Protein AF-0000000066282308 (afdb_homodimer)

Radius of gyration: 27.34 Å; Cα contacts (8 Å, |Δi|>4): 1015; chains: 2; bounding box: 62×85×57 Å

Organism: Pseudomonas aeruginosa (strain ATCC 15692 / DSM 22644 / CIP 104116 / JCM 14847 / LMG 12228 / 1C / PRS 101 / PAO1) (NCBI:txid208964)

Sequence (650 aa):
MVTEHIFDFEWRPLQNYLRDRDIAIPPFAAEQESRSDALYNWIVSKGYSGKEGLNLGTYYHISDYGVIGLALLCAENVGDILKVIRAYVKLFNRDIANVGVKPRENYEVEIHISVNFKPEWNDASRQFHVNVIASATYKLIMDLLGNDFPISALTVPVHGADKTIYEGFFSLPVKHEGNDIIFSFPAHQLNRTLATANPAVFQSALTMAGESFNALLEVEMGGLRQRIELFLDSIPDQYPSLVTTAKYLRMNERTVRRRLADEGCTYRQIVDKARKERAIALLLNSSIPVDRISDILGYSETASFRHAFRRWTGQSTTEFRNSFHMVTEHIFDFEWRPLQNYLRDRDIAIPPFAAEQESRSDALYNWIVSKGYSGKEGLNLGTYYHISDYGVIGLALLCAENVGDILKVIRAYVKLFNRDIANVGVKPRENYEVEIHISVNFKPEWNDASRQFHVNVIASATYKLIMDLLGNDFPISALTVPVHGADKTIYEGFFSLPVKHEGNDIIFSFPAHQLNRTLATANPAVFQSALTMAGESFNALLEVEMGGLRQRIELFLDSIPDQYPSLVTTAKYLRMNERTVRRRLADEGCTYRQIVDKARKERAIALLLNSSIPVDRISDILGYSETASFRHAFRRWTGQSTTEFRNSFH

Foldseek 3Di:
DPPPCPDDLQQVLLVVLCVVVVHDQDDDDPDPDDPNVVRLVVVLQVLDALVSLLVSLLSDELCSVPLLSLLLLAAFALLLNVLSVQLVCVVPVDQWNGWDWDDDPPQKIKIWTATDDDPVGAQSSVSSSQSSVLNNVLNHCCVRANPPADWAEWETEHGDPHPDDVCVVNVHHYHHDDRTIMIMDHNVRRNPTTPNHALLSSLVSLLVDDPSSLVSSQVSQPHDLSVLLSVCVNVQQDDDDLCVSCVSSVHHSVVSQVRQVVVVHGSVVSLLVSLQVQLLCPLAVHPDDLQVSCVSSPHPDSVVVQVSNCVVPVDGSVVSSVVND/DPPPCPDDLQQVLLVVLCVVVVHDQDDDDPDPDDPNVVRLVVVLQVLDALVSLLVSLLSDELCSVPLLSLLLLAAFALLLNVLSVQLVCVVPVDQWNGWDWDDDPPQKIKIWTATDDDPPGAQSSVSSSQSSVLNNVLNHCCVRANPPADWAEWETEHGDPHPDDVCVVNVHHYHHDDRTIMIMDHNVRRNPTTPNHALLSSLVSLLVDDPSSLVSSQVSQPHPLSVLLSVCVNVQQDDDDLCVSCVSSVHHSVVSQVRQVVVVHGSVVSLLVSLQVQLLCPLAPHPDDLQVSCVSSPHPDSVVVQVSNCVVPVDGSVVSSVVND

Nearest PDB structures (foldseek):
  5chh-assembly1_A  TM=8.936E-01  e=1.425E-28  Pseudomonas aeruginosa
  3mkl-assembly2_B  TM=9.473E-01  e=1.054E-05  Escherichia coli K-12
  3mkl-assembly1_A  TM=9.453E-01  e=1.877E-05  Escherichia coli K-12
  6xiu-assembly1_B-2  TM=7.380E-01  e=1.484E-04  Escherichia coli
  6xiu-assembly1_A  TM=6.467E-01  e=1.484E-04  Escherichia coli

Secondary structure (DSSP, 8-state):
--------TTHHHHHHHHHHTTPPPPP--S-SS-HHHHHHHHHHHTT--HHHHHHHHTT--GGGGHHHHHHHHH-SBHHHHHHHHHHHHHHH-SSEEEEEEEEETTTEEEEEEEE---TT--HHHHHHHHHHHHHHHHHHHHHHH-TT----EEE----TT----HHHHHSS-EE--SSEEEEEEEGGGGGPBPTT--HHHHHHHHHHS-HHHHHHHHHHHTSHHHHHHHHHHHSTT----HHHHHHHTT--HHHHHHHHHHTT--HHHHHHHHHHHHHHHHHHS----HHHHHHHTT-S-HHHHHHHHHHHHSS-HHHHHHH--/--------TTHHHHHHHHHHTTPPPPP--S-SS-HHHHHHHHHHHHT--HHHHHHHHTT--GGGGHHHHHHHHH-SBHHHHHHHHHHHHHHH-SSEEEEEEEEETTTEEEEEEEE---TT--HHHHHHHHHHHHHHHHHHHHHHH-TT----EEE----TT----HHHHHSS-EE--SSEEEEEEEGGGGGPBPTT--HHHHHHHHHHS-HHHHHHHHHHHTSHHHHHHHHHHHSTT----HHHHHHHTT--HHHHHHHHHHTT--HHHHHHHHHHHHHHHHHHS----HHHHHHHTT-S-HHHHHHHHHHHHSS-HHHHHHH--

InterPro domains:
  IPR009057 Homedomain-like superfamily [SSF46689] (275-324)
  IPR018060 AraC-like, DNA binding HTH domain [PF12833] (246-322)
  IPR018060 AraC-like, DNA binding HTH domain [PS01124] (226-323)
  IPR018060 AraC-like, DNA binding HTH domain [SM00342] (239-321)
  IPR032687 HTH-type transcriptional regulator AraC-type, N-terminal [PF12625] (53-193)

Solvent-accessible surface area (backbone atoms only — not comparable to full-atom values): 34921 Å² total; per-residue (Å²): 126,78,74,74,73,73,55,53,45,64,35,45,39,55,50,51,51,30,53,79,66,72,44,72,81,75,87,68,74,93,51,95,60,55,64,38,57,53,50,49,50,52,56,36,69,65,36,55,53,44,56,52,16,35,55,53,12,62,49,59,52,58,64,52,50,37,53,60,23,49,27,52,54,13,24,56,22,47,50,51,34,50,30,49,50,40,20,51,36,64,71,64,50,62,64,37,64,44,66,45,80,42,82,45,76,92,60,24,29,33,40,38,36,34,65,50,77,62,89,85,53,50,42,49,18,48,27,16,47,52,27,22,53,53,32,25,50,51,48,42,49,32,70,70,64,35,85,78,55,68,64,65,35,35,30,38,46,75,35,75,88,70,79,59,68,58,40,80,74,69,72,41,57,68,45,77,45,75,79,34,38,32,45,28,28,54,42,73,52,39,68,39,66,40,91,52,36,26,54,22,38,23,51,53,26,54,60,72,43,56,69,71,46,52,54,41,31,29,59,58,61,70,28,67,65,49,49,50,53,53,52,47,65,25,28,75,70,48,84,70,51,66,65,56,48,20,54,63,68,72,42,51,54,68,56,51,53,50,54,30,46,76,72,72,43,51,72,65,57,53,51,47,49,51,50,48,55,50,49,50,48,47,46,71,66,43,88,64,52,66,62,55,51,19,47,52,71,62,39,92,41,48,65,60,38,48,52,48,47,23,71,74,69,72,37,48,70,65,57,51,43,54,68,78,96,126,76,74,74,72,74,54,53,44,64,35,45,39,54,49,52,51,29,54,79,66,72,46,75,81,75,87,71,75,92,54,94,60,54,66,39,57,53,50,49,51,51,54,36,68,66,33,56,53,44,59,52,16,35,54,54,12,63,50,59,52,59,65,52,50,38,52,60,23,50,26,52,54,14,25,56,23,45,51,50,34,50,30,50,49,37,20,51,37,65,70,65,51,62,62,38,64,44,67,44,79,42,82,45,76,92,60,24,29,32,39,38,37,35,66,49,79,62,88,85,52,50,44,50,18,48,26,15,49,51,26,22,54,51,32,26,50,51,48,42,49,32,72,70,65,35,85,78,56,68,64,66,35,37,30,40,46,76,34,74,88,69,78,61,68,58,40,79,73,68,72,41,59,67,44,78,44,75,78,34,38,31,46,29,28,54,42,73,52,39,68,40,65,41,92,54,36,26,52,22,36,24,51,53,26,54,59,70,44,56,66,71,46,50,54,41,30,28,58,58,61,70,28,68,65,47,50,50,53,53,50,46,65,25,28,75,70,48,84,71,51,67,64,55,49,22,54,63,68,73,43,51,54,69,56,51,53,52,53,31,47,76,69,72,44,51,72,66,58,53,51,48,50,53,49,48,55,49,48,50,48,46,46,71,66,44,88,66,53,66,62,56,52,19,48,51,72,62,41,93,42,47,66,59,39,47,52,48,47,23,70,75,70,71,38,48,70,66,55,50,42,54,68,78,96

GO terms:
  GO:0000976 transcription cis-regulatory region binding (F, IPI)
  GO:0001216 DNA-binding transcription activator activity (F, IPI)
  GO:0032993 protein-DNA complex (C, IPI)
  GO:0000976 transcription cis-regulatory region binding (F, IMP)
  GO:0001216 DNA-binding transcription activator activity (F, IMP)
  GO:0045893 positive regulation of DNA-templated transcription (P, EXP)
  GO:0032993 protein-DNA complex (C, IMP)
  GO:0045893 positive regulation of DNA-templated transcription (P, IEP)

Structure (mmCIF, N/CA/C/O backbone):
data_AF-0000000066282308-model_v1
#
loop_
_entity.id
_entity.type
_entity.pdbx_description
1 polymer 'HTH-type transcriptional regulator VqsM'
#
loop_
_atom_site.group_PDB
_atom_site.id
_atom_site.type_symbol
_atom_site.label_atom_id
_atom_site.label_alt_id
_atom_site.label_comp_id
_atom_site.label_asym_id
_atom_site.label_entity_id
_atom_site.label_seq_id
_atom_site.pdbx_PDB_ins_code
_atom_site.Cartn_x
_atom_site.Cartn_y
_atom_site.Cartn_z
_atom_site.occupancy
_atom_site.B_iso_or_equiv
_atom_site.auth_seq_id
_atom_site.auth_comp_id
_atom_site.auth_asym_id
_atom_site.auth_atom_id
_atom_site.pdbx_PDB_model_num
ATOM 1 N N . MET A 1 1 ? 4.949 16.203 -20.359 1 23.64 1 MET A N 1
ATOM 2 C CA . MET A 1 1 ? 4.277 17.047 -19.391 1 23.64 1 MET A CA 1
ATOM 3 C C . MET A 1 1 ? 4.652 16.656 -17.969 1 23.64 1 MET A C 1
ATOM 5 O O . MET A 1 1 ? 4.527 15.492 -17.578 1 23.64 1 MET A O 1
ATOM 9 N N . VAL A 1 2 ? 5.52 17.25 -17.531 1 29.44 2 VAL A N 1
ATOM 10 C CA . VAL A 1 2 ? 5.996 17.047 -16.172 1 29.44 2 VAL A CA 1
ATOM 11 C C . VAL A 1 2 ?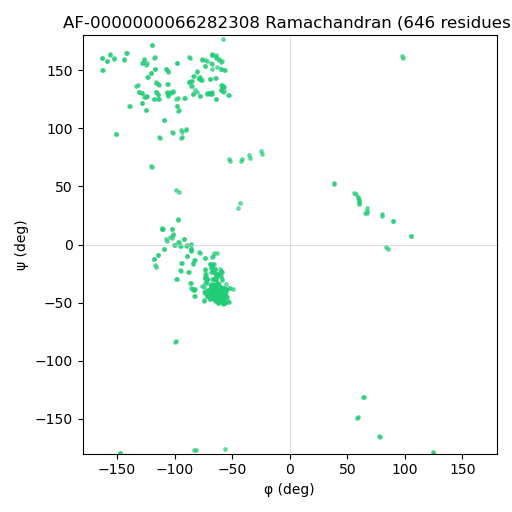 4.809 16.906 -15.219 1 29.44 2 VAL A C 1
ATOM 13 O O . VAL A 1 2 ? 4.027 17.844 -15.047 1 29.44 2 VAL A O 1
ATOM 16 N N . THR A 1 3 ? 4.102 16.031 -15.125 1 37.94 3 THR A N 1
ATOM 17 C CA . THR A 1 3 ? 3.047 15.977 -14.125 1 37.94 3 THR A CA 1
ATOM 18 C C . THR A 1 3 ? 3.498 16.641 -12.82 1 37.94 3 THR A C 1
ATOM 20 O O . THR A 1 3 ? 4.488 16.219 -12.219 1 37.94 3 THR A O 1
ATOM 23 N N . GLU A 1 4 ? 3.506 17.859 -12.781 1 43.88 4 GLU A N 1
ATOM 24 C CA . GLU A 1 4 ? 3.701 18.734 -11.625 1 43.88 4 GLU A CA 1
ATOM 25 C C . GLU A 1 4 ? 3.299 18.031 -10.336 1 43.88 4 GLU A C 1
ATOM 27 O O . GLU A 1 4 ? 2.146 17.625 -10.172 1 43.88 4 GLU A O 1
ATOM 32 N N . HIS A 1 5 ? 4.117 17.203 -9.789 1 57.97 5 HIS A N 1
ATOM 33 C CA . HIS A 1 5 ? 3.896 16.391 -8.586 1 57.97 5 HIS A CA 1
ATOM 34 C C . HIS A 1 5 ? 3.443 17.266 -7.418 1 57.97 5 HIS A C 1
ATOM 36 O O . HIS A 1 5 ? 4.27 17.891 -6.742 1 57.97 5 HIS A O 1
ATOM 42 N N . ILE A 1 6 ? 2.176 17.719 -7.477 1 63.25 6 ILE A N 1
ATOM 43 C CA . ILE A 1 6 ? 1.635 18.641 -6.477 1 63.25 6 ILE A CA 1
ATOM 44 C C . ILE A 1 6 ? 1.561 17.938 -5.121 1 63.25 6 ILE A C 1
ATOM 46 O O . ILE A 1 6 ? 1.409 18.578 -4.086 1 63.25 6 ILE A O 1
ATOM 50 N N . PHE A 1 7 ? 1.859 16.609 -5.203 1 77.81 7 PHE A N 1
ATOM 51 C CA . PHE A 1 7 ? 1.716 15.906 -3.932 1 77.81 7 PHE A CA 1
ATOM 52 C C . PHE A 1 7 ? 3.062 15.773 -3.232 1 77.81 7 PHE A C 1
ATOM 54 O O . PHE A 1 7 ? 4.047 15.352 -3.848 1 77.81 7 PHE A O 1
ATOM 61 N N . ASP A 1 8 ? 3.062 16.219 -2.047 1 82.81 8 ASP A N 1
ATOM 62 C CA . ASP A 1 8 ? 4.223 16.094 -1.17 1 82.81 8 ASP A CA 1
ATOM 63 C C . ASP A 1 8 ? 4.035 14.961 -0.162 1 82.81 8 ASP A C 1
ATOM 65 O O . ASP A 1 8 ? 3.557 15.195 0.951 1 82.81 8 ASP A O 1
ATOM 69 N N . PHE A 1 9 ? 4.578 13.773 -0.456 1 84.62 9 PHE A N 1
ATOM 70 C CA . PHE A 1 9 ? 4.301 12.547 0.282 1 84.62 9 PHE A CA 1
ATOM 71 C C . PHE A 1 9 ? 4.996 12.562 1.638 1 84.62 9 PHE A C 1
ATOM 73 O O . PHE A 1 9 ? 4.516 11.953 2.596 1 84.62 9 PHE A O 1
ATOM 80 N N . GLU A 1 10 ? 6.082 13.266 1.733 1 86.81 10 GLU A N 1
ATOM 81 C CA . GLU A 1 10 ? 6.922 13.172 2.924 1 86.81 10 GLU A CA 1
ATOM 82 C C . GLU A 1 10 ? 6.535 14.227 3.959 1 86.81 10 GLU A C 1
ATOM 84 O O . GLU A 1 10 ? 7.148 14.312 5.023 1 86.81 10 GLU A O 1
ATOM 89 N N . TRP A 1 11 ? 5.504 14.945 3.693 1 85.25 11 TRP A N 1
ATOM 90 C CA . TRP A 1 11 ? 5.07 16.016 4.594 1 85.25 11 TRP A CA 1
ATOM 91 C C . TRP A 1 11 ? 4.473 15.438 5.871 1 85.25 11 TRP A C 1
ATOM 93 O O . TRP A 1 11 ? 4.809 15.875 6.973 1 85.25 11 TRP A O 1
ATOM 103 N N . ARG A 1 12 ? 3.756 14.414 5.723 1 87 12 ARG A N 1
ATOM 104 C CA . ARG A 1 12 ? 2.9 13.961 6.816 1 87 12 ARG A CA 1
ATOM 105 C C . ARG A 1 12 ? 3.729 13.352 7.941 1 87 12 ARG A C 1
ATOM 107 O O . ARG A 1 12 ? 3.49 13.633 9.117 1 87 12 ARG A O 1
ATOM 114 N N . PRO A 1 13 ? 4.719 12.5 7.598 1 91.62 13 PRO A N 1
ATOM 115 C CA . PRO A 1 13 ? 5.531 11.984 8.703 1 91.62 13 PRO A CA 1
ATOM 116 C C . PRO A 1 13 ? 6.188 13.094 9.523 1 91.62 13 PRO A C 1
ATOM 118 O O . PRO A 1 13 ? 6.25 13.008 10.75 1 91.62 13 PRO A O 1
ATOM 121 N N . LEU A 1 14 ? 6.621 14.141 8.883 1 93 14 LEU A N 1
ATOM 122 C CA . LEU A 1 14 ? 7.27 15.258 9.562 1 93 14 LEU A CA 1
ATOM 123 C C . LEU A 1 14 ? 6.262 16.047 10.391 1 93 14 LEU A C 1
ATOM 125 O O . LEU A 1 14 ? 6.543 16.406 11.539 1 93 14 LEU A O 1
ATOM 129 N N . GLN A 1 15 ? 5.133 16.234 9.805 1 87.69 15 GLN A N 1
ATOM 130 C CA . GLN A 1 15 ? 4.062 16.953 10.5 1 87.69 15 GLN A CA 1
ATOM 131 C C . GLN A 1 15 ? 3.625 16.188 11.75 1 87.69 15 GLN A C 1
ATOM 133 O O . GLN A 1 15 ? 3.416 16.797 12.805 1 87.69 15 GLN A O 1
ATOM 138 N N . ASN A 1 16 ? 3.441 14.891 11.648 1 91.06 16 ASN A N 1
ATOM 139 C CA . ASN A 1 16 ? 3.035 14.07 12.781 1 91.06 16 ASN A CA 1
ATOM 140 C C . ASN A 1 16 ? 4.082 14.102 13.891 1 91.06 16 ASN A C 1
ATOM 142 O O . ASN A 1 16 ? 3.74 14.195 15.078 1 91.06 16 ASN A O 1
ATOM 146 N N . TYR A 1 17 ? 5.336 14.008 13.477 1 93.75 17 TYR A N 1
ATOM 147 C CA . TYR A 1 17 ? 6.434 14.078 14.438 1 93.75 17 TYR A CA 1
ATOM 148 C C . TYR A 1 17 ? 6.395 15.383 15.219 1 93.75 17 TYR A C 1
ATOM 150 O O . TYR A 1 17 ? 6.461 15.383 16.453 1 93.75 17 TYR A O 1
ATOM 158 N N . LEU A 1 18 ? 6.219 16.5 14.562 1 90.81 18 LEU A N 1
ATOM 159 C CA . LEU A 1 18 ? 6.207 17.797 15.203 1 90.81 18 LEU A CA 1
ATOM 160 C C . LEU A 1 18 ? 4.965 17.969 16.078 1 90.81 18 LEU A C 1
ATOM 162 O O . LEU A 1 18 ? 5.039 18.516 17.172 1 90.81 18 LEU A O 1
ATOM 166 N N . ARG A 1 19 ? 3.871 17.5 15.531 1 86.38 19 ARG A N 1
ATOM 167 C CA . ARG A 1 19 ? 2.621 17.578 16.281 1 86.38 19 ARG A CA 1
ATOM 168 C C . ARG A 1 19 ? 2.734 16.844 17.609 1 86.38 19 ARG A C 1
ATOM 170 O O . ARG A 1 19 ? 2.346 17.375 18.656 1 86.38 19 ARG A O 1
ATOM 177 N N . ASP A 1 20 ? 3.256 15.648 17.625 1 90.94 20 ASP A N 1
ATOM 178 C CA . ASP A 1 20 ? 3.381 14.828 18.828 1 90.94 20 ASP A CA 1
ATOM 179 C C . ASP A 1 20 ? 4.336 15.469 19.828 1 90.94 20 ASP A C 1
ATOM 181 O O . ASP A 1 20 ? 4.254 15.203 21.031 1 90.94 20 ASP A O 1
ATOM 185 N N . ARG A 1 21 ? 5.207 16.359 19.344 1 91 21 ARG A N 1
ATOM 186 C CA . ARG A 1 21 ? 6.168 17.047 20.203 1 91 21 ARG A CA 1
ATOM 187 C C . ARG A 1 21 ? 5.691 18.453 20.547 1 91 21 ARG A C 1
ATOM 189 O O . ARG A 1 21 ? 6.402 19.203 21.219 1 91 21 ARG A O 1
ATOM 196 N N . ASP A 1 22 ? 4.543 18.766 20 1 87.44 22 ASP A N 1
ATOM 197 C CA . ASP A 1 22 ? 3.951 20.094 20.219 1 87.44 22 ASP A CA 1
ATOM 198 C C . ASP A 1 22 ? 4.875 21.188 19.703 1 87.44 22 ASP A C 1
ATOM 200 O O . ASP A 1 22 ? 5.129 22.172 20.406 1 87.44 22 ASP A O 1
ATOM 204 N N . ILE A 1 23 ? 5.52 20.906 18.594 1 85.31 23 ILE A N 1
ATOM 205 C CA . ILE A 1 23 ? 6.355 21.891 17.922 1 85.31 23 ILE A CA 1
ATOM 206 C C . ILE A 1 23 ? 5.617 22.453 16.703 1 85.31 23 ILE A C 1
ATOM 208 O O . ILE A 1 23 ? 5.125 21.703 15.867 1 85.31 23 ILE A O 1
ATOM 212 N N . ALA A 1 24 ? 5.574 23.672 16.594 1 79.81 24 ALA A N 1
ATOM 213 C CA . ALA A 1 24 ? 4.898 24.328 15.484 1 79.81 24 ALA A CA 1
ATOM 214 C C . ALA A 1 24 ? 5.734 24.25 14.211 1 79.81 24 ALA A C 1
ATOM 216 O O . ALA A 1 24 ? 6.961 24.391 14.258 1 79.81 24 ALA A O 1
ATOM 217 N N . ILE A 1 25 ? 5.117 24.062 13.125 1 82.12 25 ILE A N 1
ATOM 218 C CA . ILE A 1 25 ? 5.785 24.078 11.828 1 82.12 25 ILE A CA 1
ATOM 219 C C . ILE A 1 25 ? 6.188 25.5 11.461 1 82.12 25 ILE A C 1
ATOM 221 O O . ILE A 1 25 ? 5.359 26.406 11.492 1 82.12 25 ILE A O 1
ATOM 225 N N . PRO A 1 26 ? 7.406 25.641 11.094 1 76.94 26 PRO A N 1
ATOM 226 C CA . PRO A 1 26 ? 7.848 26.984 10.719 1 76.94 26 PRO A CA 1
ATOM 227 C C . PRO A 1 26 ? 7.305 27.422 9.359 1 76.94 26 PRO A C 1
ATOM 229 O O . PRO A 1 26 ? 6.953 26.578 8.531 1 76.94 26 PRO A O 1
ATOM 232 N N . PRO A 1 27 ? 7.188 28.656 9.188 1 69.19 27 PRO A N 1
ATOM 233 C CA . PRO A 1 27 ? 6.797 29.156 7.863 1 69.19 27 PRO A CA 1
ATOM 234 C C . PRO A 1 27 ? 7.898 28.969 6.82 1 69.19 27 PRO A C 1
ATOM 236 O O . PRO A 1 27 ? 9.086 29.109 7.137 1 69.19 27 PRO A O 1
ATOM 239 N N . PHE A 1 28 ? 7.523 28.422 5.719 1 69.06 28 PHE A N 1
ATOM 240 C CA . PHE A 1 28 ? 8.508 28.266 4.656 1 69.06 28 PHE A CA 1
ATOM 241 C C . PHE A 1 28 ? 8.273 29.266 3.535 1 69.06 28 PHE A C 1
ATOM 243 O O . PHE A 1 28 ? 7.125 29.609 3.244 1 69.06 28 PHE A O 1
ATOM 250 N N . ALA A 1 29 ? 9.344 30.016 3.158 1 58.66 29 ALA A N 1
ATOM 251 C CA . ALA A 1 29 ? 9.258 30.859 1.968 1 58.66 29 ALA A CA 1
ATOM 252 C C . ALA A 1 29 ? 8.898 30.031 0.737 1 58.66 29 ALA A C 1
ATOM 254 O O . ALA A 1 29 ? 9.156 28.828 0.695 1 58.66 29 ALA A O 1
ATOM 255 N N . ALA A 1 30 ? 7.98 30.484 -0.096 1 54.31 30 ALA A N 1
ATOM 256 C CA . ALA A 1 30 ? 7.574 29.844 -1.346 1 54.31 30 ALA A CA 1
ATOM 257 C C . ALA A 1 30 ? 8.789 29.344 -2.129 1 54.31 30 ALA A C 1
ATOM 259 O O . ALA A 1 30 ? 9.422 30.125 -2.855 1 54.31 30 ALA A O 1
ATOM 260 N N . GLU A 1 31 ? 9.75 28.891 -1.451 1 56.81 31 GLU A N 1
ATOM 261 C CA . GLU A 1 31 ? 10.953 28.5 -2.168 1 56.81 31 GLU A CA 1
ATOM 262 C C . GLU A 1 31 ? 10.695 27.281 -3.057 1 56.81 31 GLU A C 1
ATOM 264 O O . GLU A 1 31 ? 9.625 26.672 -2.988 1 56.81 31 GLU A O 1
ATOM 269 N N . GLN A 1 32 ? 11.625 27 -4.059 1 54.81 32 GLN A N 1
ATOM 270 C CA . GLN A 1 32 ? 11.664 25.984 -5.109 1 54.81 32 GLN A CA 1
ATOM 271 C C . GLN A 1 32 ? 11.648 24.578 -4.523 1 54.81 32 GLN A C 1
ATOM 273 O O . GLN A 1 32 ? 11.227 23.625 -5.188 1 54.81 32 GLN A O 1
ATOM 278 N N . GLU A 1 33 ? 12.078 24.438 -3.246 1 62.75 33 GLU A N 1
ATOM 279 C CA . GLU A 1 33 ? 12.094 23.094 -2.678 1 62.75 33 GLU A CA 1
ATOM 280 C C . GLU A 1 33 ? 10.703 22.672 -2.195 1 62.75 33 GLU A C 1
ATOM 282 O O . GLU A 1 33 ? 9.859 23.531 -1.904 1 62.75 33 GLU A O 1
ATOM 287 N N . SER A 1 34 ? 10.586 21.297 -2.326 1 76 34 SER A N 1
ATOM 288 C CA . SER A 1 34 ? 9.328 20.828 -1.744 1 76 34 SER A CA 1
ATOM 289 C C . SER A 1 34 ? 9.219 21.25 -0.281 1 76 34 SER A C 1
ATOM 291 O O . SER A 1 34 ? 10.227 21.422 0.402 1 76 34 SER A O 1
ATOM 293 N N . ARG A 1 35 ? 8.125 21.438 0.148 1 79.5 35 ARG A N 1
ATOM 294 C CA . ARG A 1 35 ? 7.852 21.844 1.52 1 79.5 35 ARG A CA 1
ATOM 295 C C . ARG A 1 35 ? 8.391 20.828 2.518 1 79.5 35 ARG A C 1
ATOM 297 O O . ARG A 1 35 ? 8.914 21.203 3.572 1 79.5 35 ARG A O 1
ATOM 304 N N . SER A 1 36 ? 8.258 19.625 2.137 1 87.38 36 SER A N 1
ATOM 305 C CA . SER A 1 36 ? 8.742 18.594 3.053 1 87.38 36 SER A CA 1
ATOM 306 C C . SER A 1 36 ? 10.258 18.625 3.172 1 87.38 36 SER A C 1
ATOM 308 O O . SER A 1 36 ? 10.805 18.375 4.25 1 87.38 36 SER A O 1
ATOM 310 N N . ASP A 1 37 ? 10.891 18.906 2.088 1 87.75 37 ASP A N 1
ATOM 311 C CA . ASP A 1 37 ? 12.352 19.016 2.131 1 87.75 37 ASP A CA 1
ATOM 312 C C . ASP A 1 37 ? 12.781 20.172 3.02 1 87.75 37 ASP A C 1
ATOM 314 O O . ASP A 1 37 ? 13.727 20.047 3.801 1 87.75 37 ASP A O 1
ATOM 318 N N . ALA A 1 38 ? 12.125 21.266 2.812 1 86.06 38 ALA A N 1
ATOM 319 C CA . ALA A 1 38 ? 12.422 22.438 3.631 1 86.06 38 ALA A CA 1
ATOM 320 C C . ALA A 1 38 ? 12.156 22.156 5.105 1 86.06 38 ALA A C 1
ATOM 322 O O . ALA A 1 38 ? 12.953 22.547 5.969 1 86.06 38 ALA A O 1
ATOM 323 N N . LEU A 1 39 ? 11.062 21.531 5.363 1 89.44 39 LEU A N 1
ATOM 324 C CA . LEU A 1 39 ? 10.703 21.203 6.742 1 89.44 39 LEU A CA 1
ATOM 325 C C . LEU A 1 39 ? 11.703 20.234 7.352 1 89.44 39 LEU A C 1
ATOM 327 O O . LEU A 1 39 ? 12.109 20.391 8.508 1 89.44 39 LEU A O 1
ATOM 331 N N . TYR A 1 40 ? 12.055 19.25 6.609 1 93.31 40 TYR A N 1
ATOM 332 C CA . TYR A 1 40 ? 13.031 18.266 7.094 1 93.31 40 TYR A CA 1
ATOM 333 C C . TYR A 1 40 ? 14.359 18.938 7.418 1 93.31 40 TYR A C 1
ATOM 335 O O . TYR A 1 40 ? 14.945 18.703 8.469 1 93.31 40 TYR A O 1
ATOM 343 N N . ASN A 1 41 ? 14.797 19.781 6.52 1 91.38 41 ASN A N 1
ATOM 344 C CA . ASN A 1 41 ? 16.047 20.5 6.742 1 91.38 41 ASN A CA 1
ATOM 345 C C . ASN A 1 41 ? 15.969 21.391 7.984 1 91.38 41 ASN A C 1
ATOM 347 O O . ASN A 1 41 ? 16.953 21.5 8.727 1 91.38 41 ASN A O 1
ATOM 351 N N . TRP A 1 42 ? 14.875 21.969 8.094 1 90.81 42 TRP A N 1
ATOM 352 C CA . TRP A 1 42 ? 14.664 22.781 9.281 1 90.81 42 TRP A CA 1
ATOM 353 C C . TRP A 1 42 ? 14.742 21.938 10.547 1 90.81 42 TRP A C 1
ATOM 355 O O . TRP A 1 42 ? 15.406 22.312 11.516 1 90.81 42 TRP A O 1
ATOM 365 N N . ILE A 1 43 ? 14.117 20.797 10.578 1 94.19 43 ILE A N 1
ATOM 366 C CA . ILE A 1 43 ? 14.125 19.906 11.727 1 94.19 43 ILE A CA 1
ATOM 367 C C . ILE A 1 43 ? 15.555 19.453 12.023 1 94.19 43 ILE A C 1
ATOM 369 O O . ILE A 1 43 ? 16 19.5 13.172 1 94.19 43 ILE A O 1
ATOM 373 N N . VAL A 1 44 ? 16.234 19.047 11 1 94.62 44 VAL A N 1
ATOM 374 C CA . VAL A 1 44 ? 17.594 18.547 11.148 1 94.62 44 VAL A CA 1
ATOM 375 C C . VAL A 1 44 ? 18.5 19.656 11.688 1 94.62 44 VAL A C 1
ATOM 377 O O . VAL A 1 44 ? 19.391 19.406 12.508 1 94.62 44 VAL A O 1
ATOM 380 N N . SER A 1 45 ? 18.297 20.859 11.234 1 91.25 45 SER A N 1
ATOM 381 C CA . SER A 1 45 ? 19.156 21.984 11.609 1 91.25 45 SER A CA 1
ATOM 382 C C . SER A 1 45 ? 19 22.312 13.094 1 91.25 45 SER A C 1
ATOM 384 O O . SER A 1 45 ? 19.875 22.953 13.68 1 91.25 45 SER A O 1
ATOM 386 N N . LYS A 1 46 ? 17.859 21.906 13.641 1 89.12 46 LYS A N 1
ATOM 387 C CA . LYS A 1 46 ? 17.656 22.141 15.07 1 89.12 46 LYS A CA 1
ATOM 388 C C . LYS A 1 46 ? 18.609 21.266 15.898 1 89.12 46 LYS A C 1
ATOM 390 O O . LYS A 1 46 ? 18.906 21.594 17.047 1 89.12 46 LYS A O 1
ATOM 395 N N . GLY A 1 47 ? 19.125 20.234 15.328 1 78.81 47 GLY A N 1
ATOM 396 C CA . GLY A 1 47 ? 20.125 19.391 15.961 1 78.81 47 GLY A CA 1
ATOM 397 C C . GLY A 1 47 ? 19.656 18.797 17.281 1 78.81 47 GLY A C 1
ATOM 398 O O . GLY A 1 47 ? 20.375 18.828 18.266 1 78.81 47 GLY A O 1
ATOM 399 N N . TYR A 1 48 ? 18.438 18.344 17.25 1 85.19 48 TYR A N 1
ATOM 400 C CA . TYR A 1 48 ? 17.953 17.672 18.453 1 85.19 48 TYR A CA 1
ATOM 401 C C . TYR A 1 48 ? 18.844 16.484 18.812 1 85.19 48 TYR A C 1
ATOM 403 O O . TYR A 1 48 ? 19.844 16.219 18.141 1 85.19 48 TYR A O 1
ATOM 411 N N . SER A 1 49 ? 18.625 15.781 19.875 1 86.44 49 SER A N 1
ATOM 412 C CA . SER A 1 49 ? 19.453 14.672 20.328 1 86.44 49 SER A CA 1
ATOM 413 C C . SER A 1 49 ? 19.438 13.531 19.312 1 86.44 49 SER A C 1
ATOM 415 O O . SER A 1 49 ? 18.531 13.43 18.5 1 86.44 49 SER A O 1
ATOM 417 N N . GLY A 1 50 ? 20.5 12.805 19.328 1 86.88 50 GLY A N 1
ATOM 418 C CA . GLY A 1 50 ? 20.547 11.602 18.5 1 86.88 50 GLY A CA 1
ATOM 419 C C . GLY A 1 50 ? 19.344 10.695 18.719 1 86.88 50 GLY A C 1
ATOM 420 O O . GLY A 1 50 ? 18.828 10.102 17.781 1 86.88 50 GLY A O 1
ATOM 421 N N . LYS A 1 51 ? 18.922 10.617 19.922 1 90.81 51 LYS A N 1
ATOM 422 C CA . LYS A 1 51 ? 17.75 9.797 20.266 1 90.81 51 LYS A CA 1
ATOM 423 C C . LYS A 1 51 ? 16.5 10.305 19.547 1 90.81 51 LYS A C 1
ATOM 425 O O . LYS A 1 51 ? 15.664 9.508 19.125 1 90.81 51 LYS A O 1
ATOM 430 N N . GLU A 1 52 ? 16.422 11.594 19.469 1 93.19 52 GLU A N 1
ATOM 431 C CA . GLU A 1 52 ? 15.258 12.172 18.797 1 93.19 52 GLU A CA 1
ATOM 432 C C . GLU A 1 52 ? 15.273 11.844 17.297 1 93.19 52 GLU A C 1
ATOM 434 O O . GLU A 1 52 ? 14.211 11.688 16.688 1 93.19 52 GLU A O 1
ATOM 439 N N . GLY A 1 53 ? 16.453 11.781 16.734 1 95.38 53 GLY A N 1
ATOM 440 C CA . GLY A 1 53 ? 16.562 11.32 15.359 1 95.38 53 GLY A CA 1
ATOM 441 C C . GLY A 1 53 ? 16.016 9.922 15.156 1 95.38 53 GLY A C 1
ATOM 442 O O . GLY A 1 53 ? 15.305 9.664 14.18 1 95.38 53 GLY A O 1
ATOM 443 N N . LEU A 1 54 ? 16.344 9.016 16.125 1 96.31 54 LEU A N 1
ATOM 444 C CA . LEU A 1 54 ? 15.789 7.664 16.078 1 96.31 54 LEU A CA 1
ATOM 445 C C . LEU A 1 54 ? 14.266 7.691 16.172 1 96.31 54 LEU A C 1
ATOM 447 O O . LEU A 1 54 ? 13.594 6.938 15.469 1 96.31 54 LEU A O 1
ATOM 451 N N . ASN A 1 55 ? 13.781 8.562 16.969 1 96.38 55 ASN A N 1
ATOM 452 C CA . ASN A 1 55 ? 12.344 8.68 17.141 1 96.38 55 ASN A CA 1
ATOM 453 C C . ASN A 1 55 ? 11.656 9.133 15.859 1 96.38 55 ASN A C 1
ATOM 455 O O . ASN A 1 55 ? 10.617 8.578 15.477 1 96.38 55 ASN A O 1
ATOM 459 N N . LEU A 1 56 ? 12.18 10.141 15.172 1 96.75 56 LEU A N 1
ATOM 460 C CA . LEU A 1 56 ? 11.578 10.664 13.945 1 96.75 56 LEU A CA 1
ATOM 461 C C . LEU A 1 56 ? 11.461 9.57 12.891 1 96.75 56 LEU A C 1
ATOM 463 O O . LEU A 1 56 ? 10.461 9.508 12.172 1 96.75 56 LEU A O 1
ATOM 467 N N . GLY A 1 57 ? 12.445 8.727 12.797 1 96.88 57 GLY A N 1
ATOM 468 C CA . GLY A 1 57 ? 12.438 7.676 11.797 1 96.88 57 GLY A CA 1
ATOM 469 C C . GLY A 1 57 ? 11.242 6.75 11.922 1 96.88 57 GLY A C 1
ATOM 470 O O . GLY A 1 57 ? 10.797 6.16 10.93 1 96.88 57 GLY A O 1
ATOM 471 N N . THR A 1 58 ? 10.656 6.672 13.102 1 96.25 58 THR A N 1
ATOM 472 C CA . THR A 1 58 ? 9.578 5.727 13.367 1 96.25 58 THR A CA 1
ATOM 473 C C . THR A 1 58 ? 8.258 6.238 12.797 1 96.25 58 THR A C 1
ATOM 475 O O . THR A 1 58 ? 7.266 5.512 12.773 1 96.25 58 THR A O 1
ATOM 478 N N . TYR A 1 59 ? 8.234 7.477 12.289 1 95.75 59 TYR A N 1
ATOM 479 C CA . TYR A 1 59 ? 7 8.055 11.781 1 95.75 59 TYR A CA 1
ATOM 480 C C . TYR A 1 59 ? 6.82 7.738 10.305 1 95.75 59 TYR A C 1
ATOM 482 O O . TYR A 1 59 ? 5.746 7.961 9.734 1 95.75 59 TYR A O 1
ATOM 490 N N . TYR A 1 60 ? 7.867 7.184 9.688 1 95.62 60 TYR A N 1
ATOM 491 C CA . TYR A 1 60 ? 7.781 6.836 8.273 1 95.62 60 TYR A CA 1
ATOM 492 C C . TYR A 1 60 ? 7.156 5.461 8.086 1 95.62 60 TYR A C 1
ATOM 494 O O . TYR A 1 60 ? 7.43 4.535 8.852 1 95.62 60 TYR A O 1
ATOM 502 N N . HIS A 1 61 ? 6.301 5.344 7.051 1 95.69 61 HIS A N 1
ATOM 503 C CA . HIS A 1 61 ? 5.633 4.098 6.691 1 95.69 61 HIS A CA 1
ATOM 504 C C . HIS A 1 61 ? 5.84 3.77 5.215 1 95.69 61 HIS A C 1
ATOM 506 O O . HIS A 1 61 ? 6.098 4.664 4.406 1 95.69 61 HIS A O 1
ATOM 512 N N . ILE A 1 62 ? 5.719 2.484 4.922 1 96.19 62 ILE A N 1
ATOM 513 C CA . ILE A 1 62 ? 5.895 2.033 3.547 1 96.19 62 ILE A CA 1
ATOM 514 C C . ILE A 1 62 ? 4.91 2.76 2.635 1 96.19 62 ILE A C 1
ATOM 516 O O . ILE A 1 62 ? 5.258 3.146 1.517 1 96.19 62 ILE A O 1
ATOM 520 N N . SER A 1 63 ? 3.691 2.994 3.119 1 95.44 63 SER A N 1
ATOM 521 C CA . SER A 1 63 ? 2.633 3.598 2.316 1 95.44 63 SER A CA 1
ATOM 522 C C . SER A 1 63 ? 2.953 5.051 1.98 1 95.44 63 SER A C 1
ATOM 524 O O . SER A 1 63 ? 2.381 5.617 1.047 1 95.44 63 SER A O 1
ATOM 526 N N . ASP A 1 64 ? 3.879 5.664 2.711 1 94.69 64 ASP A N 1
ATOM 527 C CA . ASP A 1 64 ? 4.246 7.055 2.459 1 94.69 64 ASP A CA 1
ATOM 528 C C . ASP A 1 64 ? 4.949 7.199 1.11 1 94.69 64 ASP A C 1
ATOM 530 O O . ASP A 1 64 ? 5.109 8.312 0.606 1 94.69 64 ASP A O 1
ATOM 534 N N . TYR A 1 65 ? 5.281 6.117 0.542 1 94 65 TYR A N 1
ATOM 535 C CA . TYR A 1 65 ? 6.039 6.164 -0.704 1 94 65 TYR A CA 1
ATOM 536 C C . TYR A 1 65 ? 5.137 5.891 -1.901 1 94 65 TYR A C 1
ATOM 538 O O . TYR A 1 65 ? 5.621 5.59 -2.996 1 94 65 TYR A O 1
ATOM 546 N N . GLY A 1 66 ? 3.85 5.926 -1.693 1 94.5 66 GLY A N 1
ATOM 547 C CA . GLY A 1 66 ? 2.875 5.855 -2.77 1 94.5 66 GLY A CA 1
ATOM 548 C C . GLY A 1 66 ? 2.91 4.535 -3.52 1 94.5 66 GLY A C 1
ATOM 549 O O . GLY A 1 66 ? 2.92 3.467 -2.906 1 94.5 66 GLY A O 1
ATOM 550 N N . VAL A 1 67 ? 2.947 4.656 -4.816 1 94.88 67 VAL A N 1
ATOM 551 C CA . VAL A 1 67 ? 2.859 3.471 -5.66 1 94.88 67 VAL A CA 1
ATOM 552 C C . VAL A 1 67 ? 4.156 2.668 -5.562 1 94.88 67 VAL A C 1
ATOM 554 O O . VAL A 1 67 ? 4.148 1.445 -5.719 1 94.88 67 VAL A O 1
ATOM 557 N N . ILE A 1 68 ? 5.246 3.336 -5.324 1 95.69 68 ILE A N 1
ATOM 558 C CA . ILE A 1 68 ? 6.496 2.619 -5.094 1 95.69 68 ILE A CA 1
ATOM 559 C C . ILE A 1 68 ? 6.395 1.811 -3.801 1 95.69 68 ILE A C 1
ATOM 561 O O . ILE A 1 68 ? 6.895 0.684 -3.729 1 95.69 68 ILE A O 1
ATOM 565 N N . GLY A 1 69 ? 5.793 2.428 -2.783 1 96.94 69 GLY A N 1
ATOM 566 C CA . GLY A 1 69 ? 5.508 1.666 -1.578 1 96.94 69 GLY A CA 1
ATOM 567 C C . GLY A 1 69 ? 4.66 0.435 -1.836 1 96.94 69 GLY A C 1
ATOM 568 O O . GLY A 1 69 ? 4.906 -0.626 -1.26 1 96.94 69 GLY A O 1
ATOM 569 N N . LEU A 1 70 ? 3.682 0.588 -2.678 1 96.88 70 LEU A N 1
ATOM 570 C CA . LEU A 1 70 ? 2.85 -0.546 -3.064 1 96.88 70 LEU A CA 1
ATOM 571 C C . LEU A 1 70 ? 3.684 -1.622 -3.754 1 96.88 70 LEU A C 1
ATOM 573 O O . LEU A 1 70 ? 3.51 -2.812 -3.488 1 96.88 70 LEU A O 1
ATOM 577 N N . ALA A 1 71 ? 4.574 -1.226 -4.648 1 96.31 71 ALA A N 1
ATOM 578 C CA . ALA A 1 71 ? 5.473 -2.174 -5.301 1 96.31 71 ALA A CA 1
ATOM 579 C C . ALA A 1 71 ? 6.332 -2.91 -4.277 1 96.31 71 ALA A C 1
ATOM 581 O O . ALA A 1 71 ? 6.527 -4.125 -4.383 1 96.31 71 ALA A O 1
ATOM 582 N N . LEU A 1 72 ? 6.82 -2.201 -3.295 1 97.56 72 LEU A N 1
ATOM 583 C CA . LEU A 1 72 ? 7.625 -2.816 -2.244 1 97.56 72 LEU A CA 1
ATOM 584 C C . LEU A 1 72 ? 6.82 -3.873 -1.492 1 97.56 72 LEU A C 1
ATOM 586 O O . LEU A 1 72 ? 7.309 -4.98 -1.263 1 97.56 72 LEU A O 1
ATOM 590 N N . LEU A 1 73 ? 5.605 -3.564 -1.207 1 96.94 73 LEU A N 1
ATOM 591 C CA . LEU A 1 73 ? 4.738 -4.465 -0.458 1 96.94 73 LEU A CA 1
ATOM 592 C C . LEU A 1 73 ? 4.469 -5.742 -1.249 1 96.94 73 LEU A C 1
ATOM 594 O O . LEU A 1 73 ? 4.289 -6.812 -0.665 1 96.94 73 LEU A O 1
ATOM 598 N N . CYS A 1 74 ? 4.477 -5.613 -2.564 1 95.75 74 CYS A N 1
ATOM 599 C CA . CYS A 1 74 ? 4.016 -6.727 -3.385 1 95.75 74 CYS A CA 1
ATOM 600 C C . CYS A 1 74 ? 5.188 -7.418 -4.074 1 95.75 74 CYS A C 1
ATOM 602 O O . CYS A 1 74 ? 4.988 -8.312 -4.898 1 95.75 74 CYS A O 1
ATOM 604 N N . ALA A 1 75 ? 6.41 -6.996 -3.803 1 95 75 ALA A N 1
ATOM 605 C CA . ALA A 1 75 ? 7.582 -7.648 -4.379 1 95 75 ALA A CA 1
ATOM 606 C C . ALA A 1 75 ? 7.637 -9.125 -4 1 95 75 ALA A C 1
ATOM 608 O O . ALA A 1 75 ? 7.004 -9.539 -3.025 1 95 75 ALA A O 1
ATOM 609 N N . GLU A 1 76 ? 8.328 -9.891 -4.766 1 92.81 76 GLU A N 1
ATOM 610 C CA . GLU A 1 76 ? 8.352 -11.336 -4.574 1 92.81 76 GLU A CA 1
ATOM 611 C C . GLU A 1 76 ? 9.203 -11.719 -3.363 1 92.81 76 GLU A C 1
ATOM 613 O O . GLU A 1 76 ? 8.805 -12.555 -2.553 1 92.81 76 GLU A O 1
ATOM 618 N N . ASN A 1 77 ? 10.375 -11.172 -3.281 1 94.5 77 ASN A N 1
ATOM 619 C CA . ASN A 1 77 ? 11.32 -11.531 -2.232 1 94.5 77 ASN A CA 1
ATOM 620 C C . ASN A 1 77 ? 12.188 -10.344 -1.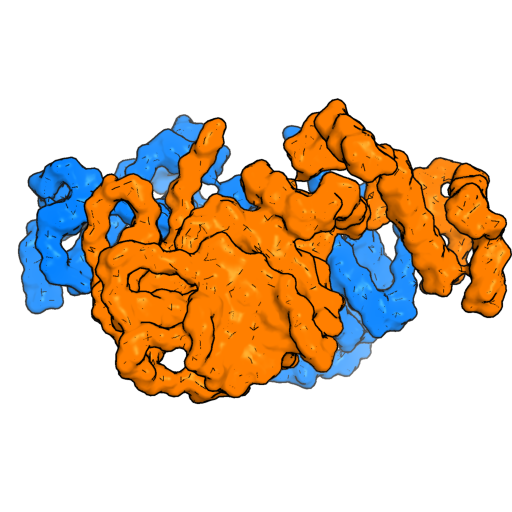826 1 94.5 77 ASN A C 1
ATOM 622 O O . ASN A 1 77 ? 12.047 -9.25 -2.377 1 94.5 77 ASN A O 1
ATOM 626 N N . VAL A 1 78 ? 13.102 -10.523 -0.901 1 96.56 78 VAL A N 1
ATOM 627 C CA . VAL A 1 78 ? 13.93 -9.469 -0.327 1 96.56 78 VAL A CA 1
ATOM 628 C C . VAL A 1 78 ? 14.859 -8.898 -1.397 1 96.56 78 VAL A C 1
ATOM 630 O O . VAL A 1 78 ? 15.07 -7.684 -1.459 1 96.56 78 VAL A O 1
ATOM 633 N N . GLY A 1 79 ? 15.367 -9.789 -2.236 1 95.06 79 GLY A N 1
ATOM 634 C CA . GLY A 1 79 ? 16.188 -9.312 -3.336 1 95.06 79 GLY A CA 1
ATOM 635 C C . GLY A 1 79 ? 15.469 -8.336 -4.242 1 95.06 79 GLY A C 1
ATOM 636 O O . GLY A 1 79 ? 16.047 -7.324 -4.656 1 95.06 79 GLY A O 1
ATOM 637 N N . ASP A 1 80 ? 14.289 -8.625 -4.543 1 94.56 80 ASP A N 1
ATOM 638 C CA . ASP A 1 80 ? 13.484 -7.762 -5.402 1 94.56 80 ASP A CA 1
ATOM 639 C C . ASP A 1 80 ? 13.172 -6.438 -4.711 1 94.56 80 ASP A C 1
ATOM 641 O O . ASP A 1 80 ? 13.117 -5.391 -5.355 1 94.56 80 ASP A O 1
ATOM 645 N N . ILE A 1 81 ? 12.914 -6.504 -3.414 1 97.06 81 ILE A N 1
ATOM 646 C CA . ILE A 1 81 ? 12.711 -5.289 -2.635 1 97.06 81 ILE A CA 1
ATOM 647 C C . ILE A 1 81 ? 13.922 -4.371 -2.791 1 97.06 81 ILE A C 1
ATOM 649 O O . ILE A 1 81 ? 13.773 -3.174 -3.041 1 97.06 81 ILE A O 1
ATOM 653 N N . LEU A 1 82 ? 15.078 -4.887 -2.713 1 96.88 82 LEU A N 1
ATOM 654 C CA . LEU A 1 82 ? 16.312 -4.113 -2.779 1 96.88 82 LEU A CA 1
ATOM 655 C C . LEU A 1 82 ? 16.484 -3.477 -4.152 1 96.88 82 LEU A C 1
ATOM 657 O O . LEU A 1 82 ? 16.969 -2.346 -4.266 1 96.88 82 LEU A O 1
ATOM 661 N N . LYS A 1 83 ? 16.094 -4.191 -5.172 1 96.31 83 LYS A N 1
ATOM 662 C CA . LYS A 1 83 ? 16.141 -3.625 -6.516 1 96.31 83 LYS A CA 1
ATOM 663 C C . LYS A 1 83 ? 15.242 -2.395 -6.625 1 96.31 83 LYS A C 1
ATOM 665 O O . LYS A 1 83 ? 15.633 -1.385 -7.215 1 96.31 83 LYS A O 1
ATOM 670 N N . VAL A 1 84 ? 14.062 -2.506 -6.066 1 96.62 84 VAL A N 1
ATOM 671 C CA . VAL A 1 84 ? 13.117 -1.397 -6.082 1 96.62 84 VAL A CA 1
ATOM 672 C C . VAL A 1 84 ? 13.688 -0.219 -5.297 1 96.62 84 VAL A C 1
ATOM 674 O O . VAL A 1 84 ? 13.633 0.925 -5.754 1 96.62 84 VAL A O 1
ATOM 677 N N . ILE A 1 85 ? 14.273 -0.486 -4.16 1 97 85 ILE A N 1
ATOM 678 C CA . ILE A 1 85 ? 14.828 0.557 -3.303 1 97 85 ILE A CA 1
ATOM 679 C C . ILE A 1 85 ? 15.977 1.259 -4.02 1 97 85 ILE A C 1
ATOM 681 O O . ILE A 1 85 ? 16.062 2.49 -4.027 1 97 85 ILE A O 1
ATOM 685 N N . ARG A 1 86 ? 16.781 0.512 -4.609 1 96.5 86 ARG A N 1
ATOM 686 C CA . ARG A 1 86 ? 17.938 1.081 -5.301 1 96.5 86 ARG A CA 1
ATOM 687 C C . ARG A 1 86 ? 17.484 1.966 -6.461 1 96.5 86 ARG A C 1
ATOM 689 O O . ARG A 1 86 ? 18.047 3.051 -6.664 1 96.5 86 ARG A O 1
ATOM 696 N N . ALA A 1 87 ? 16.562 1.507 -7.199 1 95.56 87 ALA A N 1
ATOM 697 C CA . ALA A 1 87 ? 16.031 2.322 -8.289 1 95.56 87 ALA A CA 1
ATOM 698 C C . ALA A 1 87 ? 15.445 3.631 -7.762 1 95.56 87 ALA A C 1
ATOM 700 O O . ALA A 1 87 ? 15.648 4.691 -8.359 1 95.56 87 ALA A O 1
ATOM 701 N N . TYR A 1 88 ? 14.727 3.508 -6.668 1 94.69 88 TYR A N 1
ATOM 702 C CA . TYR A 1 88 ? 14.109 4.68 -6.059 1 94.69 88 TYR A CA 1
ATOM 703 C C . TYR A 1 88 ? 15.172 5.668 -5.582 1 94.69 88 TYR A C 1
ATOM 705 O O . TYR A 1 88 ? 15.055 6.871 -5.824 1 94.69 88 TYR A O 1
ATOM 713 N N . VAL A 1 89 ? 16.188 5.207 -4.91 1 93.69 89 VAL A N 1
ATOM 714 C CA . VAL A 1 89 ? 17.25 6.035 -4.355 1 93.69 89 VAL A CA 1
ATOM 715 C C . VAL A 1 89 ? 18 6.734 -5.488 1 93.69 89 VAL A C 1
ATOM 717 O O . VAL A 1 89 ? 18.312 7.926 -5.395 1 93.69 89 VAL A O 1
ATOM 720 N N . LYS A 1 90 ? 18.25 6.043 -6.52 1 92.31 90 LYS A N 1
ATOM 721 C CA . LYS A 1 90 ? 18.953 6.613 -7.664 1 92.31 90 LYS A CA 1
ATOM 722 C C . LYS A 1 90 ? 18.125 7.723 -8.32 1 92.31 90 LYS A C 1
ATOM 724 O O . LYS A 1 90 ? 18.672 8.719 -8.789 1 92.31 90 LYS A O 1
ATOM 729 N N . LEU A 1 91 ? 16.891 7.535 -8.344 1 89.56 91 LEU A N 1
ATOM 730 C CA . LEU A 1 91 ? 16.016 8.5 -8.992 1 89.56 91 LEU A CA 1
ATOM 731 C C . LEU A 1 91 ? 15.945 9.797 -8.203 1 89.56 91 LEU A C 1
ATOM 733 O O . LEU A 1 91 ? 16.047 10.883 -8.773 1 89.56 91 LEU A O 1
ATOM 737 N N . PHE A 1 92 ? 15.805 9.773 -6.895 1 84.62 92 PHE A N 1
ATOM 738 C CA . PHE A 1 92 ? 15.539 10.977 -6.113 1 84.62 92 PHE A CA 1
ATOM 739 C C . P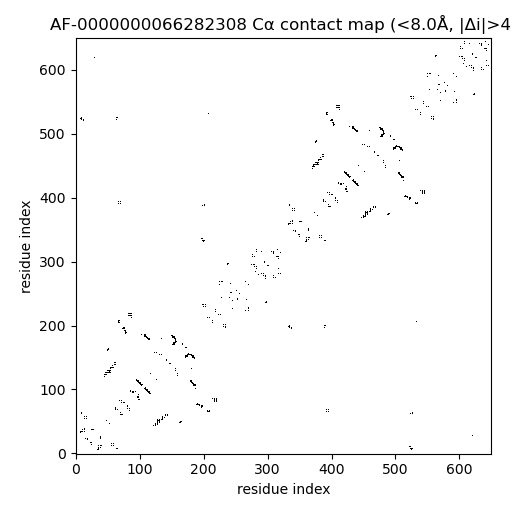HE A 1 92 ? 16.828 11.508 -5.488 1 84.62 92 PHE A C 1
ATOM 741 O O . PHE A 1 92 ? 16.984 12.719 -5.312 1 84.62 92 PHE A O 1
ATOM 748 N N . ASN A 1 93 ? 17.781 10.648 -5.184 1 83.5 93 ASN A N 1
ATOM 749 C CA . ASN A 1 93 ? 19.094 10.992 -4.672 1 83.5 93 ASN A CA 1
ATOM 750 C C . ASN A 1 93 ? 19.031 12.156 -3.688 1 83.5 93 ASN A C 1
ATOM 752 O O . ASN A 1 93 ? 19.75 13.148 -3.842 1 83.5 93 ASN A O 1
ATOM 756 N N . ARG A 1 94 ? 18.25 12.125 -2.719 1 87 94 ARG A N 1
ATOM 757 C CA . ARG A 1 94 ? 18.094 13.203 -1.754 1 87 94 ARG A CA 1
ATOM 758 C C . ARG A 1 94 ? 18.891 12.938 -0.483 1 87 94 ARG A C 1
ATOM 760 O O . ARG A 1 94 ? 20.078 13.242 -0.416 1 87 94 ARG A O 1
ATOM 767 N N . ASP A 1 95 ? 18.359 12.172 0.419 1 90.81 95 ASP A N 1
ATOM 768 C CA . ASP A 1 95 ? 18.953 11.906 1.725 1 90.81 95 ASP A CA 1
ATOM 769 C C . ASP A 1 95 ? 19.891 10.711 1.665 1 90.81 95 ASP A C 1
ATOM 771 O O . ASP A 1 95 ? 20.766 10.555 2.523 1 90.81 95 ASP A O 1
ATOM 775 N N . ILE A 1 96 ? 19.703 9.867 0.738 1 95.81 96 ILE A N 1
ATOM 776 C CA . ILE A 1 96 ? 20.516 8.664 0.556 1 95.81 96 ILE A CA 1
ATOM 777 C C . ILE A 1 96 ? 21.219 8.719 -0.794 1 95.81 96 ILE A C 1
ATOM 779 O O . ILE A 1 96 ? 20.578 8.906 -1.833 1 95.81 96 ILE A O 1
ATOM 783 N N . ALA A 1 97 ? 22.516 8.586 -0.764 1 94.81 97 ALA A N 1
ATOM 784 C CA . ALA A 1 97 ? 23.328 8.672 -1.964 1 94.81 97 ALA A CA 1
ATOM 785 C C . ALA A 1 97 ? 23.344 7.352 -2.721 1 94.81 97 ALA A C 1
ATOM 787 O O . ALA A 1 97 ? 23.375 7.332 -3.953 1 94.81 97 ALA A O 1
ATOM 788 N N . ASN A 1 98 ? 23.391 6.289 -1.952 1 95.19 98 ASN A N 1
ATOM 789 C CA . ASN A 1 98 ? 23.5 4.973 -2.568 1 95.19 98 ASN A CA 1
ATOM 790 C C . ASN A 1 98 ? 23.109 3.863 -1.598 1 95.19 98 ASN A C 1
ATOM 792 O O . ASN A 1 98 ? 23.234 4.02 -0.383 1 95.19 98 ASN A O 1
ATOM 796 N N . VAL A 1 99 ? 22.594 2.807 -2.168 1 96.81 99 VAL A N 1
ATOM 797 C CA . VAL A 1 99 ? 22.359 1.571 -1.432 1 96.81 99 VAL A CA 1
ATOM 798 C C . VAL A 1 99 ? 23.062 0.409 -2.127 1 96.81 99 VAL A C 1
ATOM 800 O O . VAL A 1 99 ? 22.734 0.075 -3.27 1 96.81 99 VAL A O 1
ATOM 803 N N . GLY A 1 100 ? 24.016 -0.163 -1.456 1 95.5 100 GLY A N 1
ATOM 804 C CA . GLY A 1 100 ? 24.766 -1.271 -2.018 1 95.5 100 GLY A CA 1
ATOM 805 C C . GLY A 1 100 ? 24.609 -2.562 -1.236 1 95.5 100 GLY A C 1
ATOM 806 O O . GLY A 1 100 ? 24.328 -2.535 -0.036 1 95.5 100 GLY A O 1
ATOM 807 N N . VAL A 1 101 ? 24.719 -3.631 -1.894 1 94.44 101 VAL A N 1
ATOM 808 C CA . VAL A 1 101 ? 24.703 -4.957 -1.286 1 94.44 101 VAL A CA 1
ATOM 809 C C . VAL A 1 101 ? 26.062 -5.625 -1.456 1 94.44 101 VAL A C 1
ATOM 811 O O . VAL A 1 101 ? 26.562 -5.734 -2.574 1 94.44 101 VAL A O 1
ATOM 814 N N . LYS A 1 102 ? 26.609 -6.035 -0.349 1 94.25 102 LYS A N 1
ATOM 815 C CA . LYS A 1 102 ? 27.922 -6.684 -0.378 1 94.25 102 LYS A CA 1
ATOM 816 C C . LYS A 1 102 ? 27.891 -8.023 0.358 1 94.25 102 LYS A C 1
ATOM 818 O O . LYS A 1 102 ? 27.391 -8.109 1.479 1 94.25 102 LYS A O 1
ATOM 823 N N . PRO A 1 103 ? 28.406 -9.008 -0.331 1 91.56 103 PRO A N 1
ATOM 824 C CA . PRO A 1 103 ? 28.547 -10.266 0.408 1 91.56 103 PRO A CA 1
ATOM 825 C C . PRO A 1 103 ? 29.625 -10.195 1.49 1 91.56 103 PRO A C 1
ATOM 827 O O . PRO A 1 103 ? 30.625 -9.484 1.33 1 91.56 103 PRO A O 1
ATOM 830 N N . ARG A 1 104 ? 29.328 -10.812 2.514 1 86.88 104 ARG A N 1
ATOM 831 C CA . ARG A 1 104 ? 30.281 -10.906 3.615 1 86.88 104 ARG A CA 1
ATOM 832 C C . ARG A 1 104 ? 30.641 -12.359 3.904 1 86.88 104 ARG A C 1
ATOM 834 O O . ARG A 1 104 ? 30.094 -13.273 3.299 1 86.88 104 ARG A O 1
ATOM 841 N N . GLU A 1 105 ? 31.625 -12.469 4.773 1 81.19 105 GLU A N 1
ATOM 842 C CA . GLU A 1 105 ? 32.031 -13.805 5.207 1 81.19 105 GLU A CA 1
ATOM 843 C C . GLU A 1 105 ? 30.891 -14.5 5.965 1 81.19 105 GLU A C 1
ATOM 845 O O . GLU A 1 105 ? 29.906 -13.859 6.332 1 81.19 105 GLU A O 1
ATOM 850 N N . ASN A 1 106 ? 30.906 -15.781 6.094 1 86.31 106 ASN A N 1
ATOM 851 C CA . ASN A 1 106 ? 30 -16.594 6.891 1 86.31 106 ASN A CA 1
ATOM 852 C C . ASN A 1 106 ? 28.578 -16.547 6.324 1 86.31 106 ASN A C 1
ATOM 854 O O . ASN A 1 106 ? 27.609 -16.5 7.074 1 86.31 106 ASN A O 1
ATOM 858 N N . TYR A 1 107 ? 28.422 -16.406 5.051 1 90.44 107 TYR A N 1
ATOM 859 C CA . TYR A 1 107 ? 27.156 -16.484 4.34 1 90.44 107 TYR A CA 1
ATOM 860 C C . TYR A 1 107 ? 26.234 -15.336 4.742 1 90.44 107 TYR A C 1
ATOM 862 O O . TYR A 1 107 ? 25.031 -15.539 4.922 1 90.44 107 TYR A O 1
ATOM 870 N N . GLU A 1 108 ? 26.859 -14.195 5.168 1 94.25 108 GLU A N 1
ATOM 871 C CA . GLU A 1 108 ? 26.109 -12.984 5.469 1 94.25 108 GLU A CA 1
ATOM 872 C C . GLU A 1 108 ? 26.141 -12.008 4.301 1 94.25 108 GLU A C 1
ATOM 874 O O . GLU A 1 108 ? 26.984 -12.117 3.41 1 94.25 108 GLU A O 1
ATOM 879 N N . VAL A 1 109 ? 25.125 -11.172 4.301 1 95.94 109 VAL A N 1
ATOM 880 C CA . VAL A 1 109 ? 25.078 -10.062 3.354 1 95.94 109 VAL A CA 1
ATOM 881 C C . VAL A 1 109 ? 24.938 -8.75 4.109 1 95.94 109 VAL A C 1
ATOM 883 O O . VAL A 1 109 ? 24.344 -8.703 5.188 1 95.94 109 VAL A O 1
ATOM 886 N N . GLU A 1 110 ? 25.594 -7.719 3.557 1 96.81 110 GLU A N 1
ATOM 887 C CA . GLU A 1 110 ? 25.516 -6.379 4.137 1 96.81 110 GLU A CA 1
ATOM 888 C C . GLU A 1 110 ? 24.844 -5.398 3.174 1 96.81 110 GLU A C 1
ATOM 890 O O . GLU A 1 110 ? 25.172 -5.367 1.985 1 96.81 110 GLU A O 1
ATOM 895 N N . ILE A 1 111 ? 23.891 -4.664 3.697 1 97.5 111 ILE A N 1
ATOM 896 C CA . ILE A 1 111 ? 23.312 -3.533 2.979 1 97.5 111 ILE A CA 1
ATOM 897 C C . ILE A 1 111 ? 24 -2.24 3.42 1 97.5 111 ILE A C 1
ATOM 899 O O . ILE A 1 111 ? 23.875 -1.827 4.574 1 97.5 111 ILE A O 1
ATOM 903 N N . HIS A 1 112 ? 24.688 -1.606 2.506 1 97.69 112 HIS A N 1
ATOM 904 C CA . HIS A 1 112 ? 25.375 -0.349 2.766 1 97.69 112 HIS A CA 1
ATOM 905 C C . HIS A 1 112 ? 24.547 0.843 2.301 1 97.69 112 HIS A C 1
ATOM 907 O O . HIS A 1 112 ? 24.219 0.948 1.117 1 97.69 112 HIS A O 1
ATOM 913 N N . ILE A 1 113 ? 24.219 1.684 3.24 1 98.12 113 ILE A N 1
ATOM 914 C CA . ILE A 1 113 ? 23.469 2.896 2.934 1 98.12 113 ILE A CA 1
ATOM 915 C C . ILE A 1 113 ? 24.375 4.117 3.086 1 98.12 113 ILE A C 1
ATOM 917 O O . ILE A 1 113 ? 24.719 4.504 4.207 1 98.12 113 ILE A O 1
ATOM 921 N N . SER A 1 114 ? 24.766 4.707 1.96 1 97.38 114 SER A N 1
ATOM 922 C CA . SER A 1 114 ? 25.531 5.949 1.968 1 97.38 114 SER A CA 1
ATOM 923 C C . SER A 1 114 ? 24.625 7.164 2.096 1 97.38 114 SER A C 1
ATOM 925 O O . SER A 1 114 ? 23.672 7.316 1.328 1 97.38 114 SER A O 1
ATOM 927 N N . VAL A 1 115 ? 24.969 7.996 3.029 1 96.75 115 VAL A N 1
ATOM 928 C CA . VAL A 1 115 ? 24.078 9.094 3.387 1 96.75 115 VAL A CA 1
ATOM 929 C C . VAL A 1 115 ? 24.625 10.406 2.832 1 96.75 115 VAL A C 1
ATOM 931 O O . VAL A 1 115 ? 25.828 10.648 2.865 1 96.75 115 VAL A O 1
ATOM 934 N N . ASN A 1 116 ? 23.672 11.234 2.291 1 95.75 116 ASN A N 1
ATOM 935 C CA . ASN A 1 116 ? 24.016 12.586 1.882 1 95.75 116 ASN A CA 1
ATOM 936 C C . ASN A 1 116 ? 23.891 13.57 3.041 1 95.75 116 ASN A C 1
ATOM 938 O O . ASN A 1 116 ? 22.969 13.469 3.852 1 95.75 116 ASN A O 1
ATOM 942 N N . PHE A 1 117 ? 24.859 14.477 3.082 1 94.75 117 PHE A N 1
ATOM 943 C CA . PHE A 1 117 ? 24.797 15.539 4.078 1 94.75 117 PHE A CA 1
ATOM 944 C C . PHE A 1 117 ? 24.766 16.906 3.406 1 94.75 117 PHE A C 1
ATOM 946 O O . PHE A 1 117 ? 25.328 17.078 2.316 1 94.75 117 PHE A O 1
ATOM 953 N N . LYS A 1 118 ? 24.078 17.781 4.086 1 93 118 LYS A N 1
ATOM 954 C CA . LYS A 1 118 ? 24.172 19.172 3.639 1 93 118 LYS A CA 1
ATOM 955 C C . LYS A 1 118 ? 25.422 19.844 4.219 1 93 118 LYS A C 1
ATOM 957 O O . LYS A 1 118 ? 25.797 19.594 5.363 1 93 118 LYS A O 1
ATOM 962 N N . PRO A 1 119 ? 26 20.734 3.398 1 92.44 119 PRO A N 1
ATOM 963 C CA . PRO A 1 119 ? 27.234 21.359 3.844 1 92.44 119 PRO A CA 1
ATOM 964 C C . PRO A 1 119 ? 27.062 22.188 5.109 1 92.44 119 PRO A C 1
ATOM 966 O O . PRO A 1 119 ? 27.984 22.312 5.91 1 92.44 119 PRO A O 1
ATOM 969 N N . GLU A 1 120 ? 25.891 22.641 5.332 1 92 120 GLU A N 1
ATOM 970 C CA . GLU A 1 120 ? 25.656 23.547 6.445 1 92 120 GLU A CA 1
ATOM 971 C C . GLU A 1 120 ? 25.391 22.797 7.738 1 92 120 GLU A C 1
ATOM 973 O O . GLU A 1 120 ? 25.297 23.391 8.812 1 92 120 GLU A O 1
ATOM 978 N N . TRP A 1 121 ? 25.297 21.531 7.699 1 94.06 121 TRP A N 1
ATOM 979 C CA . TRP A 1 121 ? 24.953 20.75 8.883 1 94.06 121 TRP A CA 1
ATOM 980 C C . TRP A 1 121 ? 26.156 20.547 9.781 1 94.06 121 TRP A C 1
ATOM 982 O O . TRP A 1 121 ? 27.234 20.188 9.312 1 94.06 121 TRP A O 1
ATOM 992 N N . ASN A 1 122 ? 25.969 20.812 11.031 1 93.88 122 ASN A N 1
ATOM 993 C CA . ASN A 1 122 ? 27 20.516 12.023 1 93.88 122 ASN A CA 1
ATOM 994 C C . ASN A 1 122 ? 26.969 19.047 12.438 1 93.88 122 ASN A C 1
ATOM 996 O O . ASN A 1 122 ? 26.188 18.266 11.891 1 93.88 122 ASN A O 1
ATOM 1000 N N . ASP A 1 123 ? 27.781 18.625 13.359 1 92.88 123 ASP A N 1
ATOM 1001 C CA . ASP A 1 123 ? 27.922 17.234 13.766 1 92.88 123 ASP A CA 1
ATOM 1002 C C . ASP A 1 123 ? 26.625 16.719 14.383 1 92.88 123 ASP A C 1
ATOM 1004 O O . ASP A 1 123 ? 26.203 15.578 14.117 1 92.88 123 ASP A O 1
ATOM 1008 N N . ALA A 1 124 ? 26.031 17.531 15.18 1 92.81 124 ALA A N 1
ATOM 1009 C CA . ALA A 1 124 ? 24.766 17.125 15.812 1 92.81 124 ALA A CA 1
ATOM 1010 C C . ALA A 1 124 ? 23.688 16.875 14.773 1 92.81 124 ALA A C 1
ATOM 1012 O O . ALA A 1 124 ? 22.953 15.891 14.852 1 92.81 124 ALA A O 1
ATOM 1013 N N . SER A 1 125 ? 23.594 17.797 13.82 1 94.69 125 SER A N 1
ATOM 1014 C CA . SER A 1 125 ? 22.641 17.656 12.727 1 94.69 125 SER A CA 1
ATOM 1015 C C . SER A 1 125 ? 22.906 16.406 11.906 1 94.69 125 SER A C 1
ATOM 1017 O O . SER A 1 125 ? 21.984 15.68 11.539 1 94.69 125 SER A O 1
ATOM 1019 N N . ARG A 1 126 ? 24.125 16.203 11.633 1 94.75 126 ARG A N 1
ATOM 1020 C CA . ARG A 1 126 ? 24.531 15.031 10.859 1 94.75 126 ARG A CA 1
ATOM 1021 C C . ARG A 1 126 ? 24.141 13.75 11.594 1 94.75 126 ARG A C 1
ATOM 1023 O O . ARG A 1 126 ? 23.625 12.812 10.984 1 94.75 126 ARG A O 1
ATOM 1030 N N . GLN A 1 127 ? 24.453 13.742 12.867 1 95 127 GLN A N 1
ATOM 1031 C CA . GLN A 1 127 ? 24.125 12.555 13.641 1 95 127 GLN A CA 1
ATOM 1032 C C . GLN A 1 127 ? 22.609 12.344 13.688 1 95 127 GLN A C 1
ATOM 1034 O O . GLN A 1 127 ? 22.141 11.203 13.594 1 95 127 GLN A O 1
ATOM 1039 N N . PHE A 1 128 ? 21.859 13.406 13.875 1 95.38 128 PHE A N 1
ATOM 1040 C CA . PHE A 1 128 ? 20.406 13.344 13.852 1 95.38 128 PHE A CA 1
ATOM 1041 C C . PHE A 1 128 ? 19.906 12.727 12.547 1 95.38 128 PHE A C 1
ATOM 1043 O O . PHE A 1 128 ? 19.094 11.805 12.562 1 95.38 128 PHE A O 1
ATOM 1050 N N . HIS A 1 129 ? 20.453 13.156 11.5 1 96.19 129 HIS A N 1
ATOM 1051 C CA . HIS A 1 129 ? 20.078 12.711 10.164 1 96.19 129 HIS A CA 1
ATOM 1052 C C . HIS A 1 129 ? 20.391 11.234 9.969 1 96.19 129 HIS A C 1
ATOM 1054 O O . HIS A 1 129 ? 19.547 10.477 9.477 1 96.19 129 HIS A O 1
ATOM 1060 N N . VAL A 1 130 ? 21.516 10.852 10.344 1 96.19 130 VAL A N 1
ATOM 1061 C CA . VAL A 1 130 ? 21.938 9.453 10.242 1 96.19 130 VAL A CA 1
ATOM 1062 C C . VAL A 1 130 ? 20.984 8.578 11.055 1 96.19 130 VAL A C 1
ATOM 1064 O O . VAL A 1 130 ? 20.562 7.512 10.594 1 96.19 130 VAL A O 1
ATOM 1067 N N . ASN A 1 131 ? 20.641 9.062 12.188 1 96.56 131 ASN A N 1
ATOM 1068 C CA . ASN A 1 131 ? 19.75 8.305 13.07 1 96.56 131 ASN A CA 1
ATOM 1069 C C . ASN A 1 131 ? 18.359 8.188 12.477 1 96.56 131 ASN A C 1
ATOM 1071 O O . ASN A 1 131 ? 17.703 7.148 12.609 1 96.56 131 ASN A O 1
ATOM 1075 N N . VAL A 1 132 ? 17.875 9.227 11.812 1 97.06 132 VAL A N 1
ATOM 1076 C CA . VAL A 1 132 ? 16.578 9.18 11.148 1 97.06 132 VAL A CA 1
ATOM 1077 C C . VAL A 1 132 ? 16.578 8.07 10.094 1 97.06 132 VAL A C 1
ATOM 1079 O O . VAL A 1 132 ? 15.672 7.234 10.062 1 97.06 132 VAL A O 1
ATOM 1082 N N . ILE A 1 133 ? 17.594 8.047 9.305 1 97.19 133 ILE A N 1
ATOM 1083 C CA . ILE A 1 133 ? 17.672 7.094 8.203 1 97.19 133 ILE A CA 1
ATOM 1084 C C . ILE A 1 133 ? 17.797 5.676 8.758 1 97.19 133 ILE A C 1
ATOM 1086 O O . ILE A 1 133 ? 17.125 4.754 8.281 1 97.19 133 ILE A O 1
ATOM 1090 N N . ALA A 1 134 ? 18.625 5.527 9.766 1 97.19 134 ALA A N 1
ATOM 1091 C CA . ALA A 1 134 ? 18.828 4.207 10.352 1 97.19 134 ALA A CA 1
ATOM 1092 C C . ALA A 1 134 ? 17.516 3.664 10.945 1 97.19 134 ALA A C 1
ATOM 1094 O O . ALA A 1 134 ? 17.141 2.518 10.688 1 97.19 134 ALA A O 1
ATOM 1095 N N . SER A 1 135 ? 16.906 4.473 11.727 1 97.5 135 SER A N 1
ATOM 1096 C CA . SER A 1 135 ? 15.68 4.035 12.391 1 97.5 135 SER A CA 1
ATOM 1097 C C . SER A 1 135 ? 14.547 3.834 11.391 1 97.5 135 SER A C 1
ATOM 1099 O O . SER A 1 135 ? 13.766 2.889 11.508 1 97.5 135 SER A O 1
ATOM 1101 N N . ALA A 1 136 ? 14.391 4.734 10.445 1 96.81 136 ALA A N 1
ATOM 1102 C CA . ALA A 1 136 ? 13.375 4.57 9.406 1 96.81 136 ALA A CA 1
ATOM 1103 C C . ALA A 1 136 ? 13.602 3.279 8.625 1 96.81 136 ALA A C 1
ATOM 1105 O O . ALA A 1 136 ? 12.648 2.531 8.375 1 96.81 136 ALA A O 1
ATOM 1106 N N . THR A 1 137 ? 14.828 3.014 8.219 1 97.25 137 THR A N 1
ATOM 1107 C CA . THR A 1 137 ? 15.156 1.798 7.484 1 97.25 137 THR A CA 1
ATOM 1108 C C . THR A 1 137 ? 14.797 0.559 8.297 1 97.25 137 THR A C 1
ATOM 1110 O O . THR A 1 137 ? 14.164 -0.365 7.789 1 97.25 137 THR A O 1
ATOM 1113 N N . TYR A 1 138 ? 15.203 0.585 9.508 1 97.06 138 TYR A N 1
ATOM 1114 C CA . TYR A 1 138 ? 14.898 -0.532 10.398 1 97.06 138 TYR A CA 1
ATOM 1115 C C . TYR A 1 138 ? 13.398 -0.761 10.484 1 97.06 138 TYR A C 1
ATOM 1117 O O . TYR A 1 138 ? 12.922 -1.893 10.352 1 97.06 138 TYR A O 1
ATOM 1125 N N . LYS A 1 139 ? 12.688 0.268 10.742 1 95.75 139 LYS A N 1
ATOM 1126 C CA . LYS A 1 139 ? 11.234 0.185 10.859 1 95.75 139 LYS A CA 1
ATOM 1127 C C . LYS A 1 139 ? 10.609 -0.354 9.578 1 95.75 139 LYS A C 1
ATOM 1129 O O . LYS A 1 139 ? 9.719 -1.208 9.625 1 95.75 139 LYS A O 1
ATOM 1134 N N . LEU A 1 140 ? 11.031 0.107 8.469 1 95.25 140 LEU A N 1
ATOM 1135 C CA . LEU A 1 140 ? 10.484 -0.306 7.176 1 95.25 140 LEU A CA 1
ATOM 1136 C C . LEU A 1 140 ? 10.805 -1.771 6.895 1 95.25 140 LEU A C 1
ATOM 1138 O O . LEU A 1 140 ? 9.969 -2.496 6.348 1 95.25 140 LEU A O 1
ATOM 1142 N N . ILE A 1 141 ? 12 -2.203 7.266 1 95.44 141 ILE A N 1
ATOM 1143 C CA . ILE A 1 141 ? 12.352 -3.613 7.141 1 95.44 141 ILE A CA 1
ATOM 1144 C C . ILE A 1 141 ? 11.391 -4.461 7.977 1 95.44 141 ILE A C 1
ATOM 1146 O O . ILE A 1 141 ? 10.836 -5.441 7.484 1 95.44 141 ILE A O 1
ATOM 1150 N N . MET A 1 142 ? 11.164 -4.047 9.188 1 94.06 142 MET A N 1
ATOM 1151 C CA . MET A 1 142 ? 10.266 -4.793 10.07 1 94.06 142 MET A CA 1
ATOM 1152 C C . MET A 1 142 ? 8.836 -4.773 9.539 1 94.06 142 MET A C 1
ATOM 1154 O O . MET A 1 142 ? 8.141 -5.789 9.594 1 94.06 142 MET A O 1
ATOM 1158 N N . ASP A 1 143 ? 8.438 -3.66 9.008 1 91.94 143 ASP A N 1
ATOM 1159 C CA . ASP A 1 143 ? 7.086 -3.531 8.469 1 91.94 143 ASP A CA 1
ATOM 1160 C C . ASP A 1 143 ? 6.895 -4.438 7.254 1 91.94 143 ASP A C 1
ATOM 1162 O O . ASP A 1 143 ? 5.824 -5.02 7.07 1 91.94 143 ASP A O 1
ATOM 1166 N N . LEU A 1 144 ? 7.875 -4.574 6.449 1 94.31 144 LEU A N 1
ATOM 1167 C CA . LEU A 1 144 ? 7.785 -5.309 5.191 1 94.31 144 LEU A CA 1
ATOM 1168 C C . LEU A 1 144 ? 7.969 -6.805 5.418 1 94.31 144 LEU A C 1
ATOM 1170 O O . LEU A 1 144 ? 7.297 -7.621 4.785 1 94.31 144 LEU A O 1
ATOM 1174 N N . LEU A 1 145 ? 8.906 -7.125 6.34 1 95 145 LEU A N 1
ATOM 1175 C CA . LEU A 1 145 ? 9.367 -8.508 6.387 1 95 145 LEU A CA 1
ATOM 1176 C C . LEU A 1 145 ? 8.961 -9.172 7.699 1 95 145 LEU A C 1
ATOM 1178 O O . LEU A 1 145 ? 9.055 -10.391 7.84 1 95 145 LEU A O 1
ATOM 1182 N N . GLY A 1 146 ? 8.469 -8.383 8.594 1 92 146 GLY A N 1
ATOM 1183 C CA . GLY A 1 146 ? 8.039 -8.898 9.883 1 92 146 GLY A CA 1
ATOM 1184 C C . GLY A 1 146 ? 9.086 -8.727 10.969 1 92 146 GLY A C 1
ATOM 1185 O O . GLY A 1 146 ? 10.281 -8.633 10.68 1 92 146 GLY A O 1
ATOM 1186 N N . ASN A 1 147 ? 8.656 -8.82 12.156 1 90.69 147 ASN A N 1
ATOM 1187 C CA . ASN A 1 147 ? 9.516 -8.586 13.312 1 90.69 147 ASN A CA 1
ATOM 1188 C C . ASN A 1 147 ? 10.484 -9.742 13.531 1 90.69 147 ASN A C 1
ATOM 1190 O O . ASN A 1 147 ? 11.453 -9.609 14.281 1 90.69 147 ASN A O 1
ATOM 1194 N N . ASP A 1 148 ? 10.258 -10.828 12.844 1 92 148 ASP A N 1
ATOM 1195 C CA . ASP A 1 148 ? 11.102 -12 13.023 1 92 148 ASP A CA 1
ATOM 1196 C C . ASP A 1 148 ? 12.219 -12.039 11.977 1 92 148 ASP A C 1
ATOM 1198 O O . ASP A 1 148 ? 13.047 -12.953 11.984 1 92 148 ASP A O 1
ATOM 1202 N N . PHE A 1 149 ? 12.242 -11.094 11.109 1 95.31 149 PHE A N 1
ATOM 1203 C CA . PHE A 1 149 ? 13.344 -11.055 10.148 1 95.31 149 PHE A CA 1
ATOM 1204 C C . PHE A 1 149 ? 14.68 -10.93 10.875 1 95.31 149 PHE A C 1
ATOM 1206 O O . PHE A 1 149 ? 14.859 -10.031 11.703 1 95.31 149 PHE A O 1
ATOM 1213 N N . PRO A 1 150 ? 15.602 -11.68 10.531 1 95.31 150 PRO A N 1
ATOM 1214 C CA . PRO A 1 150 ? 16.828 -11.758 11.328 1 95.31 150 PRO A CA 1
ATOM 1215 C C . PRO A 1 150 ? 17.891 -10.742 10.883 1 95.31 150 PRO A C 1
ATOM 1217 O O . PRO A 1 150 ? 18.656 -11.008 9.953 1 95.31 150 PRO A O 1
ATOM 1220 N N . ILE A 1 151 ? 18 -9.656 11.562 1 96.12 151 ILE A N 1
ATOM 1221 C CA . ILE A 1 151 ? 19.125 -8.75 11.391 1 96.12 151 ILE A CA 1
ATOM 1222 C C . ILE A 1 151 ? 20.234 -9.102 12.391 1 96.12 151 ILE A C 1
ATOM 1224 O O . ILE A 1 151 ? 20 -9.141 13.602 1 96.12 151 ILE A O 1
ATOM 1228 N N . SER A 1 152 ? 21.406 -9.312 11.898 1 95.44 152 SER A N 1
ATOM 1229 C CA . SER A 1 152 ? 22.5 -9.789 12.727 1 95.44 152 SER A CA 1
ATOM 1230 C C . SER A 1 152 ? 23.203 -8.633 13.438 1 95.44 152 SER A C 1
ATOM 1232 O O . SER A 1 152 ? 23.656 -8.781 14.57 1 95.44 152 SER A O 1
ATOM 1234 N N . ALA A 1 153 ? 23.344 -7.539 12.727 1 95.69 153 ALA A N 1
ATOM 1235 C CA . ALA A 1 153 ? 24.062 -6.402 13.289 1 95.69 153 ALA A CA 1
ATOM 1236 C C . ALA A 1 153 ? 23.766 -5.121 12.523 1 95.69 153 ALA A C 1
ATOM 1238 O O . ALA A 1 153 ? 23.25 -5.168 11.398 1 95.69 153 ALA A O 1
ATOM 1239 N N . LEU A 1 154 ? 24.031 -4.012 13.18 1 97.19 154 LEU A N 1
ATOM 1240 C CA . LEU A 1 154 ? 23.891 -2.676 12.609 1 97.19 154 LEU A CA 1
ATOM 1241 C C . LEU A 1 154 ? 25.141 -1.844 12.867 1 97.19 154 LEU A C 1
ATOM 1243 O O . LEU A 1 154 ? 25.719 -1.896 13.953 1 97.19 154 LEU A O 1
ATOM 1247 N N . THR A 1 155 ? 25.656 -1.209 11.836 1 97.06 155 THR A N 1
ATOM 1248 C CA . THR A 1 155 ? 26.703 -0.205 11.977 1 97.06 155 THR A CA 1
ATOM 1249 C C . THR A 1 155 ? 26.141 1.197 11.75 1 97.06 155 THR A C 1
ATOM 1251 O O . THR A 1 155 ? 25.438 1.439 10.773 1 97.06 155 THR A O 1
ATOM 1254 N N . VAL A 1 156 ? 26.422 2.061 12.633 1 95.88 156 VAL A N 1
ATOM 1255 C CA . VAL A 1 156 ? 25.984 3.445 12.516 1 95.88 156 VAL A CA 1
ATOM 1256 C C . VAL A 1 156 ? 27.188 4.383 12.617 1 95.88 156 VAL A C 1
ATOM 1258 O O . VAL A 1 156 ? 27.969 4.297 13.562 1 95.88 156 VAL A O 1
ATOM 1261 N N . PRO A 1 157 ? 27.312 5.242 11.664 1 94.31 157 PRO A N 1
ATOM 1262 C CA . PRO A 1 157 ? 28.344 6.27 11.82 1 94.31 157 PRO A CA 1
ATOM 1263 C C . PRO A 1 157 ? 28.062 7.219 12.984 1 94.31 157 PRO A C 1
ATOM 1265 O O . PRO A 1 157 ? 26.891 7.543 13.25 1 94.31 157 PRO A O 1
ATOM 1268 N N . VAL A 1 158 ? 29.109 7.605 13.633 1 91.12 158 VAL A N 1
ATOM 1269 C CA . VAL A 1 158 ? 28.953 8.523 14.75 1 91.12 158 VAL A CA 1
ATOM 1270 C C . VAL A 1 158 ? 29.609 9.859 14.422 1 91.12 158 VAL A C 1
ATOM 1272 O O . VAL A 1 158 ? 30.734 9.906 13.938 1 91.12 158 VAL A O 1
ATOM 1275 N N . HIS A 1 159 ? 28.797 10.789 14.641 1 89.94 159 HIS A N 1
ATOM 1276 C CA . HIS A 1 159 ? 29.266 12.164 14.477 1 89.94 159 HIS A CA 1
ATOM 1277 C C . HIS A 1 159 ? 29.297 12.898 15.812 1 89.94 159 HIS A C 1
ATOM 1279 O O . HIS A 1 159 ? 28.391 12.711 16.641 1 89.94 159 HIS A O 1
ATOM 1285 N N . GLY A 1 160 ? 30.25 13.609 16.094 1 82.62 160 GLY A N 1
ATOM 1286 C CA . GLY A 1 160 ? 30.375 14.398 17.312 1 82.62 160 GLY A CA 1
ATOM 1287 C C . GLY A 1 160 ? 30.328 13.555 18.562 1 82.62 160 GLY A C 1
ATOM 1288 O O . GLY A 1 160 ? 30.859 12.438 18.594 1 82.62 160 GLY A O 1
ATOM 1289 N N . ALA A 1 161 ? 29.797 14.109 19.688 1 78.62 161 ALA A N 1
ATOM 1290 C CA . ALA A 1 161 ? 29.797 13.461 21 1 78.62 161 ALA A CA 1
ATOM 1291 C C . ALA A 1 161 ? 28.453 12.797 21.281 1 78.62 161 ALA A C 1
ATOM 1293 O O . ALA A 1 161 ? 27.938 12.844 22.406 1 78.62 161 ALA A O 1
ATOM 1294 N N . ASP A 1 162 ? 27.984 12.078 20.312 1 75.81 162 ASP A N 1
ATOM 1295 C CA . ASP A 1 162 ? 26.672 11.461 20.453 1 75.81 162 ASP A CA 1
ATOM 1296 C C . ASP A 1 162 ? 26.688 10.352 21.5 1 75.81 162 ASP A C 1
ATOM 1298 O O . ASP A 1 162 ? 27.594 9.516 21.516 1 75.81 162 ASP A O 1
ATOM 1302 N N . LYS A 1 163 ? 25.766 10.344 22.469 1 78.94 163 LYS A N 1
ATOM 1303 C CA . LYS A 1 163 ? 25.672 9.383 23.562 1 78.94 163 LYS A CA 1
ATOM 1304 C C . LYS A 1 163 ? 24.453 8.477 23.391 1 78.94 163 LYS A C 1
ATOM 1306 O O . LYS A 1 163 ? 24.016 7.844 24.359 1 78.94 163 LYS A O 1
ATOM 1311 N N . THR A 1 164 ? 23.906 8.531 22.219 1 84 164 THR A N 1
ATOM 1312 C CA . THR A 1 164 ? 22.703 7.742 21.969 1 84 164 THR A CA 1
ATOM 1313 C C . THR A 1 164 ? 22.953 6.262 22.219 1 84 164 THR A C 1
ATOM 1315 O O . THR A 1 164 ? 24.016 5.734 21.859 1 84 164 THR A O 1
ATOM 1318 N N . ILE A 1 165 ? 21.969 5.605 22.922 1 84.81 165 ILE A N 1
ATOM 1319 C CA . ILE A 1 165 ? 22.031 4.168 23.156 1 84.81 165 ILE A CA 1
ATOM 1320 C C . ILE A 1 165 ? 21.234 3.439 22.078 1 84.81 165 ILE A C 1
ATOM 1322 O O . ILE A 1 165 ? 20.016 3.283 22.188 1 84.81 165 ILE A O 1
ATOM 1326 N N . TYR A 1 166 ? 21.906 2.98 21.156 1 92.06 166 TYR A N 1
ATOM 1327 C CA . TYR A 1 166 ? 21.312 2.385 19.953 1 92.06 166 TYR A CA 1
ATOM 1328 C C . TYR A 1 166 ? 20.781 0.987 20.25 1 92.06 166 TYR A C 1
ATOM 1330 O O . TYR A 1 166 ? 19.719 0.602 19.766 1 92.06 166 TYR A O 1
ATOM 1338 N N . GLU A 1 167 ? 21.484 0.265 21.109 1 90.38 167 GLU A N 1
ATOM 1339 C CA . GLU A 1 167 ? 21.141 -1.126 21.375 1 90.38 167 GLU A CA 1
ATOM 1340 C C . GLU A 1 167 ? 19.781 -1.229 22.062 1 90.38 167 GLU A C 1
ATOM 1342 O O . GLU A 1 167 ? 19.016 -2.168 21.812 1 90.38 167 GLU A O 1
ATOM 1347 N N . GLY A 1 168 ? 19.469 -0.349 22.844 1 89.31 168 GLY A N 1
ATOM 1348 C CA . GLY A 1 168 ? 18.156 -0.326 23.469 1 89.31 168 GLY A CA 1
ATOM 1349 C C . GLY A 1 168 ? 17.031 -0.07 22.5 1 89.31 168 GLY A C 1
ATOM 1350 O O . GLY A 1 168 ? 15.93 -0.615 22.641 1 89.31 168 GLY A O 1
ATOM 1351 N N . PHE A 1 169 ? 17.344 0.676 21.438 1 92.19 169 PHE A N 1
ATOM 1352 C CA . PHE A 1 169 ? 16.328 1.042 20.453 1 92.19 169 PHE A CA 1
ATOM 1353 C C . PHE A 1 169 ? 16.125 -0.082 19.453 1 92.19 169 PHE A C 1
ATOM 1355 O O . PHE A 1 169 ? 14.984 -0.46 19.156 1 92.19 169 PHE A O 1
ATOM 1362 N N . PHE A 1 170 ? 17.172 -0.677 18.969 1 94.5 170 PHE A N 1
ATOM 1363 C CA . PHE A 1 170 ? 17.094 -1.622 17.859 1 94.5 170 PHE A CA 1
ATOM 1364 C C . PHE A 1 170 ? 17 -3.055 18.375 1 94.5 170 PHE A C 1
ATOM 1366 O O . PHE A 1 170 ? 16.641 -3.967 17.641 1 94.5 170 PHE A O 1
ATOM 1373 N N . SER A 1 171 ? 17.469 -3.291 19.641 1 91.62 171 SER A N 1
ATOM 1374 C CA . SER A 1 171 ? 17.547 -4.617 20.25 1 91.62 171 SER A CA 1
ATOM 1375 C C . SER A 1 171 ? 18.453 -5.543 19.438 1 91.62 171 SER A C 1
ATOM 1377 O O . SER A 1 171 ? 18.094 -6.691 19.172 1 91.62 171 SER A O 1
ATOM 1379 N N . LEU A 1 172 ? 19.547 -4.992 18.859 1 92.88 172 LEU A N 1
ATOM 1380 C CA . LEU A 1 172 ? 20.578 -5.734 18.156 1 92.88 172 LEU A CA 1
ATOM 1381 C C . LEU A 1 172 ? 21.953 -5.125 18.406 1 92.88 172 LEU A C 1
ATOM 1383 O O . LEU A 1 172 ? 22.062 -3.99 18.875 1 92.88 172 LEU A O 1
ATOM 1387 N N . PRO A 1 173 ? 23.062 -5.934 18.188 1 93.81 173 PRO A N 1
ATOM 1388 C CA . PRO A 1 173 ? 24.406 -5.367 18.312 1 93.81 173 PRO A CA 1
ATOM 1389 C C . PRO A 1 173 ? 24.641 -4.18 17.375 1 93.81 173 PRO A C 1
ATOM 1391 O O . PRO A 1 173 ? 24.297 -4.254 16.188 1 93.81 173 PRO A O 1
ATOM 1394 N N . VAL A 1 174 ? 25.156 -3.119 17.922 1 95.5 174 VAL A N 1
ATOM 1395 C CA . VAL A 1 174 ? 25.406 -1.919 17.125 1 95.5 174 VAL A CA 1
ATOM 1396 C C . VAL A 1 174 ? 26.875 -1.519 17.234 1 95.5 174 VAL A C 1
ATOM 1398 O O . VAL A 1 174 ? 27.422 -1.448 18.328 1 95.5 174 VAL A O 1
ATOM 1401 N N . LYS A 1 175 ? 27.5 -1.345 16.109 1 94.5 175 LYS A N 1
ATOM 1402 C CA . LYS A 1 175 ? 28.859 -0.827 16.047 1 94.5 175 LYS A CA 1
ATOM 1403 C C . LYS A 1 175 ? 28.875 0.617 15.555 1 94.5 175 LYS A C 1
ATOM 1405 O O . LYS A 1 175 ? 28.031 1.011 14.742 1 94.5 175 LYS A O 1
ATOM 1410 N N . HIS A 1 176 ? 29.859 1.332 16.031 1 93.06 176 HIS A N 1
ATOM 1411 C CA . HIS A 1 176 ? 30.016 2.721 15.617 1 93.06 176 HIS A CA 1
ATOM 1412 C C . HIS A 1 176 ? 31.297 2.906 14.812 1 93.06 176 HIS A C 1
ATOM 1414 O O . HIS A 1 176 ? 32.375 3.154 15.375 1 93.06 176 HIS A O 1
ATOM 1420 N N . GLU A 1 177 ? 31.141 2.785 13.562 1 91 177 GLU A N 1
ATOM 1421 C CA . GLU A 1 177 ? 32.312 2.914 12.695 1 91 177 GLU A CA 1
ATOM 1422 C C . GLU A 1 177 ? 31.906 3.268 11.266 1 91 177 GLU A C 1
ATOM 1424 O O . GLU A 1 177 ? 30.734 3.127 10.891 1 91 177 GLU A O 1
ATOM 1429 N N . GLY A 1 178 ? 32.875 3.834 10.602 1 91.06 178 GLY A N 1
ATOM 1430 C CA . GLY A 1 178 ? 32.719 4.039 9.172 1 91.06 178 GLY A CA 1
ATOM 1431 C C . GLY A 1 178 ? 31.828 5.227 8.844 1 91.06 178 GLY A C 1
ATOM 1432 O O . GLY A 1 178 ? 31.578 6.086 9.695 1 91.06 178 GLY A O 1
ATOM 1433 N N . ASN A 1 179 ? 31.391 5.234 7.492 1 93.94 179 ASN A N 1
ATOM 1434 C CA . ASN A 1 179 ? 30.641 6.383 6.988 1 93.94 179 ASN A CA 1
ATOM 1435 C C . ASN A 1 179 ? 29.234 5.984 6.543 1 93.94 179 ASN A C 1
ATOM 1437 O O . ASN A 1 179 ? 28.375 6.844 6.328 1 93.94 179 ASN A O 1
ATOM 1441 N N . ASP A 1 180 ? 29.047 4.668 6.453 1 97.31 180 ASP A N 1
ATOM 1442 C CA . ASP A 1 180 ? 27.75 4.176 5.977 1 97.31 180 ASP A CA 1
ATOM 1443 C C . ASP A 1 180 ? 26.938 3.57 7.117 1 97.31 180 ASP A C 1
ATOM 1445 O O . ASP A 1 180 ? 27.5 3.158 8.133 1 97.31 180 ASP A O 1
ATOM 1449 N N . ILE A 1 181 ? 25.641 3.637 6.992 1 97.94 181 ILE A N 1
ATOM 1450 C CA . ILE A 1 181 ? 24.781 2.777 7.789 1 97.94 181 ILE A CA 1
ATOM 1451 C C . ILE A 1 181 ? 24.766 1.368 7.203 1 97.94 181 ILE A C 1
ATOM 1453 O O . ILE A 1 181 ? 24.5 1.188 6.012 1 97.94 181 ILE A O 1
ATOM 1457 N N . ILE A 1 182 ? 25.031 0.371 8.023 1 97.75 182 ILE A N 1
ATOM 1458 C CA . ILE A 1 182 ? 25.156 -0.975 7.473 1 97.75 182 ILE A CA 1
ATOM 1459 C C . ILE A 1 182 ? 24.25 -1.931 8.25 1 97.75 182 ILE A C 1
ATOM 1461 O O . ILE A 1 182 ? 24.359 -2.045 9.469 1 97.75 182 ILE A O 1
ATOM 1465 N N . PHE A 1 183 ? 23.359 -2.564 7.555 1 97.56 183 PHE A N 1
ATOM 1466 C CA . PHE A 1 183 ? 22.578 -3.674 8.102 1 97.56 183 PHE A CA 1
ATOM 1467 C C . PHE A 1 183 ? 23.141 -5.008 7.613 1 97.56 183 PHE A C 1
ATOM 1469 O O . PHE A 1 183 ? 23.359 -5.195 6.414 1 97.56 183 PHE A O 1
ATOM 1476 N N . SER A 1 184 ? 23.344 -5.926 8.5 1 96.81 184 SER A N 1
ATOM 1477 C CA . SER A 1 184 ? 23.812 -7.258 8.141 1 96.81 184 SER A CA 1
ATOM 1478 C C . SER A 1 184 ? 22.781 -8.32 8.477 1 96.81 184 SER A C 1
ATOM 1480 O O . SER A 1 184 ? 22.109 -8.25 9.508 1 96.81 184 SER A O 1
ATOM 1482 N N . PHE A 1 185 ? 22.594 -9.344 7.574 1 97 185 PHE A N 1
ATOM 1483 C CA . PHE A 1 185 ? 21.703 -10.469 7.805 1 97 185 PHE A CA 1
ATOM 1484 C C . PHE A 1 185 ? 22.109 -11.672 6.98 1 97 185 PHE A C 1
ATOM 1486 O O . PHE A 1 185 ? 22.953 -11.555 6.074 1 97 185 PHE A O 1
ATOM 1493 N N . PRO A 1 186 ? 21.656 -12.867 7.273 1 97 186 PRO A N 1
ATOM 1494 C CA . PRO A 1 186 ? 22.047 -14.062 6.516 1 97 186 PRO A CA 1
ATOM 1495 C C . PRO A 1 186 ? 21.688 -13.961 5.031 1 97 186 PRO A C 1
ATOM 1497 O O . PRO A 1 186 ? 20.578 -13.555 4.688 1 97 186 PRO A O 1
ATOM 1500 N N . ALA A 1 187 ? 22.578 -14.367 4.211 1 96.12 187 ALA A N 1
ATOM 1501 C CA . ALA A 1 187 ? 22.469 -14.195 2.764 1 96.12 187 ALA A CA 1
ATOM 1502 C C . ALA A 1 187 ? 21.25 -14.922 2.209 1 96.12 187 ALA A C 1
ATOM 1504 O O . ALA A 1 187 ? 20.625 -14.453 1.259 1 96.12 187 ALA A O 1
ATOM 1505 N N . HIS A 1 188 ? 20.953 -15.984 2.773 1 94.44 188 HIS A N 1
ATOM 1506 C CA . HIS A 1 188 ? 19.859 -16.781 2.242 1 94.44 188 HIS A CA 1
ATOM 1507 C C . HIS A 1 188 ? 18.516 -16.047 2.393 1 94.44 188 HIS A C 1
ATOM 1509 O O . HIS A 1 188 ? 17.547 -16.375 1.704 1 94.44 188 HIS A O 1
ATOM 1515 N N . GLN A 1 189 ? 18.469 -15.031 3.24 1 96.12 189 GLN A N 1
ATOM 1516 C CA . GLN A 1 189 ? 17.25 -14.25 3.441 1 96.12 189 GLN A CA 1
ATOM 1517 C C . GLN A 1 189 ? 16.922 -13.414 2.207 1 96.12 189 GLN A C 1
ATOM 1519 O O . GLN A 1 189 ? 15.797 -12.922 2.064 1 96.12 189 GLN A O 1
ATOM 1524 N N . LEU A 1 190 ? 17.875 -13.242 1.347 1 95.06 190 LEU A N 1
ATOM 1525 C CA . LEU A 1 190 ? 17.625 -12.516 0.105 1 95.06 190 LEU A CA 1
ATOM 1526 C C . LEU A 1 190 ? 16.547 -13.203 -0.721 1 95.06 190 LEU A C 1
ATOM 1528 O O . LEU A 1 190 ? 15.797 -12.539 -1.451 1 95.06 190 LEU A O 1
ATOM 1532 N N . ASN A 1 191 ? 16.406 -14.484 -0.554 1 92.94 191 ASN A N 1
ATOM 1533 C CA . ASN A 1 191 ? 15.453 -15.266 -1.325 1 92.94 191 ASN A CA 1
ATOM 1534 C C . ASN A 1 191 ? 14.148 -15.469 -0.559 1 92.94 191 ASN A C 1
ATOM 1536 O O . ASN A 1 191 ? 13.219 -16.109 -1.062 1 92.94 191 ASN A O 1
ATOM 1540 N N . ARG A 1 192 ? 14.102 -14.906 0.572 1 94.31 192 ARG A N 1
ATOM 1541 C CA . ARG A 1 192 ? 12.883 -15.031 1.361 1 94.31 192 ARG A CA 1
ATOM 1542 C C . ARG A 1 192 ? 11.703 -14.367 0.659 1 94.31 192 ARG A C 1
ATOM 1544 O O . ARG A 1 192 ? 11.766 -13.188 0.317 1 94.31 192 ARG A O 1
ATOM 1551 N N . THR A 1 193 ? 10.633 -15.133 0.465 1 92.31 193 THR A N 1
ATOM 1552 C CA . THR A 1 193 ? 9.43 -14.617 -0.184 1 92.31 193 THR A CA 1
ATOM 1553 C C . THR A 1 193 ? 8.594 -13.797 0.796 1 92.31 193 THR A C 1
ATOM 1555 O O . THR A 1 193 ? 8.492 -14.148 1.974 1 92.31 193 THR A O 1
ATOM 1558 N N . LEU A 1 194 ? 8.016 -12.742 0.278 1 94.31 194 LEU A N 1
ATOM 1559 C CA . LEU A 1 194 ? 7.109 -11.938 1.088 1 94.31 194 LEU A CA 1
ATOM 1560 C C . LEU A 1 194 ? 5.742 -12.602 1.207 1 94.31 194 LEU A C 1
ATOM 1562 O O . LEU A 1 194 ? 5.242 -13.18 0.238 1 94.31 194 LEU A O 1
ATOM 1566 N N . ALA A 1 195 ? 5.141 -12.453 2.367 1 90.19 195 ALA A N 1
ATOM 1567 C CA . ALA A 1 195 ? 3.785 -12.961 2.576 1 90.19 195 ALA A CA 1
ATOM 1568 C C . ALA A 1 195 ? 2.785 -12.227 1.688 1 90.19 195 ALA A C 1
ATOM 1570 O O . ALA A 1 195 ? 1.768 -12.789 1.286 1 90.19 195 ALA A O 1
ATOM 1571 N N . THR A 1 196 ? 3.111 -10.977 1.293 1 94 196 THR A N 1
ATOM 1572 C CA . THR A 1 196 ? 2.201 -10.125 0.533 1 94 196 THR A CA 1
ATOM 1573 C C . THR A 1 196 ? 2.576 -10.117 -0.947 1 94 196 THR A C 1
ATOM 1575 O O . THR A 1 196 ? 2.043 -9.328 -1.724 1 94 196 THR A O 1
ATOM 1578 N N . ALA A 1 197 ? 3.525 -11 -1.313 1 93.38 197 ALA A N 1
ATOM 1579 C CA . ALA A 1 197 ? 3.945 -11.039 -2.711 1 93.38 197 ALA A CA 1
ATOM 1580 C C . ALA A 1 197 ? 2.746 -11.203 -3.641 1 93.38 197 ALA A C 1
ATOM 1582 O O . ALA A 1 197 ? 1.907 -12.078 -3.432 1 93.38 197 ALA A O 1
ATOM 1583 N N . ASN A 1 198 ? 2.639 -10.352 -4.621 1 93.75 198 ASN A N 1
ATOM 1584 C CA . ASN A 1 198 ? 1.592 -10.359 -5.637 1 93.75 198 ASN A CA 1
ATOM 1585 C C . ASN A 1 198 ? 2.088 -9.766 -6.953 1 93.75 198 ASN A C 1
ATOM 1587 O O . ASN A 1 198 ? 2.018 -8.555 -7.164 1 93.75 198 ASN A O 1
ATOM 1591 N N . PRO A 1 199 ? 2.52 -10.68 -7.832 1 89.5 199 PRO A N 1
ATOM 1592 C CA . PRO A 1 199 ? 3.137 -10.203 -9.07 1 89.5 199 PRO A CA 1
ATOM 1593 C C . PRO A 1 199 ? 2.195 -9.336 -9.906 1 89.5 199 PRO A C 1
ATOM 1595 O O . PRO A 1 199 ? 2.641 -8.398 -10.57 1 89.5 199 PRO A O 1
ATOM 1598 N N . ALA A 1 200 ? 0.954 -9.664 -9.914 1 88.56 200 ALA A N 1
ATOM 1599 C CA . ALA A 1 200 ? -0.007 -8.883 -10.688 1 88.56 200 ALA A CA 1
ATOM 1600 C C . ALA A 1 200 ? -0.093 -7.453 -10.164 1 88.56 200 ALA A C 1
ATOM 1602 O O . ALA A 1 200 ? -0.055 -6.496 -10.945 1 88.56 200 ALA A O 1
ATOM 1603 N N . VAL A 1 201 ? -0.166 -7.309 -8.867 1 93.06 201 VAL A N 1
ATOM 1604 C CA . VAL A 1 201 ? -0.245 -5.98 -8.273 1 93.06 201 VAL A CA 1
ATOM 1605 C C . VAL A 1 201 ? 1.089 -5.258 -8.438 1 93.06 201 VAL A C 1
ATOM 1607 O O . VAL A 1 201 ? 1.12 -4.055 -8.711 1 93.06 201 VAL A O 1
ATOM 1610 N N . PHE A 1 202 ? 2.18 -5.98 -8.258 1 93.62 202 PHE A N 1
ATOM 1611 C CA . PHE A 1 202 ? 3.504 -5.41 -8.469 1 93.62 202 PHE A CA 1
ATOM 1612 C C . PHE A 1 202 ? 3.609 -4.785 -9.859 1 93.62 202 PHE A C 1
ATOM 1614 O O . PHE A 1 202 ? 4.016 -3.631 -9.992 1 93.62 202 PHE A O 1
ATOM 1621 N N . GLN A 1 203 ? 3.207 -5.504 -10.844 1 89.19 203 GLN A N 1
ATOM 1622 C CA . GLN A 1 203 ? 3.295 -5.023 -12.219 1 89.19 203 GLN A CA 1
ATOM 1623 C C . GLN A 1 203 ? 2.344 -3.855 -12.453 1 89.19 203 GLN A C 1
ATOM 1625 O O . GLN A 1 203 ? 2.678 -2.912 -13.172 1 89.19 203 GLN A O 1
ATOM 1630 N N . SER A 1 204 ? 1.199 -3.98 -11.914 1 89.5 204 SER A N 1
ATOM 1631 C CA . SER A 1 204 ? 0.254 -2.875 -12.031 1 89.5 204 SER A CA 1
ATOM 1632 C C . SER A 1 204 ? 0.822 -1.599 -11.414 1 89.5 204 SER A C 1
ATOM 1634 O O . SER A 1 204 ? 0.663 -0.511 -11.977 1 89.5 204 SER A O 1
ATOM 1636 N N . ALA A 1 205 ? 1.451 -1.737 -10.266 1 92.56 205 ALA A N 1
ATOM 1637 C CA . ALA A 1 205 ? 2.098 -0.6 -9.617 1 92.56 205 ALA A CA 1
ATOM 1638 C C . ALA A 1 205 ? 3.172 0.007 -10.516 1 92.56 205 ALA A C 1
ATOM 1640 O O . ALA A 1 205 ? 3.279 1.231 -10.625 1 92.56 205 ALA A O 1
ATOM 1641 N N . LEU A 1 206 ? 3.9 -0.812 -11.172 1 89.44 206 LEU A N 1
ATOM 1642 C CA . LEU A 1 206 ? 4.957 -0.335 -12.055 1 89.44 206 LEU A CA 1
ATOM 1643 C C . LEU A 1 206 ? 4.371 0.426 -13.242 1 89.44 206 LEU A C 1
ATOM 1645 O O . LEU A 1 206 ? 4.969 1.395 -13.719 1 89.44 206 LEU A O 1
ATOM 1649 N N . THR A 1 207 ? 3.221 -0.022 -13.711 1 84.44 207 THR A N 1
ATOM 1650 C CA . THR A 1 207 ? 2.562 0.666 -14.812 1 84.44 207 THR A CA 1
ATOM 1651 C C . THR A 1 207 ? 2.174 2.086 -14.414 1 84.44 207 THR A C 1
ATOM 1653 O O . THR A 1 207 ? 2.111 2.98 -15.258 1 84.44 207 THR A O 1
ATOM 1656 N N . MET A 1 208 ? 1.984 2.238 -13.141 1 87 208 MET A N 1
ATOM 1657 C CA . MET A 1 208 ? 1.532 3.531 -12.633 1 87 208 MET A CA 1
ATOM 1658 C C . MET A 1 208 ? 2.715 4.391 -12.203 1 87 208 MET A C 1
ATOM 1660 O O . MET A 1 208 ? 2.582 5.605 -12.055 1 87 208 MET A O 1
ATOM 1664 N N . ALA A 1 209 ? 3.826 3.74 -12.047 1 88.69 209 ALA A N 1
ATOM 1665 C CA . ALA A 1 209 ? 5.035 4.461 -11.656 1 88.69 209 ALA A CA 1
ATOM 1666 C C . ALA A 1 209 ? 5.613 5.234 -12.836 1 88.69 209 ALA A C 1
ATOM 1668 O O . ALA A 1 209 ? 5.305 4.941 -13.992 1 88.69 209 ALA A O 1
ATOM 1669 N N . GLY A 1 210 ? 6.391 6.207 -12.672 1 85.94 210 GLY A N 1
ATOM 1670 C CA . GLY A 1 210 ? 6.965 7.039 -13.719 1 85.94 210 GLY A CA 1
ATOM 1671 C C . GLY A 1 210 ? 7.957 6.293 -14.594 1 85.94 210 GLY A C 1
ATOM 1672 O O . GLY A 1 210 ? 8.57 5.32 -14.156 1 85.94 210 GLY A O 1
ATOM 1673 N N . GLU A 1 211 ? 8.156 6.742 -15.789 1 87 211 GLU A N 1
ATOM 1674 C CA . GLU A 1 211 ? 9.039 6.109 -16.766 1 87 211 GLU A CA 1
ATOM 1675 C C . GLU A 1 211 ? 10.492 6.129 -16.281 1 87 211 GLU A C 1
ATOM 1677 O O . GLU A 1 211 ? 11.234 5.172 -16.5 1 87 211 GLU A O 1
ATOM 1682 N N . SER A 1 212 ? 10.891 7.223 -15.68 1 91.12 212 SER A N 1
ATOM 1683 C CA . SER A 1 212 ? 12.258 7.34 -15.195 1 91.12 212 SER A CA 1
ATOM 1684 C C . SER A 1 212 ? 12.555 6.289 -14.133 1 91.12 212 SER A C 1
ATOM 1686 O O . SER A 1 212 ? 13.617 5.664 -14.148 1 91.12 212 SER A O 1
ATOM 1688 N N . PHE A 1 213 ? 11.594 6.109 -13.312 1 92.75 213 PHE A N 1
ATOM 1689 C CA . PHE A 1 213 ? 11.758 5.086 -12.289 1 92.75 213 PHE A CA 1
ATOM 1690 C C . PHE A 1 213 ? 11.844 3.701 -12.922 1 92.75 213 PHE A C 1
ATOM 1692 O O . PHE A 1 213 ? 12.711 2.902 -12.555 1 92.75 213 PHE A O 1
ATOM 1699 N N . ASN A 1 214 ? 10.969 3.393 -13.797 1 90.69 214 ASN A N 1
ATOM 1700 C CA . ASN A 1 214 ? 10.914 2.074 -14.422 1 90.69 214 ASN A CA 1
ATOM 1701 C C . ASN A 1 214 ? 12.195 1.767 -15.195 1 90.69 214 ASN A C 1
ATOM 1703 O O . ASN A 1 214 ? 12.633 0.616 -15.242 1 90.69 214 ASN A O 1
ATOM 1707 N N . ALA A 1 215 ? 12.727 2.783 -15.797 1 90.94 215 ALA A N 1
ATOM 1708 C CA . ALA A 1 215 ? 13.992 2.596 -16.5 1 90.94 215 ALA A CA 1
ATOM 1709 C C . ALA A 1 215 ? 15.109 2.193 -15.547 1 90.94 215 ALA A C 1
ATOM 1711 O O . ALA A 1 215 ? 15.891 1.289 -15.844 1 90.94 215 ALA A O 1
ATOM 1712 N N . LEU A 1 216 ? 15.195 2.832 -14.453 1 93.31 216 LEU A N 1
ATOM 1713 C CA . LEU A 1 216 ? 16.203 2.518 -13.453 1 93.31 216 LEU A CA 1
ATOM 1714 C C . LEU A 1 216 ? 15.969 1.14 -12.844 1 93.31 216 LEU A C 1
ATOM 1716 O O . LEU A 1 216 ? 16.922 0.398 -12.586 1 93.31 216 LEU A O 1
ATOM 1720 N N . LEU A 1 217 ? 14.688 0.828 -12.594 1 94.19 217 LEU A N 1
ATOM 1721 C CA . LEU A 1 217 ? 14.352 -0.481 -12.047 1 94.19 217 LEU A CA 1
ATOM 1722 C C . LEU A 1 217 ? 14.758 -1.594 -13 1 94.19 217 LEU A C 1
ATOM 1724 O O . LEU A 1 217 ? 15.25 -2.641 -12.57 1 94.19 217 LEU A O 1
ATOM 1728 N N . GLU A 1 218 ? 14.562 -1.378 -14.234 1 92.12 218 GLU A N 1
ATOM 1729 C CA . GLU A 1 218 ? 14.953 -2.355 -15.25 1 92.12 218 GLU A CA 1
ATOM 1730 C C . GLU A 1 218 ? 16.453 -2.656 -15.188 1 92.12 218 GLU A C 1
ATOM 1732 O O . GLU A 1 218 ? 16.859 -3.809 -15.328 1 92.12 218 GLU A O 1
ATOM 1737 N N . VAL A 1 219 ? 17.219 -1.651 -15 1 93 219 VAL A N 1
ATOM 1738 C CA . VAL A 1 219 ? 18.656 -1.826 -14.859 1 93 219 VAL A CA 1
ATOM 1739 C C . VAL A 1 219 ? 18.953 -2.682 -13.633 1 93 219 VAL A C 1
ATOM 1741 O O . VAL A 1 219 ? 19.766 -3.617 -13.695 1 93 219 VAL A O 1
ATOM 1744 N N . GLU A 1 220 ? 18.281 -2.377 -12.562 1 94 220 GLU A N 1
ATOM 1745 C CA . GLU A 1 220 ? 18.484 -3.121 -11.328 1 94 220 GLU A CA 1
ATOM 1746 C C . GLU A 1 220 ? 18.062 -4.582 -11.477 1 94 220 GLU A C 1
ATOM 1748 O O . GLU A 1 220 ? 18.625 -5.465 -10.828 1 94 220 GLU A O 1
ATOM 1753 N N . MET A 1 221 ? 17.109 -4.836 -12.336 1 91.69 221 MET A N 1
ATOM 1754 C CA . MET A 1 221 ? 16.578 -6.18 -12.523 1 91.69 221 MET A CA 1
ATOM 1755 C C . MET A 1 221 ? 17.453 -6.984 -13.477 1 91.69 221 MET A C 1
ATOM 1757 O O . MET A 1 221 ? 17.297 -8.203 -13.594 1 91.69 221 MET A O 1
ATOM 1761 N N . GLY A 1 222 ? 18.312 -6.398 -14.156 1 90.12 222 GLY A N 1
ATOM 1762 C CA . GLY A 1 222 ? 19.203 -7.102 -15.055 1 90.12 222 GLY A CA 1
ATOM 1763 C C . GLY A 1 222 ? 18.844 -6.934 -16.516 1 90.12 222 GLY A C 1
ATOM 1764 O O . GLY A 1 222 ? 19.297 -7.695 -17.375 1 90.12 222 GLY A O 1
ATOM 1765 N N . GLY A 1 223 ? 17.875 -6.062 -16.797 1 91.94 223 GLY A N 1
ATOM 1766 C CA . GLY A 1 223 ? 17.562 -5.773 -18.188 1 91.94 223 GLY A CA 1
ATOM 1767 C C . GLY A 1 223 ? 16.109 -6.008 -18.547 1 91.94 223 GLY A C 1
ATOM 1768 O O . GLY A 1 223 ? 15.305 -6.344 -17.688 1 91.94 223 GLY A O 1
ATOM 1769 N N . LEU A 1 224 ? 15.805 -5.777 -19.781 1 92.25 224 LEU A N 1
ATOM 1770 C CA . LEU A 1 224 ? 14.438 -5.855 -20.281 1 92.25 224 LEU A CA 1
ATOM 1771 C C . LEU A 1 224 ? 13.938 -7.297 -20.281 1 92.25 224 LEU A C 1
ATOM 1773 O O . LEU A 1 224 ? 12.766 -7.551 -20.016 1 92.25 224 LEU A O 1
ATOM 1777 N N . ARG A 1 225 ? 14.836 -8.227 -20.562 1 92 225 ARG A N 1
ATOM 1778 C CA . ARG A 1 225 ? 14.461 -9.633 -20.562 1 92 225 ARG A CA 1
ATOM 1779 C C . ARG A 1 225 ? 13.867 -10.039 -19.219 1 92 225 ARG A C 1
ATOM 1781 O O . ARG A 1 225 ? 12.773 -10.609 -19.156 1 92 225 ARG A O 1
ATOM 1788 N N . GLN A 1 226 ? 14.586 -9.695 -18.234 1 90.12 226 GLN A N 1
ATOM 1789 C CA . GLN A 1 226 ? 14.133 -10.055 -16.891 1 90.12 226 GLN A CA 1
ATOM 1790 C C . GLN A 1 226 ? 12.82 -9.359 -16.547 1 90.12 226 GLN A C 1
ATOM 1792 O O . GLN A 1 226 ? 11.953 -9.953 -15.898 1 90.12 226 GLN A O 1
ATOM 1797 N N . ARG A 1 227 ? 12.711 -8.18 -16.969 1 89.06 227 ARG A N 1
ATOM 1798 C CA . ARG A 1 227 ? 11.477 -7.43 -16.734 1 89.06 227 ARG A CA 1
ATOM 1799 C C . ARG A 1 227 ? 10.289 -8.117 -17.406 1 89.06 227 ARG A C 1
ATOM 1801 O O . ARG A 1 227 ? 9.219 -8.234 -16.812 1 89.06 227 ARG A O 1
ATOM 1808 N N . ILE A 1 228 ? 10.5 -8.555 -18.562 1 89.75 228 ILE A N 1
ATOM 1809 C CA . ILE A 1 228 ? 9.43 -9.203 -19.297 1 89.75 228 ILE A CA 1
ATOM 1810 C C . ILE A 1 228 ? 9.102 -10.547 -18.656 1 89.75 228 ILE A C 1
ATOM 1812 O O . ILE A 1 228 ? 7.93 -10.922 -18.547 1 89.75 228 ILE A O 1
ATOM 1816 N N . GLU A 1 229 ? 10.086 -11.25 -18.25 1 87.38 229 GLU A N 1
ATOM 1817 C CA . GLU A 1 229 ? 9.859 -12.531 -17.578 1 87.38 229 GLU A CA 1
ATOM 1818 C C . GLU A 1 229 ? 8.992 -12.352 -16.328 1 87.38 229 GLU A C 1
ATOM 1820 O O . GLU A 1 229 ? 8.055 -13.117 -16.094 1 87.38 229 GLU A O 1
ATOM 1825 N N . LEU A 1 230 ? 9.289 -11.383 -15.594 1 83.62 230 LEU A N 1
ATOM 1826 C CA . LEU A 1 230 ? 8.516 -11.086 -14.391 1 83.62 230 LEU A CA 1
ATOM 1827 C C . LEU A 1 230 ? 7.086 -10.695 -14.75 1 83.62 230 LEU A C 1
ATOM 1829 O O . LEU A 1 230 ? 6.141 -11.055 -14.039 1 83.62 230 LEU A O 1
ATOM 1833 N N . PHE A 1 231 ? 6.984 -9.945 -15.75 1 84.81 231 PHE A N 1
ATOM 1834 C CA . PHE A 1 231 ? 5.668 -9.531 -16.234 1 84.81 231 PHE A CA 1
ATOM 1835 C C . PHE A 1 231 ? 4.832 -10.742 -16.625 1 84.81 231 PHE A C 1
ATOM 1837 O O . PHE A 1 231 ? 3.674 -10.859 -16.219 1 84.81 231 PHE A O 1
ATOM 1844 N N . LEU A 1 232 ? 5.43 -11.617 -17.344 1 84 232 LEU A N 1
ATOM 1845 C CA . LEU A 1 232 ? 4.727 -12.805 -17.797 1 84 232 LEU A CA 1
ATOM 1846 C C . LEU A 1 232 ? 4.312 -13.68 -16.625 1 84 232 LEU A C 1
ATOM 1848 O O . LEU A 1 232 ? 3.262 -14.328 -16.656 1 84 232 LEU A O 1
ATOM 1852 N N . ASP A 1 233 ? 5.062 -13.641 -15.578 1 77.12 233 ASP A N 1
ATOM 1853 C CA . ASP A 1 233 ? 4.758 -14.398 -14.367 1 77.12 233 ASP A CA 1
ATOM 1854 C C . ASP A 1 233 ? 3.51 -13.859 -13.68 1 77.12 233 ASP A C 1
ATOM 1856 O O . ASP A 1 233 ? 2.854 -14.57 -12.914 1 77.12 233 ASP A O 1
ATOM 1860 N N . SER A 1 234 ? 3.289 -12.672 -13.984 1 77.75 234 SER A N 1
ATOM 1861 C CA . SER A 1 234 ? 2.18 -12 -13.32 1 77.75 234 SER A CA 1
ATOM 1862 C C . SER A 1 234 ? 0.855 -12.289 -14.016 1 77.75 234 SER A C 1
ATOM 1864 O O . SER A 1 234 ? -0.215 -12.039 -13.461 1 77.75 234 SER A O 1
ATOM 1866 N N . ILE A 1 235 ? 1.007 -12.781 -15.25 1 74.56 235 ILE A N 1
ATOM 1867 C CA . ILE A 1 235 ? -0.188 -13.094 -16.031 1 74.56 235 ILE A CA 1
ATOM 1868 C C . ILE A 1 235 ? -0.202 -14.578 -16.375 1 74.56 235 ILE A C 1
ATOM 1870 O O . ILE A 1 235 ? 0.002 -14.945 -17.547 1 74.56 235 ILE A O 1
ATOM 1874 N N . PRO A 1 236 ? -0.327 -15.516 -15.508 1 59.03 236 PRO A N 1
ATOM 1875 C CA . PRO A 1 236 ? -0.058 -16.938 -15.719 1 59.03 236 PRO A CA 1
ATOM 1876 C C . PRO A 1 236 ? -0.798 -17.5 -16.922 1 59.03 236 PRO A C 1
ATOM 1878 O O . PRO A 1 236 ? -0.335 -18.469 -17.547 1 59.03 236 PRO A O 1
ATOM 1881 N N . ASP A 1 237 ? -1.892 -17.172 -17.203 1 59.03 237 ASP A N 1
ATOM 1882 C CA . ASP A 1 237 ? -2.596 -18.031 -18.156 1 59.03 237 ASP A CA 1
ATOM 1883 C C . ASP A 1 237 ? -2.602 -17.422 -19.562 1 59.03 237 ASP A C 1
ATOM 1885 O O . ASP A 1 237 ? -3.289 -17.906 -20.453 1 59.03 237 ASP A O 1
ATOM 1889 N N . GLN A 1 238 ? -1.903 -16.391 -19.578 1 65.5 238 GLN A N 1
ATOM 1890 C CA . GLN A 1 238 ? -1.953 -15.758 -20.875 1 65.5 238 GLN A CA 1
ATOM 1891 C C . GLN A 1 238 ? -0.578 -15.242 -21.297 1 65.5 238 GLN A C 1
ATOM 1893 O O . GLN A 1 238 ? 0.216 -14.828 -20.453 1 65.5 238 GLN A O 1
ATOM 1898 N N . TYR A 1 239 ? -0.096 -15.766 -22.391 1 79.56 239 TYR A N 1
ATOM 1899 C CA . TYR A 1 239 ? 1.112 -15.203 -22.984 1 79.56 239 TYR A CA 1
ATOM 1900 C C . TYR A 1 239 ? 0.767 -14.164 -24.047 1 79.56 239 TYR A C 1
ATOM 1902 O O . TYR A 1 239 ? 0.549 -14.5 -25.203 1 79.56 239 TYR A O 1
ATOM 1910 N N . PRO A 1 240 ? 0.73 -12.938 -23.516 1 82 240 PRO A N 1
ATOM 1911 C CA . PRO A 1 240 ? 0.329 -11.859 -24.422 1 82 240 PRO A CA 1
ATOM 1912 C C . PRO A 1 240 ? 1.278 -11.703 -25.609 1 82 240 PRO A C 1
ATOM 1914 O O . PRO A 1 240 ? 2.422 -12.164 -25.547 1 82 240 PRO A O 1
ATOM 1917 N N . SER A 1 241 ? 0.723 -11.078 -26.625 1 87.88 241 SER A N 1
ATOM 1918 C CA . SER A 1 241 ? 1.546 -10.758 -27.797 1 87.88 241 SER A CA 1
ATOM 1919 C C . SER A 1 241 ? 2.604 -9.711 -27.438 1 87.88 241 SER A C 1
ATOM 1921 O O . SER A 1 241 ? 2.535 -9.078 -26.391 1 87.88 241 SER A O 1
ATOM 1923 N N . LEU A 1 242 ? 3.551 -9.664 -28.344 1 90.94 242 LEU A N 1
ATOM 1924 C CA . LEU A 1 242 ? 4.57 -8.633 -28.203 1 90.94 242 LEU A CA 1
ATOM 1925 C C . LEU A 1 242 ? 3.939 -7.246 -28.125 1 90.94 242 LEU A C 1
ATOM 1927 O O . LEU A 1 242 ? 4.371 -6.402 -27.344 1 90.94 242 LEU A O 1
ATOM 1931 N N . VAL A 1 243 ? 2.92 -7.035 -28.891 1 89.31 243 VAL A N 1
ATOM 1932 C CA . VAL A 1 243 ? 2.236 -5.746 -28.953 1 89.31 243 VAL A CA 1
ATOM 1933 C C . VAL A 1 243 ? 1.595 -5.441 -27.609 1 89.31 243 VAL A C 1
ATOM 1935 O O . VAL A 1 243 ? 1.747 -4.336 -27.078 1 89.31 243 VAL A O 1
ATOM 1938 N N . THR A 1 244 ? 0.967 -6.391 -27.062 1 85.81 244 THR A N 1
ATOM 1939 C CA . THR A 1 244 ? 0.301 -6.227 -25.766 1 85.81 244 THR A CA 1
ATOM 1940 C C . THR A 1 244 ? 1.322 -6.02 -24.656 1 85.81 244 THR A C 1
ATOM 1942 O O . THR A 1 244 ? 1.145 -5.152 -23.797 1 85.81 244 THR A O 1
ATOM 1945 N N . THR A 1 245 ? 2.328 -6.852 -24.688 1 88.06 245 THR A N 1
ATOM 1946 C CA . THR A 1 245 ? 3.387 -6.742 -23.688 1 88.06 245 THR A CA 1
ATOM 1947 C C . THR A 1 245 ? 4.035 -5.359 -23.734 1 88.06 245 THR A C 1
ATOM 1949 O O . THR A 1 245 ? 4.25 -4.73 -22.703 1 88.06 245 THR A O 1
ATOM 1952 N N . ALA A 1 246 ? 4.328 -4.883 -24.922 1 89.19 246 ALA A N 1
ATOM 1953 C CA . ALA A 1 246 ? 4.949 -3.574 -25.109 1 89.19 246 ALA A CA 1
ATOM 1954 C C . ALA A 1 246 ? 4.074 -2.463 -24.547 1 89.19 246 ALA A C 1
ATOM 1956 O O . ALA A 1 246 ? 4.574 -1.54 -23.891 1 89.19 246 ALA A O 1
ATOM 1957 N N . LYS A 1 247 ? 2.848 -2.568 -24.75 1 84 247 LYS A N 1
ATOM 1958 C CA . LYS A 1 247 ? 1.896 -1.583 -24.234 1 84 247 LYS A CA 1
ATOM 1959 C C . LYS A 1 247 ? 1.95 -1.5 -22.719 1 84 247 LYS A C 1
ATOM 1961 O O . LYS A 1 247 ? 1.988 -0.406 -22.156 1 84 247 LYS A O 1
ATOM 1966 N N . TYR A 1 248 ? 2.023 -2.613 -22.109 1 80.19 248 TYR A N 1
ATOM 1967 C CA . TYR A 1 248 ? 2.012 -2.654 -20.656 1 80.19 248 TYR A CA 1
ATOM 1968 C C . TYR A 1 248 ? 3.34 -2.172 -20.078 1 80.19 248 TYR A C 1
ATOM 1970 O O . TYR A 1 248 ? 3.393 -1.655 -18.969 1 80.19 248 TYR A O 1
ATOM 1978 N N . LEU A 1 249 ? 4.332 -2.375 -20.828 1 82.44 249 LEU A N 1
ATOM 1979 C CA . LEU A 1 249 ? 5.645 -1.892 -20.406 1 82.44 249 LEU A CA 1
ATOM 1980 C C . LEU A 1 249 ? 5.848 -0.439 -20.828 1 82.44 249 LEU A C 1
ATOM 1982 O O . LEU A 1 249 ? 6.91 0.138 -20.578 1 82.44 249 LEU A O 1
ATOM 1986 N N . ARG A 1 250 ? 4.836 0.153 -21.484 1 80.12 250 ARG A N 1
ATOM 1987 C CA . ARG A 1 250 ? 4.852 1.531 -21.953 1 80.12 250 ARG A CA 1
ATOM 1988 C C . ARG A 1 250 ? 6.004 1.761 -22.922 1 80.12 250 ARG A C 1
ATOM 1990 O O . ARG A 1 250 ? 6.738 2.744 -22.812 1 80.12 250 ARG A O 1
ATOM 1997 N N . MET A 1 251 ? 6.168 0.826 -23.688 1 85.06 251 MET A N 1
ATOM 1998 C CA . MET A 1 251 ? 7.16 0.88 -24.766 1 85.06 251 MET A CA 1
ATOM 1999 C C . MET A 1 251 ? 6.523 0.564 -26.109 1 85.06 251 MET A C 1
ATOM 2001 O O . MET A 1 251 ? 5.387 0.086 -26.172 1 85.06 251 MET A O 1
ATOM 2005 N N . ASN A 1 252 ? 7.195 0.998 -27.109 1 88.88 252 ASN A N 1
ATOM 2006 C CA . ASN A 1 252 ? 6.762 0.556 -28.438 1 88.88 252 ASN A CA 1
ATOM 2007 C C . ASN A 1 252 ? 7.395 -0.781 -28.812 1 88.88 252 ASN A C 1
ATOM 2009 O O . ASN A 1 252 ? 8.43 -1.161 -28.266 1 88.88 252 ASN A O 1
ATOM 2013 N N . GLU A 1 253 ? 6.73 -1.452 -29.812 1 92.12 253 GLU A N 1
ATOM 2014 C CA . GLU A 1 253 ? 7.168 -2.779 -30.234 1 92.12 253 GLU A CA 1
ATOM 2015 C C . GLU A 1 253 ? 8.594 -2.742 -30.781 1 92.12 253 GLU A C 1
ATOM 2017 O O . GLU A 1 253 ? 9.391 -3.639 -30.5 1 92.12 253 GLU A O 1
ATOM 2022 N N . ARG A 1 254 ? 8.836 -1.769 -31.578 1 91.88 254 ARG A N 1
ATOM 2023 C CA . ARG A 1 254 ? 10.148 -1.651 -32.188 1 91.88 254 ARG A CA 1
ATOM 2024 C C . ARG A 1 254 ? 11.242 -1.531 -31.141 1 91.88 254 ARG A C 1
ATOM 2026 O O . ARG A 1 254 ? 12.297 -2.164 -31.266 1 91.88 254 ARG A O 1
ATOM 2033 N N . THR A 1 255 ? 10.977 -0.756 -30.125 1 92.25 255 THR A N 1
ATOM 2034 C CA . THR A 1 255 ? 11.922 -0.555 -29.031 1 92.25 255 THR A CA 1
ATOM 2035 C C . THR A 1 255 ? 12.148 -1.854 -28.266 1 92.25 255 THR A C 1
ATOM 2037 O O . THR A 1 255 ? 13.289 -2.201 -27.953 1 92.25 255 THR A O 1
ATOM 2040 N N . VAL A 1 256 ? 11.133 -2.584 -28 1 94.12 256 VAL A N 1
ATOM 2041 C CA . VAL A 1 256 ? 11.242 -3.846 -27.266 1 94.12 256 VAL A CA 1
ATOM 2042 C C . VAL A 1 256 ? 12.078 -4.836 -28.078 1 94.12 256 VAL A C 1
ATOM 2044 O O . VAL A 1 256 ? 12.984 -5.48 -27.547 1 94.12 256 VAL A O 1
ATOM 2047 N N . ARG A 1 257 ? 11.828 -4.926 -29.312 1 94.62 257 ARG A N 1
ATOM 2048 C CA . ARG A 1 257 ? 12.547 -5.848 -30.188 1 94.62 257 ARG A CA 1
ATOM 2049 C C . ARG A 1 257 ? 14.039 -5.508 -30.234 1 94.62 257 ARG A C 1
ATOM 2051 O O . ARG A 1 257 ? 14.883 -6.395 -30.125 1 94.62 257 ARG A O 1
ATOM 2058 N N . ARG A 1 258 ? 14.266 -4.242 -30.438 1 94.19 258 ARG A N 1
ATOM 2059 C CA . ARG A 1 258 ? 15.648 -3.785 -30.516 1 94.19 258 ARG A CA 1
ATOM 2060 C C . ARG A 1 258 ? 16.391 -4.055 -29.219 1 94.19 258 ARG A C 1
ATOM 2062 O O . ARG A 1 258 ? 17.5 -4.582 -29.234 1 94.19 258 ARG A O 1
ATOM 2069 N N . ARG A 1 259 ? 15.797 -3.701 -28.156 1 93.31 259 ARG A N 1
ATOM 2070 C CA . ARG A 1 259 ? 16.438 -3.85 -26.844 1 93.31 259 ARG A CA 1
ATOM 2071 C C . ARG A 1 259 ? 16.641 -5.32 -26.5 1 93.31 259 ARG A C 1
ATOM 2073 O O . ARG A 1 259 ? 17.656 -5.691 -25.906 1 93.31 259 ARG A O 1
ATOM 2080 N N . LEU A 1 260 ? 15.703 -6.113 -26.797 1 95.31 260 LEU A N 1
ATOM 2081 C CA . LEU A 1 260 ? 15.867 -7.547 -26.578 1 95.31 260 LEU A CA 1
ATOM 2082 C C . LEU A 1 260 ? 16.984 -8.109 -27.453 1 95.31 260 LEU A C 1
ATOM 2084 O O . LEU A 1 260 ? 17.75 -8.969 -27.016 1 95.31 260 LEU A O 1
ATOM 2088 N N . ALA A 1 261 ? 17.062 -7.637 -28.641 1 94.88 261 ALA A N 1
ATOM 2089 C CA . ALA A 1 261 ? 18.141 -8.047 -29.531 1 94.88 261 ALA A CA 1
ATOM 2090 C C . ALA A 1 261 ? 19.5 -7.68 -28.938 1 94.88 261 ALA A C 1
ATOM 2092 O O . ALA A 1 261 ? 20.453 -8.461 -29.031 1 94.88 261 ALA A O 1
ATOM 2093 N N . ASP A 1 262 ? 19.578 -6.547 -28.438 1 94.69 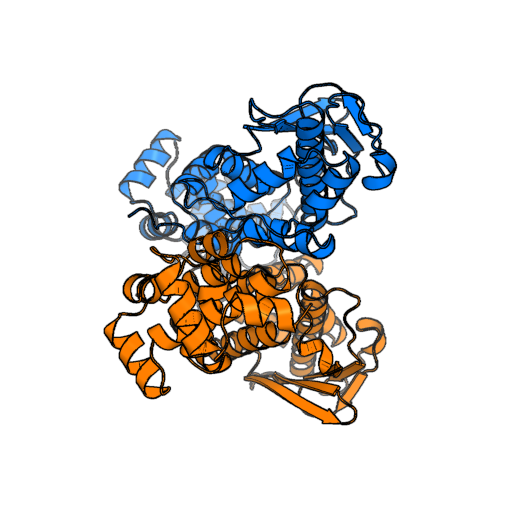262 ASP A N 1
ATOM 2094 C CA . ASP A 1 262 ? 20.797 -6.094 -27.781 1 94.69 262 ASP A CA 1
ATOM 2095 C C . ASP A 1 262 ? 21.172 -7.016 -26.625 1 94.69 262 ASP A C 1
ATOM 2097 O O . ASP A 1 262 ? 22.359 -7.164 -26.297 1 94.69 262 ASP A O 1
ATOM 2101 N N . GLU A 1 263 ? 20.156 -7.602 -26.047 1 95 263 GLU A N 1
ATOM 2102 C CA . GLU A 1 263 ? 20.375 -8.531 -24.938 1 95 263 GLU A CA 1
ATOM 2103 C C . GLU A 1 263 ? 20.547 -9.961 -25.438 1 95 263 GLU A C 1
ATOM 2105 O O . GLU A 1 263 ? 20.672 -10.891 -24.641 1 95 263 GLU A O 1
ATOM 2110 N N . GLY A 1 264 ? 20.453 -10.094 -26.719 1 94.31 264 GLY A N 1
ATOM 2111 C CA . GLY A 1 264 ? 20.703 -11.383 -27.344 1 94.31 264 GLY A CA 1
ATOM 2112 C C . GLY A 1 264 ? 19.516 -12.328 -27.25 1 94.31 264 GLY A C 1
ATOM 2113 O O . GLY A 1 264 ? 19.688 -13.547 -27.219 1 94.31 264 GLY A O 1
ATOM 2114 N N . CYS A 1 265 ? 18.359 -11.75 -27.141 1 94.12 265 CYS A N 1
ATOM 2115 C CA . CYS A 1 265 ? 17.188 -12.617 -27.031 1 94.12 265 CYS A CA 1
ATOM 2116 C C . CYS A 1 265 ? 16.016 -12.039 -27.797 1 94.12 265 CYS A C 1
ATOM 2118 O O . CYS A 1 265 ? 16.062 -10.891 -28.25 1 94.12 265 CYS A O 1
ATOM 2120 N N . THR A 1 266 ? 14.969 -12.898 -28.047 1 95.19 266 THR A N 1
ATOM 2121 C CA . THR A 1 266 ? 13.727 -12.469 -28.672 1 95.19 266 THR A CA 1
ATOM 2122 C C . THR A 1 266 ? 12.547 -12.672 -27.719 1 95.19 266 THR A C 1
ATOM 2124 O O . THR A 1 266 ? 12.648 -13.43 -26.75 1 95.19 266 THR A O 1
ATOM 2127 N N . TYR A 1 267 ? 11.5 -11.984 -28.016 1 94.62 267 TYR A N 1
ATOM 2128 C CA . TYR A 1 267 ? 10.297 -12.148 -27.219 1 94.62 267 TYR A CA 1
ATOM 2129 C C . TYR A 1 267 ? 9.82 -13.602 -27.234 1 94.62 267 TYR A C 1
ATOM 2131 O O . TYR A 1 267 ? 9.391 -14.133 -26.219 1 94.62 267 TYR A O 1
ATOM 2139 N N . ARG A 1 268 ? 9.898 -14.203 -28.375 1 91.88 268 ARG A N 1
ATOM 2140 C CA . ARG A 1 268 ? 9.477 -15.586 -28.516 1 91.88 268 ARG A CA 1
ATOM 2141 C C . ARG A 1 268 ? 10.266 -16.516 -27.609 1 91.88 268 ARG A C 1
ATOM 2143 O O . ARG A 1 268 ? 9.711 -17.422 -27 1 91.88 268 ARG A O 1
ATOM 2150 N N . GLN A 1 269 ? 11.484 -16.281 -27.531 1 93 269 GLN A N 1
ATOM 2151 C CA . GLN A 1 269 ? 12.344 -17.078 -26.672 1 93 269 GLN A CA 1
ATOM 2152 C C . GLN A 1 269 ? 11.945 -16.938 -25.203 1 93 269 GLN A C 1
ATOM 2154 O O . GLN A 1 269 ? 11.984 -17.906 -24.453 1 93 269 GLN A O 1
ATOM 2159 N N . ILE A 1 270 ? 11.609 -15.742 -24.828 1 93.12 270 ILE A N 1
ATOM 2160 C CA . ILE A 1 270 ? 11.219 -15.469 -23.453 1 93.12 270 ILE A CA 1
ATOM 2161 C C . ILE A 1 270 ? 9.906 -16.203 -23.141 1 93.12 270 ILE A C 1
ATOM 2163 O O . ILE A 1 270 ? 9.773 -16.828 -22.078 1 93.12 270 ILE A O 1
ATOM 2167 N N . VAL A 1 271 ? 8.992 -16.125 -24.047 1 90.88 271 VAL A N 1
ATOM 2168 C CA . VAL A 1 271 ? 7.699 -16.766 -23.891 1 90.88 271 VAL A CA 1
ATOM 2169 C C . VAL A 1 271 ? 7.883 -18.281 -23.844 1 90.88 271 VAL A C 1
ATOM 2171 O O . VAL A 1 271 ? 7.266 -18.969 -23.031 1 90.88 271 VAL A O 1
ATOM 2174 N N . ASP A 1 272 ? 8.734 -18.766 -24.688 1 89.25 272 ASP A N 1
ATOM 2175 C CA . ASP A 1 272 ? 9 -20.203 -24.734 1 89.25 272 ASP A CA 1
ATOM 2176 C C . ASP A 1 272 ? 9.578 -20.688 -23.422 1 89.25 272 ASP A C 1
ATOM 2178 O O . ASP A 1 272 ? 9.211 -21.766 -22.938 1 89.25 272 ASP A O 1
ATOM 2182 N N . LYS A 1 273 ? 10.461 -19.953 -23.016 1 89.88 273 LYS A N 1
ATOM 2183 C CA . LYS A 1 273 ? 11.055 -20.312 -21.734 1 89.88 273 LYS A CA 1
ATOM 2184 C C . LYS A 1 273 ? 10 -20.344 -20.625 1 89.88 273 LYS A C 1
ATOM 2186 O O . LYS A 1 273 ? 9.984 -21.266 -19.812 1 89.88 273 LYS A O 1
ATOM 2191 N N . ALA A 1 274 ? 9.219 -19.359 -20.562 1 87.19 274 ALA A N 1
ATOM 2192 C CA . ALA A 1 274 ? 8.156 -19.281 -19.562 1 87.19 274 ALA A CA 1
ATOM 2193 C C . ALA A 1 274 ? 7.195 -20.469 -19.703 1 87.19 274 ALA A C 1
ATOM 2195 O O . ALA A 1 274 ? 6.805 -21.078 -18.703 1 87.19 274 ALA A O 1
ATOM 2196 N N . ARG A 1 275 ? 6.824 -20.766 -20.891 1 86.38 275 ARG A N 1
ATOM 2197 C CA . ARG A 1 275 ? 5.934 -21.891 -21.172 1 86.38 275 ARG A CA 1
ATOM 2198 C C . ARG A 1 275 ? 6.566 -23.203 -20.734 1 86.38 275 ARG A C 1
ATOM 2200 O O . ARG A 1 275 ? 5.898 -24.062 -20.172 1 86.38 275 ARG A O 1
ATOM 2207 N N . LYS A 1 276 ? 7.781 -23.328 -21.078 1 88.88 276 LYS A N 1
ATOM 2208 C CA . LYS A 1 276 ? 8.516 -24.531 -20.719 1 88.88 276 LYS A CA 1
ATOM 2209 C C . LYS A 1 276 ? 8.516 -24.734 -19.203 1 88.88 276 LYS A C 1
ATOM 2211 O O . LYS A 1 276 ? 8.195 -25.828 -18.719 1 88.88 276 LYS A O 1
ATOM 2216 N N . GLU A 1 277 ? 8.883 -23.719 -18.531 1 85 277 GLU A N 1
ATOM 2217 C CA . GLU A 1 277 ? 8.945 -23.797 -17.078 1 85 277 GLU A CA 1
ATOM 2218 C C . GLU A 1 277 ? 7.59 -24.156 -16.484 1 85 277 GLU A C 1
ATOM 2220 O O . GLU A 1 277 ? 7.5 -24.969 -15.562 1 85 277 GLU A O 1
ATOM 2225 N N . ARG A 1 278 ? 6.602 -23.578 -16.984 1 82.38 278 ARG A N 1
ATOM 2226 C CA . ARG A 1 278 ? 5.254 -23.875 -16.516 1 82.38 278 ARG A CA 1
ATOM 2227 C C . ARG A 1 278 ? 4.844 -25.297 -16.875 1 82.38 278 ARG A C 1
ATOM 2229 O O . ARG A 1 278 ? 4.207 -25.984 -16.062 1 82.38 278 ARG A O 1
ATOM 2236 N N . ALA A 1 279 ? 5.133 -25.656 -18.047 1 86.56 279 ALA A N 1
ATOM 2237 C CA . ALA A 1 279 ? 4.836 -27.016 -18.5 1 86.56 279 ALA A CA 1
ATOM 2238 C C . ALA A 1 279 ? 5.5 -28.047 -17.594 1 86.56 279 ALA A C 1
ATOM 2240 O O . ALA A 1 279 ? 4.859 -29.016 -17.172 1 86.56 279 ALA A O 1
ATOM 2241 N N . ILE A 1 280 ? 6.668 -27.797 -17.328 1 87.31 280 ILE A N 1
ATOM 2242 C CA . ILE A 1 280 ? 7.434 -28.703 -16.469 1 87.31 280 ILE A CA 1
ATOM 2243 C C . ILE A 1 280 ? 6.805 -28.75 -15.086 1 87.31 280 ILE A C 1
ATOM 2245 O O . ILE A 1 280 ? 6.613 -29.844 -14.531 1 87.31 280 ILE A O 1
ATOM 2249 N N . ALA A 1 281 ? 6.445 -27.672 -14.562 1 78.31 281 ALA A N 1
ATOM 2250 C CA . ALA A 1 281 ? 5.82 -27.609 -13.25 1 78.31 281 ALA A CA 1
ATOM 2251 C C . ALA A 1 281 ? 4.5 -28.375 -13.234 1 78.31 281 ALA A C 1
ATOM 2253 O O . ALA A 1 281 ? 4.203 -29.094 -12.273 1 78.31 281 ALA A O 1
ATOM 2254 N N . LEU A 1 282 ? 3.732 -28.219 -14.242 1 79.69 282 LEU A N 1
ATOM 2255 C CA . LEU A 1 282 ? 2.438 -28.875 -14.336 1 79.69 282 LEU A CA 1
ATOM 2256 C C . LEU A 1 282 ? 2.607 -30.391 -14.5 1 79.69 282 LEU A C 1
ATOM 2258 O O . LEU A 1 282 ? 1.834 -31.172 -13.945 1 79.69 282 LEU A O 1
ATOM 2262 N N . LEU A 1 283 ? 3.584 -30.766 -15.234 1 84.25 283 LEU A N 1
ATOM 2263 C CA . LEU A 1 283 ? 3.82 -32.188 -15.5 1 84.25 283 LEU A CA 1
ATOM 2264 C C . LEU A 1 283 ? 4.355 -32.906 -14.258 1 84.25 283 LEU A C 1
ATOM 2266 O O . LEU A 1 283 ? 4.031 -34.062 -14.016 1 84.25 283 LEU A O 1
ATOM 2270 N N . LEU A 1 284 ? 5.109 -32.156 -13.5 1 80.06 284 LEU A N 1
ATOM 2271 C CA . LEU A 1 284 ? 5.758 -32.75 -12.344 1 80.06 284 LEU A CA 1
ATOM 2272 C C . LEU A 1 284 ? 4.836 -32.719 -11.133 1 80.06 284 LEU A C 1
ATOM 2274 O O . LEU A 1 284 ? 4.902 -33.625 -10.273 1 80.06 284 LEU A O 1
ATOM 2278 N N . ASN A 1 285 ? 4.059 -31.75 -11.055 1 69.06 285 ASN A N 1
ATOM 2279 C CA . ASN A 1 285 ? 3.354 -31.531 -9.797 1 69.06 285 ASN A CA 1
ATOM 2280 C C . ASN A 1 285 ? 1.859 -31.812 -9.938 1 69.06 285 ASN A C 1
ATOM 2282 O O . ASN A 1 285 ? 1.062 -31.359 -9.109 1 69.06 285 ASN A O 1
ATOM 2286 N N . SER A 1 286 ? 1.461 -32.469 -11.062 1 69 286 SER A N 1
ATOM 2287 C CA . SER A 1 286 ? 0.031 -32.688 -11.211 1 69 286 SER A CA 1
ATOM 2288 C C . SER A 1 286 ? -0.232 -33.938 -12.07 1 69 286 SER A C 1
ATOM 2290 O O . SER A 1 286 ? 0.679 -34.438 -12.719 1 69 286 SER A O 1
ATOM 2292 N N . SER A 1 287 ? -1.4 -34.531 -11.992 1 75.19 287 SER A N 1
ATOM 2293 C CA . SER A 1 287 ? -1.852 -35.625 -12.812 1 75.19 287 SER A CA 1
ATOM 2294 C C . SER A 1 287 ? -2.701 -35.156 -13.984 1 75.19 287 SER A C 1
ATOM 2296 O O . SER A 1 287 ? -3.436 -35.938 -14.594 1 75.19 287 SER A O 1
ATOM 2298 N N . ILE A 1 288 ? -2.469 -33.906 -14.242 1 78.5 288 ILE A N 1
ATOM 2299 C CA . ILE A 1 288 ? -3.258 -33.312 -15.305 1 78.5 288 ILE A CA 1
ATOM 2300 C C . ILE A 1 288 ? -2.869 -33.906 -16.656 1 78.5 288 ILE A C 1
ATOM 2302 O O . ILE A 1 288 ? -1.683 -34.062 -16.953 1 78.5 288 ILE A O 1
ATOM 2306 N N . PRO A 1 289 ? -3.91 -34.312 -17.391 1 84.94 289 PRO A N 1
ATOM 2307 C CA . PRO A 1 289 ? -3.609 -34.875 -18.719 1 84.94 289 PRO A CA 1
ATOM 2308 C C . PRO A 1 289 ? -2.883 -33.844 -19.609 1 84.94 289 PRO A C 1
ATOM 2310 O O . PRO A 1 289 ? -3.105 -32.656 -19.5 1 84.94 289 PRO A O 1
ATOM 2313 N N . VAL A 1 290 ? -2.1 -34.312 -20.484 1 87.5 290 VAL A N 1
ATOM 2314 C CA . VAL A 1 290 ? -1.239 -33.531 -21.344 1 87.5 290 VAL A CA 1
ATOM 2315 C C . VAL A 1 290 ? -2.092 -32.594 -22.203 1 87.5 290 VAL A C 1
ATOM 2317 O O . VAL A 1 290 ? -1.697 -31.453 -22.484 1 87.5 290 VAL A O 1
ATOM 2320 N N . ASP A 1 291 ? -3.223 -33.125 -22.641 1 86.69 291 ASP A N 1
ATOM 2321 C CA . ASP A 1 291 ? -4.109 -32.312 -23.469 1 86.69 291 ASP A CA 1
ATOM 2322 C C . ASP A 1 291 ? -4.578 -31.078 -22.703 1 86.69 291 ASP A C 1
ATOM 2324 O O . ASP A 1 291 ? -4.672 -30 -23.281 1 86.69 291 ASP A O 1
ATOM 2328 N N . ARG A 1 292 ? -4.789 -31.297 -21.547 1 82.56 292 ARG A N 1
ATOM 2329 C CA . ARG A 1 292 ? -5.227 -30.172 -20.703 1 82.56 292 ARG A CA 1
ATOM 2330 C C . ARG A 1 292 ? -4.078 -29.219 -20.438 1 82.56 292 ARG A C 1
ATOM 2332 O O . ARG A 1 292 ? -4.285 -28 -20.359 1 82.56 292 ARG A O 1
ATOM 2339 N N . ILE A 1 293 ? -2.93 -29.719 -20.172 1 84.5 293 ILE A N 1
ATOM 2340 C CA . ILE A 1 293 ? -1.75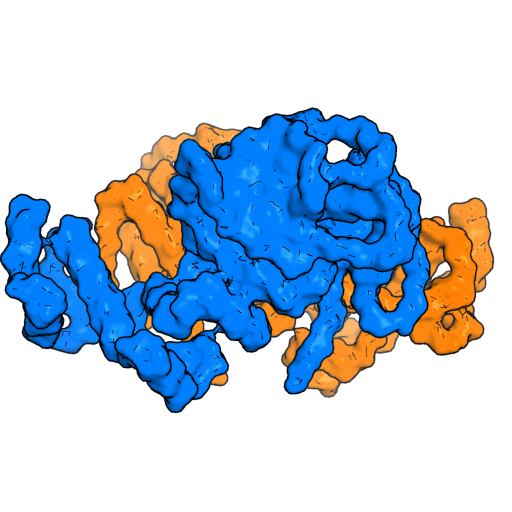1 -28.891 -19.984 1 84.5 293 ILE A CA 1
ATOM 2341 C C . ILE A 1 293 ? -1.542 -28.016 -21.219 1 84.5 293 ILE A C 1
ATOM 2343 O O . ILE A 1 293 ? -1.227 -26.828 -21.109 1 84.5 293 ILE A O 1
ATOM 2347 N N . SER A 1 294 ? -1.757 -28.625 -22.375 1 86.56 294 SER A N 1
ATOM 2348 C CA . SER A 1 294 ? -1.658 -27.891 -23.625 1 86.56 294 SER A CA 1
ATOM 2349 C C . SER A 1 294 ? -2.604 -26.703 -23.641 1 86.56 294 SER A C 1
ATOM 2351 O O . SER A 1 294 ? -2.211 -25.594 -24.031 1 86.56 294 SER A O 1
ATOM 2353 N N . ASP A 1 295 ? -3.783 -26.875 -23.156 1 78 295 ASP A N 1
ATOM 2354 C CA . ASP A 1 295 ? -4.789 -25.828 -23.109 1 78 295 ASP A CA 1
ATOM 2355 C C . ASP A 1 295 ? -4.383 -24.719 -22.141 1 78 295 ASP A C 1
ATOM 2357 O O . ASP A 1 295 ? -4.531 -23.531 -22.453 1 78 295 ASP A O 1
ATOM 2361 N N . ILE A 1 296 ? -3.883 -25.125 -21.062 1 75.44 296 ILE A N 1
ATOM 2362 C CA . ILE A 1 296 ? -3.473 -24.188 -20.016 1 75.44 296 ILE A CA 1
ATOM 2363 C C . ILE A 1 296 ? -2.352 -23.297 -20.547 1 75.44 296 ILE A C 1
ATOM 2365 O O . ILE A 1 296 ? -2.297 -22.109 -20.219 1 75.44 296 ILE A O 1
ATOM 2369 N N . LEU A 1 297 ? -1.596 -23.891 -21.312 1 81.69 297 LEU A N 1
ATOM 2370 C CA . LEU A 1 297 ? -0.433 -23.172 -21.812 1 81.69 297 LEU A CA 1
ATOM 2371 C C . LEU A 1 297 ? -0.796 -22.359 -23.047 1 81.69 297 LEU A C 1
ATOM 2373 O O . LEU A 1 297 ? 0.032 -21.594 -23.562 1 81.69 297 LEU A O 1
ATOM 2377 N N . GLY A 1 298 ? -2.021 -22.469 -23.531 1 77.5 298 GLY A N 1
ATOM 2378 C CA . GLY A 1 298 ? -2.527 -21.609 -24.594 1 77.5 298 GLY A CA 1
ATOM 2379 C C . GLY A 1 298 ? -2.273 -22.156 -25.984 1 77.5 298 GLY A C 1
ATOM 2380 O O . GLY A 1 298 ? -2.279 -21.406 -26.969 1 77.5 298 GLY A O 1
ATOM 2381 N N . TYR A 1 299 ? -2.037 -23.422 -26.062 1 83.38 299 TYR A N 1
ATOM 2382 C CA . TYR A 1 299 ? -1.868 -24.031 -27.375 1 83.38 299 TYR A CA 1
ATOM 2383 C C . TYR A 1 299 ? -3.215 -24.406 -27.984 1 83.38 299 TYR A C 1
ATOM 2385 O O . TYR A 1 299 ? -4.109 -24.875 -27.281 1 83.38 299 TYR A O 1
ATOM 2393 N N . SER A 1 300 ? -3.33 -24.109 -29.234 1 83.31 300 SER A N 1
ATOM 2394 C CA . SER A 1 300 ? -4.562 -24.453 -29.938 1 83.31 300 SER A CA 1
ATOM 2395 C C . SER A 1 300 ? -4.652 -25.953 -30.172 1 83.31 300 SER A C 1
ATOM 2397 O O . SER A 1 300 ? -5.75 -26.516 -30.281 1 83.31 300 SER A O 1
ATOM 2399 N N . GLU A 1 301 ? -3.539 -26.578 -30.328 1 89.19 301 GLU A N 1
ATOM 2400 C CA . GLU A 1 301 ? -3.484 -28.016 -30.578 1 89.19 301 GLU A CA 1
ATOM 2401 C C . GLU A 1 301 ? -2.465 -28.703 -29.672 1 89.19 301 GLU A C 1
ATOM 2403 O O . GLU A 1 301 ? -1.339 -28.234 -29.531 1 89.19 301 GLU A O 1
ATOM 2408 N N . THR A 1 302 ? -2.883 -29.828 -29.172 1 91.31 302 THR A N 1
ATOM 2409 C CA . THR A 1 302 ? -2.029 -30.594 -28.266 1 91.31 302 THR A CA 1
ATOM 2410 C C . THR A 1 302 ? -0.761 -31.062 -28.969 1 91.31 302 THR A C 1
ATOM 2412 O O . THR A 1 302 ? 0.309 -31.125 -28.359 1 91.31 302 THR A O 1
ATOM 2415 N N . ALA A 1 303 ? -0.944 -31.344 -30.203 1 92.31 303 ALA A N 1
ATOM 2416 C CA . ALA A 1 303 ? 0.208 -31.781 -30.984 1 92.31 303 ALA A CA 1
ATOM 2417 C C . ALA A 1 303 ? 1.299 -30.719 -31 1 92.31 303 ALA A C 1
ATOM 2419 O O . ALA A 1 303 ? 2.488 -31.031 -30.938 1 92.31 303 ALA A O 1
ATOM 2420 N N . SER A 1 304 ? 0.841 -29.531 -31.172 1 92.19 304 SER A N 1
ATOM 2421 C CA . SER A 1 304 ? 1.79 -28.422 -31.203 1 92.19 304 SER A CA 1
ATOM 2422 C C . SER A 1 304 ? 2.551 -28.312 -29.891 1 92.19 304 SER A C 1
ATOM 2424 O O . SER A 1 304 ? 3.754 -28.047 -29.875 1 92.19 304 SER A O 1
ATOM 2426 N N . PHE A 1 305 ? 1.842 -28.5 -28.859 1 93.38 305 PHE A N 1
ATOM 2427 C CA . PHE A 1 305 ? 2.471 -28.469 -27.547 1 93.38 305 PHE A CA 1
ATOM 2428 C C . PHE A 1 305 ? 3.473 -29.609 -27.391 1 93.38 305 PHE A C 1
ATOM 2430 O O . PHE A 1 305 ? 4.602 -29.391 -26.938 1 93.38 305 PHE A O 1
ATOM 2437 N N . ARG A 1 306 ? 3.145 -30.766 -27.75 1 93.19 306 ARG A N 1
ATOM 2438 C CA . ARG A 1 306 ? 4.016 -31.922 -27.625 1 93.19 306 ARG A CA 1
ATOM 2439 C C . ARG A 1 306 ? 5.312 -31.719 -28.406 1 93.19 306 ARG A C 1
ATOM 2441 O O . ARG A 1 306 ? 6.391 -32.094 -27.938 1 93.19 306 ARG A O 1
ATOM 2448 N N . HIS A 1 307 ? 5.137 -31.188 -29.562 1 93.81 307 HIS A N 1
ATOM 2449 C CA . HIS A 1 307 ? 6.305 -30.906 -30.391 1 93.81 307 HIS A CA 1
ATOM 2450 C C . HIS A 1 307 ? 7.219 -29.891 -29.719 1 93.81 307 HIS A C 1
ATOM 2452 O O . HIS A 1 307 ? 8.445 -30.062 -29.719 1 93.81 307 HIS A O 1
ATOM 2458 N N . ALA A 1 308 ? 6.594 -28.906 -29.234 1 92.44 308 ALA A N 1
ATOM 2459 C CA . ALA A 1 308 ? 7.367 -27.859 -28.562 1 92.44 308 ALA A CA 1
ATOM 2460 C C . ALA A 1 308 ? 8.086 -28.406 -27.328 1 92.44 308 ALA A C 1
ATOM 2462 O O . ALA A 1 308 ? 9.266 -28.109 -27.109 1 92.44 308 ALA A O 1
ATOM 2463 N N . PHE A 1 309 ? 7.41 -29.125 -26.547 1 94.19 309 PHE A N 1
ATOM 2464 C CA . PHE A 1 309 ? 7.977 -29.688 -25.328 1 94.19 309 PHE A CA 1
ATOM 2465 C C . PHE A 1 309 ? 9.188 -30.562 -25.641 1 94.19 309 PHE A C 1
ATOM 2467 O O . PHE A 1 309 ? 10.211 -30.484 -24.953 1 94.19 309 PHE A O 1
ATOM 2474 N N . ARG A 1 310 ? 9.062 -31.297 -26.641 1 93.12 310 ARG A N 1
ATOM 2475 C CA . ARG A 1 310 ? 10.18 -32.125 -27.078 1 93.12 310 ARG A CA 1
ATOM 2476 C C . ARG A 1 310 ? 11.359 -31.297 -27.531 1 93.12 310 ARG A C 1
ATOM 2478 O O . ARG A 1 310 ? 12.516 -31.625 -27.25 1 93.12 310 ARG A O 1
ATOM 2485 N N . ARG A 1 311 ? 11.008 -30.344 -28.25 1 92.88 311 ARG A N 1
ATOM 2486 C CA . ARG A 1 311 ? 12.055 -29.438 -28.719 1 92.88 311 ARG A CA 1
ATOM 2487 C C . ARG A 1 311 ? 12.766 -28.781 -27.531 1 92.88 311 ARG A C 1
ATOM 2489 O O . ARG A 1 311 ? 13.984 -28.594 -27.562 1 92.88 311 ARG A O 1
ATOM 2496 N N . TRP A 1 312 ? 12.031 -28.453 -26.453 1 91.62 312 TRP A N 1
ATOM 2497 C CA . TRP A 1 312 ? 12.562 -27.75 -25.281 1 91.62 312 TRP A CA 1
ATOM 2498 C C . TRP A 1 312 ? 13.422 -28.688 -24.438 1 91.62 312 TRP A C 1
ATOM 2500 O O . TRP A 1 312 ? 14.461 -28.281 -23.906 1 91.62 312 TRP A O 1
ATOM 2510 N N . THR A 1 313 ? 12.977 -29.938 -24.281 1 91.19 313 THR A N 1
ATOM 2511 C CA . THR A 1 313 ? 13.539 -30.781 -23.219 1 91.19 313 THR A CA 1
ATOM 2512 C C . THR A 1 313 ? 14.266 -31.984 -23.828 1 91.19 313 THR A C 1
ATOM 2514 O O . THR A 1 313 ? 15.023 -32.656 -23.141 1 91.19 313 THR A O 1
ATOM 2517 N N . GLY A 1 314 ? 13.93 -32.25 -25.047 1 91.25 314 GLY A N 1
ATOM 2518 C CA . GLY A 1 314 ? 14.484 -33.438 -25.688 1 91.25 314 GLY A CA 1
ATOM 2519 C C . GLY A 1 314 ? 13.688 -34.719 -25.406 1 91.25 314 GLY A C 1
ATOM 2520 O O . GLY A 1 314 ? 14 -35.781 -25.938 1 91.25 314 GLY A O 1
ATOM 2521 N N . GLN A 1 315 ? 12.68 -34.594 -24.578 1 91.81 315 GLN A N 1
ATOM 2522 C CA . GLN A 1 315 ? 11.859 -35.75 -24.203 1 91.81 315 GLN A CA 1
ATOM 2523 C C . GLN A 1 315 ? 10.383 -35.5 -24.5 1 91.81 315 GLN A C 1
ATOM 2525 O O . GLN A 1 315 ? 9.969 -34.344 -24.625 1 91.81 315 GLN A O 1
ATOM 2530 N N . SER A 1 316 ? 9.68 -36.625 -24.672 1 91.56 316 SER A N 1
ATOM 2531 C CA . SER A 1 316 ? 8.227 -36.469 -24.781 1 91.56 316 SER A CA 1
ATOM 2532 C C . SER A 1 316 ? 7.605 -36.156 -23.422 1 91.56 316 SER A C 1
ATOM 2534 O O . SER A 1 316 ? 8.227 -36.344 -22.391 1 91.56 316 SER A O 1
ATOM 2536 N N . THR A 1 317 ? 6.383 -35.562 -23.469 1 90.56 317 THR A N 1
ATOM 2537 C CA . THR A 1 317 ? 5.668 -35.25 -22.234 1 90.56 317 THR A CA 1
ATOM 2538 C C . THR A 1 317 ? 5.5 -36.469 -21.359 1 90.56 317 THR A C 1
ATOM 2540 O O . THR A 1 317 ? 5.629 -36.406 -20.141 1 90.56 317 THR A O 1
ATOM 2543 N N . THR A 1 318 ? 5.223 -37.625 -21.969 1 86 318 THR A N 1
ATOM 2544 C CA . THR A 1 318 ? 5.016 -38.875 -21.25 1 86 318 THR A CA 1
ATOM 2545 C C . THR A 1 318 ? 6.32 -39.375 -20.641 1 86 318 THR A C 1
ATOM 2547 O O . THR A 1 318 ? 6.344 -39.812 -19.484 1 86 318 THR A O 1
ATOM 2550 N N . GLU A 1 319 ? 7.34 -39.375 -21.406 1 87.75 319 GLU A N 1
ATOM 2551 C CA . GLU A 1 319 ? 8.656 -39.812 -20.938 1 87.75 319 GLU A CA 1
ATOM 2552 C C . GLU A 1 319 ? 9.102 -38.938 -19.75 1 87.75 319 GLU A C 1
ATOM 2554 O O . GLU A 1 319 ? 9.664 -39.438 -18.781 1 87.75 319 GLU A O 1
ATOM 2559 N N . PHE A 1 320 ? 8.883 -37.688 -19.969 1 89.31 320 PHE A N 1
ATOM 2560 C CA . PHE A 1 320 ? 9.297 -36.75 -18.922 1 89.31 320 PHE A CA 1
ATOM 2561 C C . PHE A 1 320 ? 8.562 -37 -17.625 1 89.31 320 PHE A C 1
ATOM 2563 O O . PHE A 1 320 ? 9.172 -37.031 -16.547 1 89.31 320 PHE A O 1
ATOM 2570 N N . ARG A 1 321 ? 7.262 -37.156 -17.625 1 84.69 321 ARG A N 1
ATOM 2571 C CA . ARG A 1 321 ? 6.457 -37.438 -16.453 1 84.69 321 ARG A CA 1
ATOM 2572 C C . ARG A 1 321 ? 6.887 -38.75 -15.805 1 84.69 321 ARG A C 1
ATOM 2574 O O . ARG A 1 321 ? 6.918 -38.875 -14.57 1 84.69 321 ARG A O 1
ATOM 2581 N N . ASN A 1 322 ? 7.203 -39.719 -16.609 1 80.5 322 ASN A N 1
ATOM 2582 C CA . ASN A 1 322 ? 7.594 -41.062 -16.109 1 80.5 322 ASN A CA 1
ATOM 2583 C C . ASN A 1 322 ? 9 -41.031 -15.516 1 80.5 322 ASN A C 1
ATOM 2585 O O . ASN A 1 322 ? 9.344 -41.875 -14.703 1 80.5 322 ASN A O 1
ATOM 2589 N N . SER A 1 323 ? 9.781 -40.062 -16 1 76.75 323 SER A N 1
ATOM 2590 C CA . SER A 1 323 ? 11.156 -40 -15.523 1 76.75 323 SER A CA 1
ATOM 2591 C C . SER A 1 323 ? 11.227 -39.469 -14.094 1 76.75 323 SER A C 1
ATOM 2593 O O . SER A 1 323 ? 12.219 -39.688 -13.398 1 76.75 323 SER A O 1
ATOM 2595 N N . PHE A 1 324 ? 10.273 -38.781 -13.641 1 68.25 324 PHE A N 1
ATOM 2596 C CA . PHE A 1 324 ? 10.336 -38.188 -12.297 1 68.25 324 PHE A CA 1
ATOM 2597 C C . PHE A 1 324 ? 9.367 -38.906 -11.359 1 68.25 324 PHE A C 1
ATOM 2599 O O . PHE A 1 324 ? 9.227 -38.531 -10.195 1 68.25 324 PHE A O 1
ATOM 2606 N N . HIS A 1 325 ? 8.617 -39.812 -11.844 1 57.91 325 HIS A N 1
ATOM 2607 C CA . HIS A 1 325 ? 7.891 -40.781 -11 1 57.91 325 HIS A CA 1
ATOM 2608 C C . HIS A 1 325 ? 8.617 -42.094 -10.906 1 57.91 325 HIS A C 1
ATOM 2610 O O . HIS A 1 325 ? 9.281 -42.531 -11.859 1 57.91 325 HIS A O 1
ATOM 2616 N N . MET B 1 1 ? -11.578 3.262 -23.703 1 23.17 1 MET B N 1
ATOM 2617 C CA . MET B 1 1 ? -10.703 2.105 -23.859 1 23.17 1 MET B CA 1
ATOM 2618 C C . MET B 1 1 ? -10.641 1.294 -22.578 1 23.17 1 MET B C 1
ATOM 2620 O O . MET B 1 1 ? -10.336 1.834 -21.516 1 23.17 1 MET B O 1
ATOM 2624 N N . VAL B 1 2 ? -11.414 0.465 -22.516 1 29.42 2 VAL B N 1
ATOM 2625 C CA . VAL B 1 2 ? -11.477 -0.449 -21.375 1 29.42 2 VAL B CA 1
ATOM 2626 C C . VAL B 1 2 ? -10.062 -0.86 -20.969 1 29.42 2 VAL B C 1
ATOM 2628 O O . VAL B 1 2 ? -9.352 -1.5 -21.734 1 29.42 2 VAL B O 1
ATOM 2631 N N . THR B 1 3 ? -9.312 -0.237 -20.438 1 37.62 3 THR B N 1
ATOM 2632 C CA . THR B 1 3 ? -8.016 -0.76 -20.016 1 37.62 3 THR B CA 1
ATOM 2633 C C . THR B 1 3 ? -8.133 -2.225 -19.609 1 37.62 3 THR B C 1
ATOM 2635 O O . THR B 1 3 ? -8.859 -2.555 -18.672 1 37.62 3 THR B O 1
ATOM 2638 N N . GLU B 1 4 ? -8.258 -3.061 -20.516 1 43.84 4 GLU B N 1
ATOM 2639 C CA . GLU B 1 4 ? -8.195 -4.516 -20.406 1 43.84 4 GLU B CA 1
ATOM 2640 C C . GLU B 1 4 ? -7.391 -4.949 -19.188 1 43.84 4 GLU B C 1
ATOM 2642 O O . GLU B 1 4 ? -6.199 -4.652 -19.094 1 43.84 4 GLU B O 1
ATOM 2647 N N . HIS B 1 5 ? -7.945 -4.898 -18.016 1 57.47 5 HIS B N 1
ATOM 2648 C CA . HIS B 1 5 ? -7.328 -5.227 -16.734 1 57.47 5 HIS B CA 1
ATOM 2649 C C . HIS B 1 5 ? -6.68 -6.605 -16.766 1 57.47 5 HIS B C 1
ATOM 2651 O O . HIS B 1 5 ? -7.359 -7.621 -16.609 1 57.47 5 HIS B O 1
ATOM 2657 N N . ILE B 1 6 ? -5.539 -6.703 -17.5 1 62.47 6 ILE B N 1
ATOM 2658 C CA . ILE B 1 6 ? -4.852 -7.977 -17.703 1 62.47 6 ILE B CA 1
ATOM 2659 C C . ILE B 1 6 ? -4.359 -8.516 -16.359 1 62.47 6 ILE B C 1
ATOM 2661 O O . ILE B 1 6 ? -4.031 -9.695 -16.234 1 62.47 6 ILE B O 1
ATOM 2665 N N . PHE B 1 7 ? -4.527 -7.629 -15.352 1 77.44 7 PHE B N 1
ATOM 2666 C CA . PHE B 1 7 ? -3.992 -8.102 -14.078 1 77.44 7 PHE B CA 1
ATOM 2667 C C . PHE B 1 7 ? -5.098 -8.68 -13.203 1 77.44 7 PHE B C 1
ATOM 2669 O O . PHE B 1 7 ? -6.141 -8.047 -13.016 1 77.44 7 PHE B O 1
ATOM 2676 N N . ASP B 1 8 ? -4.875 -9.859 -12.805 1 82.69 8 ASP B N 1
ATOM 2677 C CA . ASP B 1 8 ? -5.762 -10.562 -11.883 1 82.69 8 ASP B CA 1
ATOM 2678 C C . ASP B 1 8 ? -5.199 -10.555 -10.461 1 82.69 8 ASP B C 1
ATOM 2680 O O . ASP B 1 8 ? -4.484 -11.477 -10.062 1 82.69 8 ASP B O 1
ATOM 2684 N N . PHE B 1 9 ? -5.648 -9.609 -9.633 1 84.44 9 PHE B N 1
ATOM 2685 C CA . PHE B 1 9 ? -5.055 -9.328 -8.328 1 84.44 9 PHE B CA 1
ATOM 2686 C C . PHE B 1 9 ? -5.391 -10.43 -7.328 1 84.44 9 PHE B C 1
ATOM 2688 O O . PHE B 1 9 ? -4.617 -10.695 -6.406 1 84.44 9 PHE B O 1
ATOM 2695 N N . GLU B 1 10 ? -6.488 -11.086 -7.516 1 86.56 10 GLU B N 1
ATOM 2696 C CA . GLU B 1 10 ? -6.992 -12 -6.5 1 86.56 10 GLU B CA 1
ATOM 2697 C C . GLU B 1 10 ? -6.484 -13.422 -6.738 1 86.56 10 GLU B C 1
ATOM 2699 O O . GLU B 1 10 ? -6.812 -14.336 -5.984 1 86.56 10 GLU B O 1
ATOM 2704 N N . TRP B 1 11 ? -5.656 -13.578 -7.691 1 84.94 11 TRP B N 1
ATOM 2705 C CA . TRP B 1 11 ? -5.145 -14.898 -8.031 1 84.94 11 TRP B CA 1
ATOM 2706 C C . TRP B 1 11 ? -4.184 -15.406 -6.965 1 84.94 11 TRP B C 1
ATOM 2708 O O . TRP B 1 11 ? -4.289 -16.547 -6.516 1 84.94 11 TRP B O 1
ATOM 2718 N N . ARG B 1 12 ? -3.406 -14.555 -6.477 1 86.69 12 ARG B N 1
ATOM 2719 C CA . ARG B 1 12 ? -2.26 -14.977 -5.68 1 86.69 12 ARG B CA 1
ATOM 2720 C C . ARG B 1 12 ? -2.703 -15.508 -4.316 1 86.69 12 ARG B C 1
ATOM 2722 O O . ARG B 1 12 ? -2.215 -16.547 -3.857 1 86.69 12 ARG B O 1
ATOM 2729 N N . PRO B 1 13 ? -3.643 -14.789 -3.66 1 91.31 13 PRO B N 1
ATOM 2730 C CA . PRO B 1 13 ? -4.09 -15.359 -2.387 1 91.31 13 PRO B CA 1
ATOM 2731 C C . PRO B 1 13 ? -4.645 -16.781 -2.541 1 91.31 13 PRO B C 1
ATOM 2733 O O . PRO B 1 13 ? -4.395 -17.641 -1.695 1 91.31 13 PRO B O 1
ATOM 2736 N N . LEU B 1 14 ? -5.344 -17.031 -3.596 1 93 14 LEU B N 1
ATOM 2737 C CA . LEU B 1 14 ? -5.934 -18.344 -3.844 1 93 14 LEU B CA 1
ATOM 2738 C C . LEU B 1 14 ? -4.855 -19.375 -4.168 1 93 14 LEU B C 1
ATOM 2740 O O . LEU B 1 14 ? -4.887 -20.5 -3.656 1 93 14 LEU B O 1
ATOM 2744 N N . GLN B 1 15 ? -3.941 -18.938 -4.973 1 87.56 15 GLN B N 1
ATOM 2745 C CA . GLN B 1 15 ? -2.826 -19.812 -5.332 1 87.56 15 GLN B CA 1
ATOM 2746 C C . GLN B 1 15 ? -2.01 -20.188 -4.102 1 87.56 15 GLN B C 1
ATOM 2748 O O . GLN B 1 15 ? -1.625 -21.359 -3.947 1 87.56 15 GLN B O 1
ATOM 2753 N N . ASN B 1 16 ? -1.689 -19.234 -3.248 1 91.12 16 ASN B N 1
ATOM 2754 C CA . ASN B 1 16 ? -0.921 -19.5 -2.037 1 91.12 16 ASN B CA 1
ATOM 2755 C C . ASN B 1 16 ? -1.66 -20.453 -1.104 1 91.12 16 ASN B C 1
ATOM 2757 O O . ASN B 1 16 ? -1.054 -21.359 -0.526 1 91.12 16 ASN B O 1
ATOM 2761 N N . TYR B 1 17 ? -2.957 -20.203 -0.988 1 94.25 17 TYR B N 1
ATOM 2762 C CA . TYR B 1 17 ? -3.793 -21.094 -0.176 1 94.25 17 TYR B CA 1
ATOM 2763 C C . TYR B 1 17 ? -3.709 -22.531 -0.669 1 94.25 17 TYR B C 1
ATOM 2765 O O . TYR B 1 17 ? -3.477 -23.453 0.119 1 94.25 17 TYR B O 1
ATOM 2773 N N . LEU B 1 18 ? -3.828 -22.766 -1.936 1 90.94 18 LEU B N 1
ATOM 2774 C CA . LEU B 1 18 ? -3.811 -24.109 -2.506 1 90.94 18 LEU B CA 1
ATOM 2775 C C . LEU B 1 18 ? -2.422 -24.734 -2.395 1 90.94 18 LEU B C 1
ATOM 2777 O O . LEU B 1 18 ? -2.289 -25.922 -2.088 1 90.94 18 LEU B O 1
ATOM 2781 N N . ARG B 1 19 ? -1.455 -23.906 -2.662 1 86.25 19 ARG B N 1
ATOM 2782 C CA . ARG B 1 19 ? -0.077 -24.375 -2.561 1 86.25 19 ARG B CA 1
ATOM 2783 C C . ARG B 1 19 ? 0.224 -24.891 -1.158 1 86.25 19 ARG B C 1
ATOM 2785 O O . ARG B 1 19 ? 0.789 -25.969 -0.998 1 86.25 19 ARG B O 1
ATOM 2792 N N . ASP B 1 20 ? -0.138 -24.156 -0.128 1 90.88 20 ASP B N 1
ATOM 2793 C CA . ASP B 1 20 ? 0.134 -24.531 1.259 1 90.88 20 ASP B CA 1
ATOM 2794 C C . ASP B 1 20 ? -0.613 -25.797 1.645 1 90.88 20 ASP B C 1
ATOM 2796 O O . ASP B 1 20 ? -0.211 -26.5 2.572 1 90.88 20 ASP B O 1
ATOM 2800 N N . ARG B 1 21 ? -1.672 -26.125 0.903 1 91 21 ARG B N 1
ATOM 2801 C CA . ARG B 1 21 ? -2.465 -27.328 1.17 1 91 21 ARG B CA 1
ATOM 2802 C C . ARG B 1 21 ? -2.088 -28.453 0.218 1 91 21 ARG B C 1
ATOM 2804 O O . ARG B 1 21 ? -2.693 -29.531 0.251 1 91 21 ARG B O 1
ATOM 2811 N N . ASP B 1 22 ? -1.166 -28.141 -0.636 1 87.56 22 ASP B N 1
ATOM 2812 C CA . ASP B 1 22 ? -0.699 -29.109 -1.629 1 87.56 22 ASP B CA 1
ATOM 2813 C C . ASP B 1 22 ? -1.843 -29.562 -2.535 1 87.56 22 ASP B C 1
ATOM 2815 O O . ASP B 1 22 ? -2.023 -30.75 -2.762 1 87.56 22 ASP B O 1
ATOM 2819 N N . ILE B 1 23 ? -2.688 -28.609 -2.867 1 85.5 23 ILE B N 1
ATOM 2820 C CA . ILE B 1 23 ? -3.773 -28.859 -3.811 1 85.5 23 ILE B CA 1
ATOM 2821 C C . ILE B 1 23 ? -3.428 -28.25 -5.168 1 85.5 23 ILE B C 1
ATOM 2823 O O . ILE B 1 23 ? -3.072 -27.062 -5.254 1 85.5 23 ILE B O 1
ATOM 2827 N N . ALA B 1 24 ? -3.562 -28.953 -6.164 1 80.06 24 ALA B N 1
ATOM 2828 C CA . ALA B 1 24 ? -3.264 -28.484 -7.516 1 80.06 24 ALA B CA 1
ATOM 2829 C C . ALA B 1 24 ? -4.375 -27.578 -8.039 1 80.06 24 ALA B C 1
ATOM 2831 O O . ALA B 1 24 ? -5.559 -27.844 -7.805 1 80.06 24 ALA B O 1
ATOM 2832 N N . ILE B 1 25 ? -4.02 -26.578 -8.734 1 82.38 25 ILE B N 1
ATOM 2833 C CA . ILE B 1 25 ? -4.984 -25.703 -9.375 1 82.38 25 ILE B CA 1
ATOM 2834 C C . ILE B 1 25 ? -5.633 -26.406 -10.562 1 82.38 25 ILE B C 1
ATOM 2836 O O . ILE B 1 25 ? -4.938 -26.953 -11.422 1 82.38 25 ILE B O 1
ATOM 2840 N N . PRO B 1 26 ? -6.902 -26.359 -10.594 1 77.38 26 PRO B N 1
ATOM 2841 C CA . PRO B 1 26 ? -7.582 -27.016 -11.711 1 77.38 26 PRO B CA 1
ATOM 2842 C C . PRO B 1 26 ? -7.441 -26.234 -13.023 1 77.38 26 PRO B C 1
ATOM 2844 O O . PRO B 1 26 ? -7.207 -25.031 -13 1 77.38 26 PRO B O 1
ATOM 2847 N N . PRO B 1 27 ? -7.52 -26.922 -14.086 1 69.44 27 PRO B N 1
ATOM 2848 C CA . PRO B 1 27 ? -7.527 -26.219 -15.375 1 69.44 27 PRO B CA 1
ATOM 2849 C C . PRO B 1 27 ? -8.82 -25.438 -15.609 1 69.44 27 PRO B C 1
ATOM 2851 O O . PRO B 1 27 ? -9.898 -25.891 -15.227 1 69.44 27 PRO B O 1
ATOM 2854 N N . PHE B 1 28 ? -8.648 -24.203 -15.977 1 69.31 28 PHE B N 1
ATOM 2855 C CA . PHE B 1 28 ? -9.844 -23.406 -16.266 1 69.31 28 PHE B CA 1
ATOM 2856 C C . PHE B 1 28 ? -10 -23.203 -17.766 1 69.31 28 PHE B C 1
ATOM 2858 O O . PHE B 1 28 ? -9.016 -23.094 -18.5 1 69.31 28 PHE B O 1
ATOM 2865 N N . ALA B 1 29 ? -11.234 -23.516 -18.281 1 59.59 29 ALA B N 1
ATOM 2866 C CA . ALA B 1 29 ? -11.547 -23.172 -19.656 1 59.59 29 ALA B CA 1
ATOM 2867 C C . ALA B 1 29 ? -11.406 -21.672 -19.906 1 59.59 29 ALA B C 1
ATOM 2869 O O . ALA B 1 29 ? -11.508 -20.875 -18.969 1 59.59 29 ALA B O 1
ATOM 2870 N N . ALA B 1 30 ? -10.812 -21.25 -20.984 1 54.53 30 ALA B N 1
ATOM 2871 C CA . ALA B 1 30 ? -10.656 -19.844 -21.391 1 54.53 30 ALA B CA 1
ATOM 2872 C C . ALA B 1 30 ? -11.961 -19.078 -21.203 1 54.53 30 ALA B C 1
ATOM 2874 O O . ALA B 1 30 ? -12.508 -18.531 -22.156 1 54.53 30 ALA B O 1
ATOM 2875 N N . GLU B 1 31 ? -12.688 -19.422 -20.297 1 56.97 31 GLU B N 1
ATOM 2876 C CA . GLU B 1 31 ? -13.969 -18.75 -20.141 1 56.97 31 GLU B CA 1
ATOM 2877 C C . GLU B 1 31 ? -13.789 -17.266 -19.812 1 56.97 31 GLU B C 1
ATOM 2879 O O . GLU B 1 31 ? -12.68 -16.828 -19.484 1 56.97 31 GLU B O 1
ATOM 2884 N N . GLN B 1 32 ? -14.859 -16.391 -19.969 1 56.56 32 GLN B N 1
ATOM 2885 C CA . GLN B 1 32 ? -15.008 -14.945 -19.844 1 56.56 32 GLN B CA 1
ATOM 2886 C C . GLN B 1 32 ? -14.68 -14.477 -18.438 1 56.56 32 GLN B C 1
ATOM 2888 O O . GLN B 1 32 ? -14.297 -13.328 -18.219 1 56.56 32 GLN B O 1
ATOM 2893 N N . GLU B 1 33 ? -14.75 -15.398 -17.438 1 63.09 33 GLU B N 1
ATOM 2894 C CA . GLU B 1 33 ? -14.469 -14.969 -16.078 1 63.09 33 GLU B CA 1
ATOM 2895 C C . GLU B 1 33 ? -12.961 -14.891 -15.828 1 63.09 33 GLU B C 1
ATOM 2897 O O . GLU B 1 33 ? -12.188 -15.586 -16.484 1 63.09 33 GLU B O 1
ATOM 2902 N N . SER B 1 34 ? -12.727 -13.859 -14.906 1 75.88 34 SER B N 1
ATOM 2903 C CA . SER B 1 34 ? -11.32 -13.852 -14.516 1 75.88 34 SER B CA 1
ATOM 2904 C C . SER B 1 34 ? -10.898 -15.195 -13.93 1 75.88 34 SER B C 1
ATOM 2906 O O . SER B 1 34 ? -11.727 -15.93 -13.383 1 75.88 34 SER B O 1
ATOM 2908 N N . ARG B 1 35 ? -9.781 -15.508 -14.07 1 79.38 35 ARG B N 1
ATOM 2909 C CA . ARG B 1 35 ? -9.227 -16.781 -13.594 1 79.38 35 ARG B CA 1
ATOM 2910 C C . ARG B 1 35 ? -9.383 -16.906 -12.086 1 79.38 35 ARG B C 1
ATOM 2912 O O . ARG B 1 35 ? -9.664 -18 -11.57 1 79.38 35 ARG B O 1
ATOM 2919 N N . SER B 1 36 ? -9.203 -15.82 -11.469 1 87.56 36 SER B N 1
ATOM 2920 C CA . SER B 1 36 ? -9.328 -15.867 -10.016 1 87.56 36 SER B CA 1
ATOM 2921 C C . SER B 1 36 ? -10.766 -16.141 -9.594 1 87.56 36 SER B C 1
ATOM 2923 O O . SER B 1 36 ? -11 -16.844 -8.609 1 87.56 36 SER B O 1
ATOM 2925 N N . ASP B 1 37 ? -11.672 -15.602 -10.32 1 87.88 37 ASP B N 1
ATOM 2926 C CA . ASP B 1 37 ? -13.078 -15.867 -10.016 1 87.88 37 ASP B CA 1
ATOM 2927 C C . ASP B 1 37 ? -13.422 -17.344 -10.219 1 87.88 37 ASP B C 1
ATOM 2929 O O . ASP B 1 37 ? -14.125 -17.938 -9.398 1 87.88 37 ASP B O 1
ATOM 2933 N N . ALA B 1 38 ? -12.953 -17.828 -11.312 1 86.19 38 ALA B N 1
ATOM 2934 C CA . ALA B 1 38 ? -13.18 -19.25 -11.602 1 86.19 38 ALA B CA 1
ATOM 2935 C C . ALA B 1 38 ? -12.531 -20.125 -10.539 1 86.19 38 ALA B C 1
ATOM 2937 O O . ALA B 1 38 ? -13.133 -21.109 -10.086 1 86.19 38 ALA B O 1
ATOM 2938 N N . LEU B 1 39 ? -11.344 -19.781 -10.18 1 89.62 39 LEU B N 1
ATOM 2939 C CA . LEU B 1 39 ? -10.625 -20.562 -9.1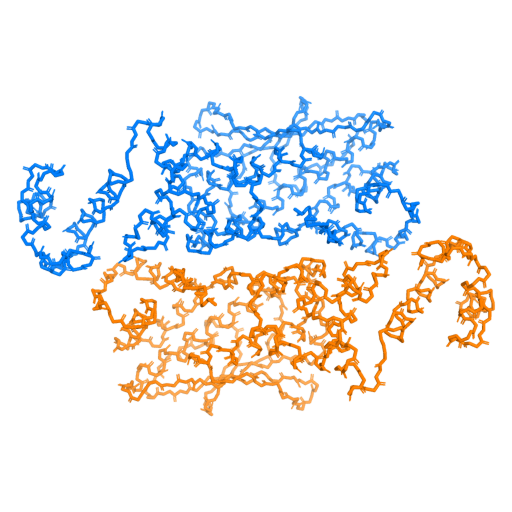72 1 89.62 39 LEU B CA 1
ATOM 2940 C C . LEU B 1 39 ? -11.32 -20.469 -7.82 1 89.62 39 LEU B C 1
ATOM 2942 O O . LEU B 1 39 ? -11.445 -21.484 -7.121 1 89.62 39 LEU B O 1
ATOM 2946 N N . TYR B 1 40 ? -11.727 -19.328 -7.453 1 93.44 40 TYR B N 1
ATOM 2947 C CA . TYR B 1 40 ? -12.438 -19.141 -6.191 1 93.44 40 TYR B CA 1
ATOM 2948 C C . TYR B 1 40 ? -13.711 -19.969 -6.16 1 93.44 40 TYR B C 1
ATOM 2950 O O . TYR B 1 40 ? -13.992 -20.656 -5.176 1 93.44 40 TYR B O 1
ATOM 2958 N N . ASN B 1 41 ? -14.461 -19.906 -7.23 1 91.56 41 ASN B N 1
ATOM 2959 C CA . ASN B 1 41 ? -15.688 -20.672 -7.32 1 91.56 41 ASN B CA 1
ATOM 2960 C C . ASN B 1 41 ? -15.414 -22.172 -7.215 1 91.56 41 ASN B C 1
ATOM 2962 O O . ASN B 1 41 ? -16.188 -22.906 -6.59 1 91.56 41 ASN B O 1
ATOM 2966 N N . TRP B 1 42 ? -14.398 -22.516 -7.848 1 91.12 42 TRP B N 1
ATOM 2967 C CA . TRP B 1 42 ? -14 -23.922 -7.762 1 91.12 42 TRP B CA 1
ATOM 2968 C C . TRP B 1 42 ? -13.664 -24.312 -6.324 1 91.12 42 TRP B C 1
ATOM 2970 O O . TRP B 1 42 ? -14.125 -25.344 -5.832 1 91.12 42 TRP B O 1
ATOM 2980 N N . ILE B 1 43 ? -12.914 -23.531 -5.617 1 94.38 43 ILE B N 1
ATOM 2981 C CA . ILE B 1 43 ? -12.531 -23.781 -4.234 1 94.38 43 ILE B CA 1
ATOM 2982 C C . ILE B 1 43 ? -13.781 -23.859 -3.359 1 94.38 43 ILE B C 1
ATOM 2984 O O . ILE B 1 43 ? -13.93 -24.797 -2.566 1 94.38 43 ILE B O 1
ATOM 2988 N N . VAL B 1 44 ? -14.648 -22.906 -3.525 1 94.88 44 VAL B N 1
ATOM 2989 C CA . VAL B 1 44 ? -15.859 -22.844 -2.723 1 94.88 44 VAL B CA 1
ATOM 2990 C C . VAL B 1 44 ? -16.734 -24.062 -2.984 1 94.88 44 VAL B C 1
ATOM 2992 O O . VAL B 1 44 ? -17.344 -24.609 -2.062 1 94.88 44 VAL B O 1
ATOM 2995 N N . SER B 1 45 ? -16.812 -24.484 -4.207 1 91.56 45 SER B N 1
ATOM 2996 C CA . SER B 1 45 ? -17.656 -25.609 -4.594 1 91.56 45 SER B CA 1
ATOM 2997 C C . SER B 1 45 ? -17.188 -26.906 -3.947 1 91.56 45 SER B C 1
ATOM 2999 O O . SER B 1 45 ? -17.969 -27.859 -3.809 1 91.56 45 SER B O 1
ATOM 3001 N N . LYS B 1 46 ? -15.914 -26.922 -3.615 1 89.62 46 LYS B N 1
ATOM 3002 C CA . LYS B 1 46 ? -15.398 -28.109 -2.93 1 89.62 46 LYS B CA 1
ATOM 3003 C C . LYS B 1 46 ? -15.984 -28.219 -1.522 1 89.62 46 LYS B C 1
ATOM 3005 O O . LYS B 1 46 ? -16.062 -29.312 -0.962 1 89.62 46 LYS B O 1
ATOM 3010 N N . GLY B 1 47 ? -16.469 -27.141 -0.982 1 79.25 47 GLY B N 1
ATOM 3011 C CA . GLY B 1 47 ? -17.156 -27.125 0.3 1 79.25 47 GLY B CA 1
ATOM 3012 C C . GLY B 1 47 ? -16.328 -27.719 1.428 1 79.25 47 GLY B C 1
ATOM 3013 O O . GLY B 1 47 ? -16.828 -28.562 2.184 1 79.25 47 GLY B O 1
ATOM 3014 N N . TYR B 1 48 ? -15.094 -27.328 1.428 1 85.31 48 TYR B N 1
ATOM 3015 C CA . TYR B 1 48 ? -14.281 -27.797 2.541 1 85.31 48 TYR B CA 1
ATOM 3016 C C . TYR B 1 48 ? -14.898 -27.406 3.877 1 85.31 48 TYR B C 1
ATOM 3018 O O . TYR B 1 48 ? -16.016 -26.875 3.918 1 85.31 48 TYR B O 1
ATOM 3026 N N . SER B 1 49 ? -14.336 -27.641 5.051 1 86.5 49 SER B N 1
ATOM 3027 C CA . SER B 1 49 ? -14.906 -27.344 6.359 1 86.5 49 SER B CA 1
ATOM 3028 C C . SER B 1 49 ? -15.016 -25.844 6.586 1 86.5 49 SER B C 1
ATOM 3030 O O . SER B 1 49 ? -14.328 -25.062 5.93 1 86.5 49 SER B O 1
ATOM 3032 N N . GLY B 1 50 ? -15.984 -25.5 7.371 1 87.56 50 GLY B N 1
ATOM 3033 C CA . GLY B 1 50 ? -16.078 -24.109 7.773 1 87.56 50 GLY B CA 1
ATOM 3034 C C . GLY B 1 50 ? -14.773 -23.547 8.281 1 87.56 50 GLY B C 1
ATOM 3035 O O . GLY B 1 50 ? -14.438 -22.391 7.996 1 87.56 50 GLY B O 1
ATOM 3036 N N . LYS B 1 51 ? -14.047 -24.328 8.984 1 91.06 51 LYS B N 1
ATOM 3037 C CA . LYS B 1 51 ? -12.75 -23.922 9.508 1 91.06 51 LYS B CA 1
ATOM 3038 C C . LYS B 1 51 ? -11.781 -23.578 8.375 1 91.06 51 LYS B C 1
ATOM 3040 O O . LYS B 1 51 ? -10.992 -22.641 8.484 1 91.06 51 LYS B O 1
ATOM 3045 N N . GLU B 1 52 ? -11.875 -24.344 7.328 1 93.38 52 GLU B N 1
ATOM 3046 C CA . GLU B 1 52 ? -10.992 -24.094 6.191 1 93.38 52 GLU B CA 1
ATOM 3047 C C . GLU B 1 52 ? -11.336 -22.781 5.504 1 93.38 52 GLU B C 1
ATOM 3049 O O . GLU B 1 52 ? -10.453 -22.094 4.977 1 93.38 52 GLU B O 1
ATOM 3054 N N . GLY B 1 53 ? -12.609 -22.453 5.488 1 95.5 53 GLY B N 1
ATOM 3055 C CA . GLY B 1 53 ? -13 -21.141 5 1 95.5 53 GLY B CA 1
ATOM 3056 C C . GLY B 1 53 ? -12.359 -20 5.777 1 95.5 53 GLY B C 1
ATOM 3057 O O . GLY B 1 53 ? -11.898 -19.016 5.191 1 95.5 53 GLY B O 1
ATOM 3058 N N . LEU B 1 54 ? -12.328 -20.172 7.141 1 96.38 54 LEU B N 1
ATOM 3059 C CA . LEU B 1 54 ? -11.656 -19.172 7.98 1 96.38 54 LEU B CA 1
ATOM 3060 C C . LEU B 1 54 ? -10.18 -19.078 7.633 1 96.38 54 LEU B C 1
ATOM 3062 O O . LEU B 1 54 ? -9.617 -17.984 7.59 1 96.38 54 LEU B O 1
ATOM 3066 N N . ASN B 1 55 ? -9.617 -20.188 7.352 1 96.38 55 ASN B N 1
ATOM 3067 C CA . ASN B 1 55 ? -8.203 -20.234 7.016 1 96.38 55 ASN B CA 1
ATOM 3068 C C . ASN B 1 55 ? -7.91 -19.5 5.715 1 96.38 55 ASN B C 1
ATOM 3070 O O . ASN B 1 55 ? -6.945 -18.734 5.629 1 96.38 55 ASN B O 1
ATOM 3074 N N . LEU B 1 56 ? -8.711 -19.703 4.672 1 96.75 56 LEU B N 1
ATOM 3075 C CA . LEU B 1 56 ? -8.492 -19.078 3.373 1 96.75 56 LEU B CA 1
ATOM 3076 C C . LEU B 1 56 ? -8.516 -17.562 3.492 1 96.75 56 LEU B C 1
ATOM 3078 O O . LEU B 1 56 ? -7.719 -16.875 2.848 1 96.75 56 LEU B O 1
ATOM 3082 N N . GLY B 1 57 ? -9.383 -17.047 4.309 1 96.88 57 GLY B N 1
ATOM 3083 C CA . GLY B 1 57 ? -9.492 -15.602 4.461 1 96.88 57 GLY B CA 1
ATOM 3084 C C . GLY B 1 57 ? -8.203 -14.945 4.93 1 96.88 57 GLY B C 1
ATOM 3085 O O . GLY B 1 57 ? -7.957 -13.773 4.645 1 96.88 57 GLY B O 1
ATOM 3086 N N . THR B 1 58 ? -7.348 -15.711 5.578 1 96.25 58 THR B N 1
ATOM 3087 C CA . THR B 1 58 ? -6.133 -15.164 6.176 1 96.25 58 THR B CA 1
ATOM 3088 C C . THR B 1 58 ? -5.062 -14.93 5.113 1 96.25 58 THR B C 1
ATOM 3090 O O . THR B 1 58 ? -4.027 -14.32 5.391 1 96.25 58 THR B O 1
ATOM 3093 N N . TYR B 1 59 ? -5.301 -15.367 3.871 1 95.81 59 TYR B N 1
ATOM 3094 C CA . TYR B 1 59 ? -4.305 -15.227 2.814 1 95.81 59 TYR B CA 1
ATOM 3095 C C . TYR B 1 59 ? -4.461 -13.891 2.092 1 95.81 59 TYR B C 1
ATOM 3097 O O . TYR B 1 59 ? -3.592 -13.5 1.31 1 95.81 59 TYR B O 1
ATOM 3105 N N . TYR B 1 60 ? -5.559 -13.188 2.391 1 95.62 60 TYR B N 1
ATOM 3106 C CA . TYR B 1 60 ? -5.785 -11.898 1.749 1 95.62 60 TYR B CA 1
ATOM 3107 C C . TYR B 1 60 ? -5.074 -10.781 2.504 1 95.62 60 TYR B C 1
ATOM 3109 O O . TYR B 1 60 ? -5.043 -10.773 3.738 1 95.62 60 TYR B O 1
ATOM 3117 N N . HIS B 1 61 ? -4.492 -9.836 1.734 1 95.62 61 HIS B N 1
ATOM 3118 C CA . HIS B 1 61 ? -3.797 -8.672 2.273 1 95.62 61 HIS B CA 1
ATOM 3119 C C . HIS B 1 61 ? -4.316 -7.383 1.651 1 95.62 61 HIS B C 1
ATOM 3121 O O . HIS B 1 61 ? -4.871 -7.398 0.549 1 95.62 61 HIS B O 1
ATOM 3127 N N . ILE B 1 62 ? -4.133 -6.301 2.398 1 96.19 62 ILE B N 1
ATOM 3128 C CA . ILE B 1 62 ? -4.594 -5 1.924 1 96.19 62 ILE B CA 1
ATOM 3129 C C . ILE B 1 62 ? -3.957 -4.688 0.572 1 96.19 62 ILE B C 1
ATOM 3131 O O . ILE B 1 62 ? -4.613 -4.148 -0.321 1 96.19 62 ILE B O 1
ATOM 3135 N N . SER B 1 63 ? -2.693 -5.07 0.388 1 95.38 63 SER B N 1
ATOM 3136 C CA . SER B 1 63 ? -1.945 -4.75 -0.824 1 95.38 63 SER B CA 1
ATOM 3137 C C . SER B 1 63 ? -2.508 -5.492 -2.031 1 95.38 63 SER B C 1
ATOM 3139 O O . SER B 1 63 ? -2.256 -5.109 -3.176 1 95.38 63 SER B O 1
ATOM 3141 N N . ASP B 1 64 ? -3.285 -6.547 -1.801 1 94.62 64 ASP B N 1
ATOM 3142 C CA . ASP B 1 64 ? -3.863 -7.316 -2.896 1 94.62 64 ASP B CA 1
ATOM 3143 C C . ASP B 1 64 ? -4.891 -6.492 -3.666 1 94.62 64 ASP B C 1
ATOM 3145 O O . ASP B 1 64 ? -5.297 -6.867 -4.766 1 94.62 64 ASP B O 1
ATOM 3149 N N . TYR B 1 65 ? -5.223 -5.391 -3.133 1 94 65 TYR B N 1
ATOM 3150 C CA . TYR B 1 65 ? -6.266 -4.582 -3.752 1 94 65 TYR B CA 1
ATOM 3151 C C . TYR B 1 65 ? -5.664 -3.41 -4.52 1 94 65 TYR B C 1
ATOM 3153 O O . TYR B 1 65 ? -6.363 -2.451 -4.852 1 94 65 TYR B O 1
ATOM 3161 N N . GLY B 1 66 ? -4.379 -3.449 -4.734 1 94.44 66 GLY B N 1
ATOM 3162 C CA . GLY B 1 66 ? -3.701 -2.492 -5.594 1 94.44 66 GLY B CA 1
ATOM 3163 C C . GLY B 1 66 ? -3.77 -1.069 -5.07 1 94.44 66 GLY B C 1
ATOM 3164 O O . GLY B 1 66 ? -3.498 -0.82 -3.896 1 94.44 66 GLY B O 1
ATOM 3165 N N . VAL B 1 67 ? -4.141 -0.19 -5.957 1 94.88 67 VAL B N 1
ATOM 3166 C CA . VAL B 1 67 ? -4.129 1.23 -5.625 1 94.88 67 VAL B CA 1
ATOM 3167 C C . VAL B 1 67 ? -5.258 1.54 -4.645 1 94.88 67 VAL B C 1
ATOM 3169 O O . VAL B 1 67 ? -5.145 2.459 -3.828 1 94.88 67 VAL B O 1
ATOM 3172 N N . ILE B 1 68 ? -6.32 0.798 -4.711 1 95.69 68 ILE B N 1
ATOM 3173 C CA . ILE B 1 68 ? -7.383 0.956 -3.721 1 95.69 68 ILE B CA 1
ATOM 3174 C C . ILE B 1 68 ? -6.871 0.542 -2.344 1 95.69 68 ILE B C 1
ATOM 3176 O O . ILE B 1 68 ? -7.199 1.174 -1.337 1 95.69 68 ILE B O 1
ATOM 3180 N N . GLY B 1 69 ? -6.105 -0.549 -2.326 1 96.88 69 GLY B N 1
ATOM 3181 C CA . GLY B 1 69 ? -5.445 -0.912 -1.083 1 96.88 69 GLY B CA 1
ATOM 3182 C C . GLY B 1 69 ? -4.555 0.189 -0.537 1 96.88 69 GLY B C 1
ATOM 3183 O O . GLY B 1 69 ? -4.527 0.429 0.671 1 96.88 69 GLY B O 1
ATOM 3184 N N . LEU B 1 70 ? -3.838 0.828 -1.418 1 96.94 70 LEU B N 1
ATOM 3185 C CA . LEU B 1 70 ? -3.004 1.957 -1.021 1 96.94 70 LEU B CA 1
ATOM 3186 C C . LEU B 1 70 ? -3.854 3.084 -0.444 1 96.94 70 LEU B C 1
ATOM 3188 O O . LEU B 1 70 ? -3.486 3.691 0.563 1 96.94 70 LEU B O 1
ATOM 3192 N N . ALA B 1 71 ? -4.977 3.389 -1.063 1 96.44 71 ALA B N 1
ATOM 3193 C CA . ALA B 1 71 ? -5.898 4.395 -0.543 1 96.44 71 ALA B CA 1
ATOM 3194 C C . ALA B 1 71 ? -6.387 4.023 0.854 1 96.44 71 ALA B C 1
ATOM 3196 O O . ALA B 1 71 ? -6.465 4.879 1.739 1 96.44 71 ALA B O 1
ATOM 3197 N N . LEU B 1 72 ? -6.691 2.766 1.05 1 97.62 72 LEU B N 1
ATOM 3198 C CA . LEU B 1 72 ? -7.137 2.299 2.357 1 97.62 72 LEU B CA 1
ATOM 3199 C C . LEU B 1 72 ? -6.059 2.527 3.412 1 97.62 72 LEU B C 1
ATOM 3201 O O . LEU B 1 72 ? -6.348 3.035 4.5 1 97.62 72 LEU B O 1
ATOM 3205 N N . LEU B 1 73 ? -4.855 2.25 3.07 1 97 73 LEU B N 1
ATOM 3206 C CA . LEU B 1 73 ? -3.734 2.389 3.994 1 97 73 LEU B CA 1
ATOM 3207 C C . LEU B 1 73 ? -3.527 3.848 4.383 1 97 73 LEU B C 1
ATOM 3209 O O . LEU B 1 73 ? -3.088 4.141 5.496 1 97 73 LEU B O 1
ATOM 3213 N N . CYS B 1 74 ? -3.887 4.742 3.463 1 95.94 74 CYS B N 1
ATOM 3214 C CA . CYS B 1 74 ? -3.52 6.137 3.666 1 95.94 74 CYS B CA 1
ATOM 3215 C C . CYS B 1 74 ? -4.738 6.977 4.031 1 95.94 74 CYS B C 1
ATOM 3217 O O . CYS B 1 74 ? -4.652 8.203 4.121 1 95.94 74 CYS B O 1
ATOM 3219 N N . ALA B 1 75 ? -5.895 6.355 4.207 1 95.25 75 ALA B N 1
ATOM 3220 C CA . ALA B 1 75 ? -7.094 7.078 4.621 1 95.25 75 ALA B CA 1
ATOM 3221 C C . ALA B 1 75 ? -6.883 7.762 5.969 1 95.25 75 ALA B C 1
ATOM 3223 O O . ALA B 1 75 ? -5.984 7.391 6.73 1 95.25 75 ALA B O 1
ATOM 3224 N N . GLU B 1 76 ? -7.648 8.766 6.23 1 93.06 76 GLU B N 1
ATOM 3225 C CA . GLU B 1 76 ? -7.461 9.578 7.43 1 93.06 76 GLU B CA 1
ATOM 3226 C C . GLU B 1 76 ? -7.938 8.828 8.672 1 93.06 76 GLU B C 1
ATOM 3228 O O . GLU B 1 76 ? -7.254 8.828 9.703 1 93.06 76 GLU B O 1
ATOM 3233 N N . ASN B 1 77 ? -9.102 8.273 8.609 1 94.75 77 ASN B N 1
ATOM 3234 C CA . ASN B 1 77 ? -9.711 7.621 9.766 1 94.75 77 ASN B CA 1
ATOM 3235 C C . ASN B 1 77 ? -10.578 6.438 9.352 1 94.75 77 ASN B C 1
ATOM 3237 O O . ASN B 1 77 ? -10.703 6.141 8.164 1 94.75 77 ASN B O 1
ATOM 3241 N N . VAL B 1 78 ? -11.211 5.762 10.289 1 96.75 78 VAL B N 1
ATOM 3242 C CA . VAL B 1 78 ? -11.977 4.547 10.062 1 96.75 78 VAL B CA 1
ATOM 3243 C C . VAL B 1 78 ? -13.203 4.859 9.203 1 96.75 78 VAL B C 1
ATOM 3245 O O . VAL B 1 78 ? -13.562 4.082 8.32 1 96.75 78 VAL B O 1
ATOM 3248 N N . GLY B 1 79 ? -13.805 6.008 9.469 1 95.31 79 GLY B N 1
ATOM 3249 C CA . GLY B 1 79 ? -14.93 6.418 8.641 1 95.31 79 GLY B CA 1
ATOM 3250 C C . GLY B 1 79 ? -14.57 6.531 7.168 1 95.31 79 GLY B C 1
ATOM 3251 O O . GLY B 1 79 ? -15.336 6.102 6.305 1 95.31 79 GLY B O 1
ATOM 3252 N N . ASP B 1 80 ? -13.469 7.082 6.91 1 94.81 80 ASP B N 1
ATOM 3253 C CA . ASP B 1 80 ? -13.008 7.242 5.535 1 94.81 80 ASP B CA 1
ATOM 3254 C C . ASP B 1 80 ? -12.688 5.891 4.902 1 94.81 80 ASP B C 1
ATOM 3256 O O . ASP B 1 80 ? -12.914 5.684 3.709 1 94.81 80 ASP B O 1
ATOM 3260 N N . ILE B 1 81 ? -12.102 4.992 5.691 1 97.25 81 ILE B N 1
ATOM 3261 C CA . ILE B 1 81 ? -11.852 3.635 5.219 1 97.25 81 ILE B CA 1
ATOM 3262 C C . ILE B 1 81 ? -13.164 3.01 4.742 1 97.25 81 ILE B C 1
ATOM 3264 O O . ILE B 1 81 ? -13.219 2.424 3.658 1 97.25 81 ILE B O 1
ATOM 3268 N N . LEU B 1 82 ? -14.195 3.17 5.469 1 97.06 82 LEU B N 1
ATOM 3269 C CA . LEU B 1 82 ? -15.484 2.566 5.156 1 97.06 82 LEU B CA 1
ATOM 3270 C C . LEU B 1 82 ? -16.062 3.15 3.873 1 97.06 82 LEU B C 1
ATOM 3272 O O . LEU B 1 82 ? -16.688 2.434 3.084 1 97.06 82 LEU B O 1
ATOM 3276 N N . LYS B 1 83 ? -15.867 4.426 3.682 1 96.44 83 LYS B N 1
ATOM 3277 C CA . LYS B 1 83 ? -16.312 5.047 2.436 1 96.44 83 LYS B CA 1
ATOM 3278 C C . LYS B 1 83 ? -15.617 4.418 1.23 1 96.44 83 LYS B C 1
ATOM 3280 O O . LYS B 1 83 ? -16.25 4.145 0.213 1 96.44 83 LYS B O 1
ATOM 3285 N N . VAL B 1 84 ? -14.328 4.203 1.36 1 96.75 84 VAL B N 1
ATOM 3286 C CA . VAL B 1 84 ? -13.547 3.592 0.289 1 96.75 84 VAL B CA 1
ATOM 3287 C C . VAL B 1 84 ? -14.031 2.166 0.042 1 96.75 84 VAL B C 1
ATOM 3289 O O . VAL B 1 84 ? -14.234 1.76 -1.106 1 96.75 84 VAL B O 1
ATOM 3292 N N . ILE B 1 85 ? -14.289 1.431 1.093 1 97.12 85 ILE B N 1
ATOM 3293 C CA . ILE B 1 85 ? -14.727 0.043 0.987 1 97.12 85 ILE B CA 1
ATOM 3294 C C . ILE B 1 85 ? -16.094 -0.017 0.308 1 97.12 85 ILE B C 1
ATOM 3296 O O . ILE B 1 85 ? -16.312 -0.83 -0.594 1 97.12 85 ILE B O 1
ATOM 3300 N N . ARG B 1 86 ? -16.922 0.828 0.698 1 96.69 86 ARG B N 1
ATOM 3301 C CA . ARG B 1 86 ? -18.266 0.835 0.133 1 96.69 86 ARG B CA 1
ATOM 3302 C C . ARG B 1 86 ? -18.234 1.167 -1.355 1 96.69 86 ARG B C 1
ATOM 3304 O O . ARG B 1 86 ? -18.938 0.542 -2.152 1 96.69 86 ARG B O 1
ATOM 3311 N N . ALA B 1 87 ? -17.484 2.123 -1.707 1 95.75 87 ALA B N 1
ATOM 3312 C CA . ALA B 1 87 ? -17.328 2.459 -3.121 1 95.75 87 ALA B CA 1
ATOM 3313 C C . ALA B 1 87 ? -16.797 1.271 -3.912 1 95.75 87 ALA B C 1
ATOM 3315 O O . ALA B 1 87 ? -17.25 0.992 -5.02 1 95.75 87 ALA B O 1
ATOM 3316 N N . TYR B 1 88 ? -15.805 0.619 -3.316 1 94.81 88 TYR B N 1
ATOM 3317 C CA . TYR B 1 88 ? -15.195 -0.534 -3.965 1 94.81 88 TYR B CA 1
ATOM 3318 C C . TYR B 1 88 ? -16.203 -1.662 -4.141 1 94.81 88 TYR B C 1
ATOM 3320 O O . TYR B 1 88 ? -16.281 -2.264 -5.215 1 94.81 88 TYR B O 1
ATOM 3328 N N . VAL B 1 89 ? -16.953 -1.962 -3.129 1 93.94 89 VAL B N 1
ATOM 3329 C CA . VAL B 1 89 ? -17.938 -3.041 -3.137 1 93.94 89 VAL B CA 1
ATOM 3330 C C . VAL B 1 89 ? -19.031 -2.744 -4.168 1 93.94 89 VAL B C 1
ATOM 3332 O O . VAL B 1 89 ? -19.438 -3.631 -4.926 1 93.94 89 VAL B O 1
ATOM 3335 N N . LYS B 1 90 ? -19.453 -1.554 -4.223 1 92.5 90 LYS B N 1
ATOM 3336 C CA . LYS B 1 90 ? -20.484 -1.156 -5.184 1 92.5 90 LYS B CA 1
ATOM 3337 C C . LYS B 1 90 ? -19.984 -1.305 -6.617 1 92.5 90 LYS B C 1
ATOM 3339 O O . LYS B 1 90 ? -20.75 -1.674 -7.508 1 92.5 90 LYS B O 1
ATOM 3344 N N . LEU B 1 91 ? -18.781 -1.028 -6.812 1 89.75 91 LEU B N 1
ATOM 3345 C CA . LEU B 1 91 ? -18.203 -1.076 -8.148 1 89.75 91 LEU B CA 1
ATOM 3346 C C . LEU B 1 91 ? -18.109 -2.516 -8.648 1 89.75 91 LEU B C 1
ATOM 3348 O O . LEU B 1 91 ? -18.484 -2.814 -9.781 1 89.75 91 LEU B O 1
ATOM 3352 N N . PHE B 1 92 ? -17.625 -3.453 -7.852 1 84.81 92 PHE B N 1
ATOM 3353 C CA . PHE B 1 92 ? -17.312 -4.797 -8.336 1 84.81 92 PHE B CA 1
ATOM 3354 C C . PHE B 1 92 ? -18.453 -5.754 -8.023 1 84.81 92 PHE B C 1
ATOM 3356 O O . PHE B 1 92 ? -18.703 -6.699 -8.773 1 84.81 92 PHE B O 1
ATOM 3363 N N . ASN B 1 93 ? -19.203 -5.516 -6.945 1 83.81 93 ASN B N 1
ATOM 3364 C CA . ASN B 1 93 ? -20.375 -6.277 -6.555 1 83.81 93 ASN B CA 1
ATOM 3365 C C . ASN B 1 93 ? -20.203 -7.77 -6.824 1 83.81 93 ASN B C 1
ATOM 3367 O O . ASN B 1 93 ? -21.047 -8.391 -7.473 1 83.81 93 ASN B O 1
ATOM 3371 N N . ARG B 1 94 ? -19.219 -8.383 -6.391 1 87.12 94 ARG B N 1
ATOM 3372 C CA . ARG B 1 94 ? -18.938 -9.789 -6.637 1 87.12 94 ARG B CA 1
ATOM 3373 C C . ARG B 1 94 ? -19.359 -10.648 -5.449 1 87.12 94 ARG B C 1
ATOM 3375 O O . ARG B 1 94 ? -20.531 -11.023 -5.336 1 87.12 94 ARG B O 1
ATOM 3382 N N . ASP B 1 95 ? -18.531 -10.773 -4.461 1 90.81 95 ASP B N 1
ATOM 3383 C CA . ASP B 1 95 ? -18.75 -11.641 -3.307 1 90.81 95 ASP B CA 1
ATOM 3384 C C . ASP B 1 95 ? -19.531 -10.914 -2.219 1 90.81 95 ASP B C 1
ATOM 3386 O O . ASP B 1 95 ? -20.156 -11.555 -1.36 1 90.81 95 ASP B O 1
ATOM 3390 N N . ILE B 1 96 ? -19.484 -9.648 -2.213 1 95.94 96 ILE B N 1
ATOM 3391 C CA . ILE B 1 96 ? -20.156 -8.812 -1.23 1 95.94 96 ILE B CA 1
ATOM 3392 C C . ILE B 1 96 ? -21.188 -7.926 -1.931 1 95.94 96 ILE B C 1
ATOM 3394 O O . ILE B 1 96 ? -20.859 -7.199 -2.871 1 95.94 96 ILE B O 1
ATOM 3398 N N . ALA B 1 97 ? -22.406 -7.992 -1.487 1 95 97 ALA B N 1
ATOM 3399 C CA . ALA B 1 97 ? -23.5 -7.254 -2.092 1 95 97 ALA B CA 1
ATOM 3400 C C . ALA B 1 97 ? -23.562 -5.82 -1.574 1 95 97 ALA B C 1
ATOM 3402 O O . ALA B 1 97 ? -23.875 -4.895 -2.32 1 95 97 ALA B O 1
ATOM 3403 N N . ASN B 1 98 ? -23.281 -5.699 -0.3 1 95.31 98 ASN B N 1
ATOM 3404 C CA . ASN B 1 98 ? -23.391 -4.383 0.326 1 95.31 98 ASN B CA 1
ATOM 3405 C C . ASN B 1 98 ? -22.641 -4.332 1.655 1 95.31 98 ASN B C 1
ATOM 3407 O O . ASN B 1 98 ? -22.484 -5.352 2.326 1 95.31 98 ASN B O 1
ATOM 3411 N N . VAL B 1 99 ? -22.172 -3.164 1.969 1 96.88 99 VAL B N 1
ATOM 3412 C CA . VAL B 1 99 ? -21.625 -2.869 3.285 1 96.88 99 VAL B CA 1
ATOM 3413 C C . VAL B 1 99 ? -22.344 -1.666 3.893 1 96.88 99 VAL B C 1
ATOM 3415 O O . VAL B 1 99 ? -22.281 -0.562 3.348 1 96.88 99 VAL B O 1
ATOM 3418 N N . GLY B 1 100 ? -23.031 -1.893 4.973 1 95.69 100 GLY B N 1
ATOM 3419 C CA . GLY B 1 100 ? -23.766 -0.829 5.637 1 95.69 100 GLY B CA 1
ATOM 3420 C C . GLY B 1 100 ? -23.266 -0.54 7.039 1 95.69 100 GLY B C 1
ATOM 3421 O O . GLY B 1 100 ? -22.703 -1.418 7.695 1 95.69 100 GLY B O 1
ATOM 3422 N N . VAL B 1 101 ? -23.406 0.63 7.453 1 94.56 101 VAL B N 1
ATOM 3423 C CA . VAL B 1 101 ? -23.078 1.059 8.812 1 94.56 101 VAL B CA 1
ATOM 3424 C C . VAL B 1 101 ? -24.359 1.468 9.547 1 94.56 101 VAL B C 1
ATOM 3426 O O . VAL B 1 101 ? -25.109 2.316 9.062 1 94.56 101 VAL B O 1
ATOM 3429 N N . LYS B 1 102 ? -24.562 0.86 10.672 1 94.38 102 LYS B N 1
ATOM 3430 C CA . LYS B 1 102 ? -25.766 1.157 11.461 1 94.38 102 LYS B CA 1
ATOM 3431 C C . LYS B 1 102 ? -25.391 1.495 12.906 1 94.38 102 LYS B C 1
ATOM 3433 O O . LYS B 1 102 ? -24.625 0.775 13.539 1 94.38 102 LYS B O 1
ATOM 3438 N N . PRO B 1 103 ? -25.953 2.594 13.336 1 91.56 103 PRO B N 1
ATOM 3439 C CA . PRO B 1 103 ? -25.766 2.857 14.766 1 91.56 103 PRO B CA 1
ATOM 3440 C C . PRO B 1 103 ? -26.531 1.882 15.648 1 91.56 103 PRO B C 1
ATOM 3442 O O . PRO B 1 103 ? -27.609 1.416 15.266 1 91.56 103 PRO B O 1
ATOM 3445 N N . ARG B 1 104 ? -25.922 1.564 16.672 1 86.88 104 ARG B N 1
ATOM 3446 C CA . ARG B 1 104 ? -26.547 0.7 17.672 1 86.88 104 ARG B CA 1
ATOM 3447 C C . ARG B 1 104 ? -26.656 1.403 19.016 1 86.88 104 ARG B C 1
ATOM 3449 O O . ARG B 1 104 ? -26.172 2.521 19.188 1 86.88 104 ARG B O 1
ATOM 3456 N N . GLU B 1 105 ? -27.375 0.714 19.875 1 81.38 105 GLU B N 1
ATOM 3457 C CA . GLU B 1 105 ? -27.484 1.229 21.234 1 81.38 105 GLU B CA 1
ATOM 3458 C C . GLU B 1 105 ? -26.141 1.251 21.938 1 81.38 105 GLU B C 1
ATOM 3460 O O . GLU B 1 105 ? -25.172 0.668 21.453 1 81.38 105 GLU B O 1
ATOM 3465 N N . ASN B 1 106 ? -25.984 1.993 22.984 1 86.25 106 ASN B N 1
ATOM 3466 C CA . ASN B 1 106 ? -24.797 2.033 23.844 1 86.25 106 ASN B CA 1
ATOM 3467 C C . ASN B 1 106 ? -23.594 2.596 23.125 1 86.25 106 ASN B C 1
ATOM 3469 O O . ASN B 1 106 ? -22.469 2.119 23.312 1 86.25 106 ASN B O 1
ATOM 3473 N N . TYR B 1 107 ? -23.781 3.455 22.172 1 90.19 107 TYR B N 1
ATOM 3474 C CA . TYR B 1 107 ? -22.719 4.184 21.469 1 90.19 107 TYR B CA 1
ATOM 3475 C C . TYR B 1 107 ? -21.859 3.234 20.641 1 90.19 107 TYR B C 1
ATOM 3477 O O . TYR B 1 107 ? -20.641 3.371 20.609 1 90.19 107 TYR B O 1
ATOM 3485 N N . GLU B 1 108 ? -22.5 2.1 20.219 1 94.12 108 GLU B N 1
ATOM 3486 C CA . GLU B 1 108 ? -21.844 1.162 19.312 1 94.12 108 GLU B CA 1
ATOM 3487 C C . GLU B 1 108 ? -22.266 1.385 17.859 1 94.12 108 GLU B C 1
ATOM 3489 O O . GLU B 1 108 ? -23.297 2.025 17.609 1 94.12 108 GLU B O 1
ATOM 3494 N N . VAL B 1 109 ? -21.406 0.951 17 1 96.06 109 VAL B N 1
ATOM 3495 C CA . VAL B 1 109 ? -21.719 0.93 15.578 1 96.06 109 VAL B CA 1
ATOM 3496 C C . VAL B 1 109 ? -21.547 -0.486 15.031 1 96.06 109 VAL B C 1
ATOM 3498 O O . VAL B 1 109 ? -20.703 -1.248 15.516 1 96.06 109 VAL B O 1
ATOM 3501 N N . GLU B 1 110 ? -22.422 -0.825 14.086 1 96.88 110 GLU B N 1
ATOM 3502 C CA . GLU B 1 110 ? -22.359 -2.129 13.43 1 96.88 110 GLU B CA 1
ATOM 3503 C C . GLU B 1 110 ? -22.062 -1.983 11.938 1 96.88 110 GLU B C 1
ATOM 3505 O O . GLU B 1 110 ? -22.688 -1.156 11.266 1 96.88 110 GLU B O 1
ATOM 3510 N N . ILE B 1 111 ? -21.109 -2.75 11.477 1 97.56 111 ILE B N 1
ATOM 3511 C CA . ILE B 1 111 ? -20.859 -2.893 10.047 1 97.56 111 ILE B CA 1
ATOM 3512 C C . ILE B 1 111 ? -21.547 -4.152 9.531 1 97.56 111 ILE B C 1
ATOM 3514 O O . ILE B 1 111 ? -21.188 -5.27 9.906 1 97.56 111 ILE B O 1
ATOM 3518 N N . HIS B 1 112 ? -22.516 -3.963 8.672 1 97.75 112 HIS B N 1
ATOM 3519 C CA . HIS B 1 112 ? -23.266 -5.062 8.078 1 97.75 112 HIS B CA 1
ATOM 3520 C C . HIS B 1 112 ? -22.719 -5.41 6.695 1 97.75 112 HIS B C 1
ATOM 3522 O O . HIS B 1 112 ? -22.703 -4.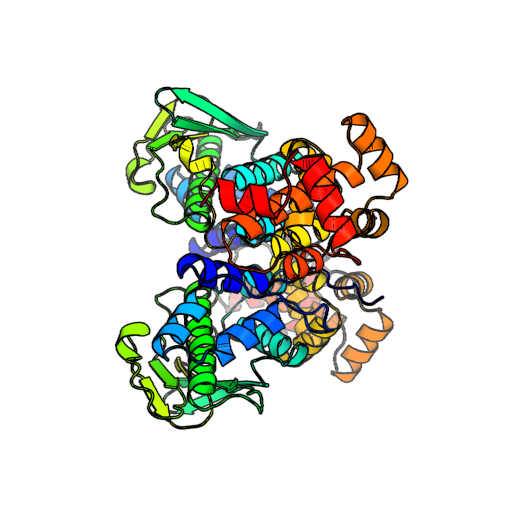562 5.797 1 97.75 112 HIS B O 1
ATOM 3528 N N . ILE B 1 113 ? -22.266 -6.633 6.562 1 98.19 113 ILE B N 1
ATOM 3529 C CA . ILE B 1 113 ? -21.766 -7.117 5.285 1 98.19 113 ILE B CA 1
ATOM 3530 C C . ILE B 1 113 ? -22.734 -8.133 4.699 1 98.19 113 ILE B C 1
ATOM 3532 O O . ILE B 1 113 ? -22.844 -9.258 5.191 1 98.19 113 ILE B O 1
ATOM 3536 N N . SER B 1 114 ? -23.453 -7.73 3.66 1 97.44 114 SER B N 1
ATOM 3537 C CA . SER B 1 114 ? -24.328 -8.641 2.934 1 97.44 114 SER B CA 1
ATOM 3538 C C . SER B 1 114 ? -23.562 -9.438 1.883 1 97.44 114 SER B C 1
ATOM 3540 O O . SER B 1 114 ? -22.859 -8.852 1.055 1 97.44 114 SER B O 1
ATOM 3542 N N . VAL B 1 115 ? -23.766 -10.727 1.923 1 96.81 115 VAL B N 1
ATOM 3543 C CA . VAL B 1 115 ? -22.938 -11.609 1.104 1 96.81 115 VAL B CA 1
ATOM 3544 C C . VAL B 1 115 ? -23.766 -12.125 -0.078 1 96.81 115 VAL B C 1
ATOM 3546 O O . VAL B 1 115 ? -24.938 -12.445 0.069 1 96.81 115 VAL B O 1
ATOM 3549 N N . ASN B 1 116 ? -23.078 -12.148 -1.254 1 95.81 116 ASN B N 1
ATOM 3550 C CA . ASN B 1 116 ? -23.672 -12.773 -2.43 1 95.81 116 ASN B CA 1
ATOM 3551 C C . ASN B 1 116 ? -23.359 -14.273 -2.475 1 95.81 116 ASN B C 1
ATOM 3553 O O . ASN B 1 116 ? -22.266 -14.695 -2.125 1 95.81 116 ASN B O 1
ATOM 3557 N N . PHE B 1 117 ? -24.391 -15.008 -2.881 1 94.88 117 PHE B N 1
ATOM 3558 C CA . PHE B 1 117 ? -24.203 -16.438 -3.068 1 94.88 117 PHE B CA 1
ATOM 3559 C C . PHE B 1 117 ? -24.5 -16.844 -4.504 1 94.88 117 PHE B C 1
ATOM 3561 O O . PHE B 1 117 ? -25.328 -16.203 -5.172 1 94.88 117 PHE B O 1
ATOM 3568 N N . LYS B 1 118 ? -23.766 -17.844 -4.906 1 93.12 118 LYS B N 1
ATOM 3569 C CA . LYS B 1 118 ? -24.125 -18.422 -6.191 1 93.12 118 LYS B CA 1
ATOM 3570 C C . LYS B 1 118 ? -25.25 -19.453 -6.023 1 93.12 118 LYS B C 1
ATOM 3572 O O . LYS B 1 118 ? -25.297 -20.172 -5.031 1 93.12 118 LYS B O 1
ATOM 3577 N N . PRO B 1 119 ? -26.109 -19.484 -7.039 1 92.5 119 PRO B N 1
ATOM 3578 C CA . PRO B 1 119 ? -27.281 -20.375 -6.918 1 92.5 119 PRO B CA 1
ATOM 3579 C C . PRO B 1 119 ? -26.875 -21.844 -6.801 1 92.5 119 PRO B C 1
ATOM 3581 O O . PRO B 1 119 ? -27.594 -22.625 -6.16 1 92.5 119 PRO B O 1
ATOM 3584 N N . GLU B 1 120 ? -25.766 -22.172 -7.293 1 92 120 GLU B N 1
ATOM 3585 C CA . GLU B 1 120 ? -25.359 -23.562 -7.348 1 92 120 GLU B CA 1
ATOM 3586 C C . GLU B 1 120 ? -24.688 -24 -6.051 1 92 120 GLU B C 1
ATOM 3588 O O . GLU B 1 120 ? -24.391 -25.188 -5.859 1 92 120 GLU B O 1
ATOM 3593 N N . TRP B 1 121 ? -24.484 -23.125 -5.148 1 94.25 121 TRP B N 1
ATOM 3594 C CA . TRP B 1 121 ? -23.75 -23.469 -3.928 1 94.25 121 TRP B CA 1
ATOM 3595 C C . TRP B 1 121 ? -24.672 -24.141 -2.916 1 94.25 121 TRP B C 1
ATOM 3597 O O . TRP B 1 121 ? -25.797 -23.672 -2.674 1 94.25 121 TRP B O 1
ATOM 3607 N N . ASN B 1 122 ? -24.203 -25.219 -2.371 1 94.06 122 ASN B N 1
ATOM 3608 C CA . ASN B 1 122 ? -24.922 -25.875 -1.275 1 94.06 122 ASN B CA 1
ATOM 3609 C C . ASN B 1 122 ? -24.609 -25.219 0.064 1 94.06 122 ASN B C 1
ATOM 3611 O O . ASN B 1 122 ? -23.906 -24.203 0.114 1 94.06 122 ASN B O 1
ATOM 3615 N N . ASP B 1 123 ? -25.125 -25.719 1.157 1 93.06 123 ASP B N 1
ATOM 3616 C CA . ASP B 1 123 ? -25 -25.109 2.477 1 93.06 123 ASP B CA 1
ATOM 3617 C C . ASP B 1 123 ? -23.531 -25.078 2.92 1 93.06 123 ASP B C 1
ATOM 3619 O O . ASP B 1 123 ? -23.078 -24.094 3.492 1 93.06 123 ASP B O 1
ATOM 3623 N N . ALA B 1 124 ? -22.859 -26.141 2.664 1 93.12 124 ALA B N 1
ATOM 3624 C CA . ALA B 1 124 ? -21.453 -26.203 3.047 1 93.12 124 ALA B CA 1
ATOM 3625 C C . ALA B 1 124 ? -20.625 -25.156 2.307 1 93.12 124 ALA B C 1
ATOM 3627 O O . ALA B 1 124 ? -19.781 -24.469 2.906 1 93.12 124 ALA B O 1
ATOM 3628 N N . SER B 1 125 ? -20.891 -25.047 1.009 1 94.94 125 SER B N 1
ATOM 3629 C CA . SER B 1 125 ? -20.219 -24.031 0.192 1 94.94 125 SER B CA 1
ATOM 3630 C C . SER B 1 125 ? -20.547 -22.625 0.676 1 94.94 125 SER B C 1
ATOM 3632 O O . SER B 1 125 ? -19.656 -21.766 0.752 1 94.94 125 SER B O 1
ATOM 3634 N N . ARG B 1 126 ? -21.766 -22.422 0.957 1 94.94 126 ARG B N 1
ATOM 3635 C CA . ARG B 1 126 ? -22.203 -21.125 1.447 1 94.94 126 ARG B CA 1
ATOM 3636 C C . ARG B 1 126 ? -21.516 -20.766 2.762 1 94.94 126 ARG B C 1
ATOM 3638 O O . ARG B 1 126 ? -21.062 -19.641 2.949 1 94.94 126 ARG B O 1
ATOM 3645 N N . GLN B 1 127 ? -21.484 -21.766 3.633 1 95.19 127 GLN B N 1
ATOM 3646 C CA . GLN B 1 127 ? -20.828 -21.516 4.914 1 95.19 127 GLN B CA 1
ATOM 3647 C C . GLN B 1 127 ? -19.344 -21.234 4.727 1 95.19 127 GLN B C 1
ATOM 3649 O O . GLN B 1 127 ? -18.781 -20.359 5.387 1 95.19 127 GLN B O 1
ATOM 3654 N N . PHE B 1 128 ? -18.688 -22 3.859 1 95.69 128 PHE B N 1
ATOM 3655 C CA . PHE B 1 128 ? -17.297 -21.766 3.527 1 95.69 128 PHE B CA 1
ATOM 3656 C C . PHE B 1 128 ? -17.078 -20.344 3.051 1 95.69 128 PHE B C 1
ATOM 3658 O O . PHE B 1 128 ? -16.172 -19.656 3.539 1 95.69 128 PHE B O 1
ATOM 3665 N N . HIS B 1 129 ? -17.906 -19.906 2.225 1 96.31 129 HIS B N 1
ATOM 3666 C CA . HIS B 1 129 ? -17.828 -18.578 1.63 1 96.31 129 HIS B CA 1
ATOM 3667 C C . HIS B 1 129 ? -18 -17.484 2.682 1 96.31 129 HIS B C 1
ATOM 3669 O O . HIS B 1 129 ? -17.234 -16.531 2.732 1 96.31 129 HIS B O 1
ATOM 3675 N N . VAL B 1 130 ? -18.953 -17.641 3.477 1 96.38 130 VAL B N 1
ATOM 3676 C CA . VAL B 1 130 ? -19.219 -16.703 4.559 1 96.38 130 VAL B CA 1
ATOM 3677 C C . VAL B 1 130 ? -18 -16.609 5.473 1 96.38 130 VAL B C 1
ATOM 3679 O O . VAL B 1 130 ? -17.594 -15.523 5.879 1 96.38 130 VAL B O 1
ATOM 3682 N N . ASN B 1 131 ? -17.453 -17.734 5.738 1 96.69 131 ASN B N 1
ATOM 3683 C CA . ASN B 1 131 ? -16.281 -17.797 6.621 1 96.69 131 ASN B CA 1
ATOM 3684 C C . ASN B 1 131 ? -15.07 -17.125 5.992 1 96.69 131 ASN B C 1
ATOM 3686 O O . ASN B 1 131 ? -14.297 -16.453 6.684 1 96.69 131 ASN B O 1
ATOM 3690 N N . VAL B 1 132 ? -14.898 -17.25 4.695 1 97.19 132 VAL B N 1
ATOM 3691 C CA . VAL B 1 132 ? -13.812 -16.578 3.992 1 97.19 132 VAL B CA 1
ATOM 3692 C C . VAL B 1 132 ? -13.953 -15.062 4.156 1 97.19 132 VAL B C 1
ATOM 3694 O O . VAL B 1 132 ? -12.992 -14.383 4.527 1 97.19 132 VAL B O 1
ATOM 3697 N N . ILE B 1 133 ? -15.117 -14.578 3.941 1 97.31 133 ILE B N 1
ATOM 3698 C CA . ILE B 1 133 ? -15.359 -13.141 3.986 1 97.31 133 ILE B CA 1
ATOM 3699 C C . ILE B 1 133 ? -15.18 -12.633 5.418 1 97.31 133 ILE B C 1
ATOM 3701 O O . ILE B 1 133 ? -14.539 -11.602 5.641 1 97.31 133 ILE B O 1
ATOM 3705 N N . ALA B 1 134 ? -15.695 -13.375 6.352 1 97.31 134 ALA B N 1
ATOM 3706 C CA . ALA B 1 134 ? -15.594 -12.969 7.75 1 97.31 134 ALA B CA 1
ATOM 3707 C C . ALA B 1 134 ? -14.133 -12.906 8.195 1 97.31 134 ALA B C 1
ATOM 3709 O O . ALA B 1 134 ? -13.703 -11.922 8.789 1 97.31 134 ALA B O 1
ATOM 3710 N N . SER B 1 135 ? -13.438 -13.953 7.918 1 97.56 135 SER B N 1
ATOM 3711 C CA . SER B 1 135 ? -12.047 -14.023 8.352 1 97.56 135 SER B CA 1
ATOM 3712 C C . SER B 1 135 ? -11.18 -13.023 7.598 1 97.56 135 SER B C 1
ATOM 3714 O O . SER B 1 135 ? -10.297 -12.398 8.18 1 97.56 135 SER B O 1
ATOM 3716 N N . ALA B 1 136 ? -11.367 -12.883 6.309 1 96.88 136 ALA B N 1
ATOM 3717 C CA . ALA B 1 136 ? -10.641 -11.891 5.527 1 96.88 136 ALA B CA 1
ATOM 3718 C C . ALA B 1 136 ? -10.891 -10.484 6.059 1 96.88 136 ALA B C 1
ATOM 3720 O O . ALA B 1 136 ? -9.961 -9.695 6.223 1 96.88 136 ALA B O 1
ATOM 3721 N N . THR B 1 137 ? -12.148 -10.141 6.316 1 97.31 137 THR B N 1
ATOM 3722 C CA . THR B 1 137 ? -12.508 -8.836 6.848 1 97.31 137 THR B CA 1
ATOM 3723 C C . THR B 1 137 ? -11.82 -8.586 8.188 1 97.31 137 THR B C 1
ATOM 3725 O O . THR B 1 137 ? -11.227 -7.523 8.398 1 97.31 137 THR B O 1
ATOM 3728 N N . TYR B 1 138 ? -11.906 -9.547 9.016 1 97.06 138 TYR B N 1
ATOM 3729 C CA . TYR B 1 138 ? -11.266 -9.438 10.32 1 97.06 138 TYR B CA 1
ATOM 3730 C C . TYR B 1 138 ? -9.773 -9.188 10.172 1 97.06 138 TYR B C 1
ATOM 3732 O O . TYR B 1 138 ? -9.219 -8.289 10.812 1 97.06 138 TYR B O 1
ATOM 3740 N N . LYS B 1 139 ? -9.148 -9.977 9.391 1 95.75 139 LYS B N 1
ATOM 3741 C CA . LYS B 1 139 ? -7.715 -9.852 9.156 1 95.75 139 LYS B CA 1
ATOM 3742 C C . LYS B 1 139 ? -7.367 -8.469 8.609 1 95.75 139 LYS B C 1
ATOM 3744 O O . LYS B 1 139 ? -6.402 -7.84 9.047 1 95.75 139 LYS B O 1
ATOM 3749 N N . LEU B 1 140 ? -8.102 -7.977 7.684 1 95.25 140 LEU B N 1
ATOM 3750 C CA . LEU B 1 140 ? -7.848 -6.684 7.059 1 95.25 140 LEU B CA 1
ATOM 3751 C C . LEU B 1 140 ? -8.055 -5.547 8.055 1 95.25 140 LEU B C 1
ATOM 3753 O O . LEU B 1 140 ? -7.305 -4.57 8.047 1 95.25 140 LEU B O 1
ATOM 3757 N N . ILE B 1 141 ? -9.055 -5.668 8.898 1 95.5 141 ILE B N 1
ATOM 3758 C CA . ILE B 1 141 ? -9.266 -4.688 9.961 1 95.5 141 ILE B CA 1
ATOM 3759 C C . ILE B 1 141 ? -8.047 -4.641 10.867 1 95.5 141 ILE B C 1
ATOM 3761 O O . ILE B 1 141 ? -7.516 -3.564 11.156 1 95.5 141 ILE B O 1
ATOM 3765 N N . MET B 1 142 ? -7.57 -5.801 11.258 1 94.06 142 MET B N 1
ATOM 3766 C CA . MET B 1 142 ? -6.41 -5.863 12.141 1 94.06 142 MET B CA 1
ATOM 3767 C C . MET B 1 142 ? -5.168 -5.32 11.445 1 94.06 142 MET B C 1
ATOM 3769 O O . MET B 1 142 ? -4.363 -4.613 12.055 1 94.06 142 MET B O 1
ATOM 3773 N N . ASP B 1 143 ? -5.035 -5.617 10.188 1 92 143 ASP B N 1
ATOM 3774 C CA . ASP B 1 143 ? -3.887 -5.145 9.414 1 92 143 ASP B CA 1
ATOM 3775 C C . ASP B 1 143 ? -3.896 -3.623 9.289 1 92 143 ASP B C 1
ATOM 3777 O O . ASP B 1 143 ? -2.846 -2.982 9.344 1 92 143 ASP B O 1
ATOM 3781 N N . LEU B 1 144 ? -5.031 -3.039 9.133 1 94.31 144 LEU B N 1
ATOM 3782 C CA . LEU B 1 144 ? -5.172 -1.61 8.875 1 94.31 144 LEU B CA 1
ATOM 3783 C C . LEU B 1 144 ? -5.121 -0.814 10.172 1 94.31 144 LEU B C 1
ATOM 3785 O O . LEU B 1 144 ? -4.535 0.27 10.219 1 94.31 144 LEU B O 1
ATOM 3789 N N . LEU B 1 145 ? -5.758 -1.39 11.219 1 95.12 145 LEU B N 1
ATOM 3790 C CA . LEU B 1 145 ? -6.023 -0.562 12.391 1 95.12 145 LEU B CA 1
ATOM 3791 C C . LEU B 1 145 ? -5.23 -1.054 13.594 1 95.12 145 LEU B C 1
ATOM 3793 O O . LEU B 1 145 ? -5.141 -0.36 14.609 1 95.12 145 LEU B O 1
ATOM 3797 N N . GLY B 1 146 ? -4.633 -2.182 13.438 1 92.12 146 GLY B N 1
ATOM 3798 C CA . GLY B 1 146 ? -3.842 -2.752 14.516 1 92.12 146 GLY B CA 1
ATOM 3799 C C . GLY B 1 146 ? -4.594 -3.795 15.32 1 92.12 146 GLY B C 1
ATOM 3800 O O . GLY B 1 146 ? -5.824 -3.775 15.375 1 92.12 146 GLY B O 1
ATOM 3801 N N . ASN B 1 147 ? -3.877 -4.578 16 1 90.75 147 ASN B N 1
ATOM 3802 C CA . ASN B 1 147 ? -4.449 -5.688 16.75 1 90.75 147 ASN B CA 1
ATOM 3803 C C . ASN B 1 147 ? -5.191 -5.203 18 1 90.75 147 ASN B C 1
ATOM 3805 O O . ASN B 1 147 ? -5.953 -5.957 18.609 1 90.75 147 ASN B O 1
ATOM 3809 N N . ASP B 1 148 ? -5.016 -3.955 18.344 1 91.94 148 ASP B N 1
ATOM 3810 C CA . ASP B 1 148 ? -5.652 -3.414 19.531 1 91.94 148 ASP B CA 1
ATOM 3811 C C . ASP B 1 148 ? -6.973 -2.73 19.188 1 91.94 148 ASP B C 1
ATOM 3813 O O . ASP B 1 148 ? -7.668 -2.232 20.078 1 91.94 148 ASP B O 1
ATOM 3817 N N . PHE B 1 149 ? -7.312 -2.711 17.953 1 95.25 149 PHE B N 1
ATOM 3818 C CA . PHE B 1 149 ? -8.617 -2.148 17.609 1 95.25 149 PHE B CA 1
ATOM 3819 C C . PHE B 1 149 ? -9.734 -2.914 18.297 1 95.25 149 PHE B C 1
ATOM 3821 O O . PHE B 1 149 ? -9.812 -4.141 18.203 1 95.25 149 PHE B O 1
ATOM 3828 N N . PRO B 1 150 ? -10.633 -2.254 18.875 1 95.25 150 PRO B N 1
ATOM 3829 C CA . PRO B 1 150 ? -11.609 -2.932 19.734 1 95.25 150 PRO B CA 1
ATOM 3830 C C . PRO B 1 150 ? -12.852 -3.393 18.984 1 95.25 150 PRO B C 1
ATOM 3832 O O . PRO B 1 150 ? -13.797 -2.617 18.797 1 95.25 150 PRO B O 1
ATOM 3835 N N . ILE B 1 151 ? -12.906 -4.629 18.609 1 96.06 151 ILE B N 1
ATOM 3836 C CA . ILE B 1 151 ? -14.141 -5.234 18.109 1 96.06 151 ILE B CA 1
ATOM 3837 C C . ILE B 1 151 ? -14.906 -5.867 19.266 1 96.06 151 ILE B C 1
ATOM 3839 O O . ILE B 1 151 ? -14.367 -6.711 19.984 1 96.06 151 ILE B O 1
ATOM 3843 N N . SER B 1 152 ? -16.141 -5.48 19.391 1 95.38 152 SER B N 1
ATOM 3844 C CA . SER B 1 152 ? -16.922 -5.906 20.547 1 95.38 152 SER B CA 1
ATOM 3845 C C . SER B 1 152 ? -17.562 -7.277 20.297 1 95.38 152 SER B C 1
ATOM 3847 O O . SER B 1 152 ? -17.688 -8.078 21.234 1 95.38 152 SER B O 1
ATOM 3849 N N . ALA B 1 153 ? -18 -7.492 19.078 1 95.75 153 ALA B N 1
ATOM 3850 C CA . ALA B 1 153 ? -18.688 -8.742 18.766 1 95.75 153 ALA B CA 1
ATOM 3851 C C . ALA B 1 153 ? -18.734 -8.977 17.266 1 95.75 153 ALA B C 1
ATOM 3853 O O . ALA B 1 153 ? -18.516 -8.055 16.469 1 95.75 153 ALA B O 1
ATOM 3854 N N . LEU B 1 154 ? -18.953 -10.227 16.922 1 97.25 154 LEU B N 1
ATOM 3855 C CA . LEU B 1 154 ? -19.109 -10.672 15.547 1 97.25 154 LEU B CA 1
ATOM 3856 C C . LEU B 1 154 ? -20.344 -11.555 15.398 1 97.25 154 LEU B C 1
ATOM 3858 O O . LEU B 1 154 ? -20.625 -12.391 16.266 1 97.25 154 LEU B O 1
ATOM 3862 N N . THR B 1 155 ? -21.156 -11.266 14.406 1 97.06 155 THR B N 1
ATOM 3863 C CA . THR B 1 155 ? -22.25 -12.156 14.008 1 97.06 155 THR B CA 1
ATOM 3864 C C . THR B 1 155 ? -21.922 -12.852 12.695 1 97.06 155 THR B C 1
ATOM 3866 O O . THR B 1 155 ? -21.516 -12.203 11.727 1 97.06 155 THR B O 1
ATOM 3869 N N . VAL B 1 156 ? -22.094 -14.109 12.664 1 95.94 156 VAL B N 1
ATOM 3870 C CA . VAL B 1 156 ? -21.844 -14.883 11.453 1 95.94 156 VAL B CA 1
ATOM 3871 C C . VAL B 1 156 ? -23.078 -15.711 11.117 1 95.94 156 VAL B C 1
ATOM 3873 O O . VAL B 1 156 ? -23.594 -16.453 11.969 1 95.94 156 VAL B O 1
ATOM 3876 N N . PRO B 1 157 ? -23.547 -15.586 9.922 1 94.44 157 PRO B N 1
ATOM 3877 C CA . PRO B 1 157 ? -24.609 -16.5 9.516 1 94.44 157 PRO B CA 1
ATOM 3878 C C . PRO B 1 157 ? -24.156 -17.953 9.469 1 94.44 157 PRO B C 1
ATOM 3880 O O . PRO B 1 157 ? -23.016 -18.234 9.102 1 94.44 157 PRO B O 1
ATOM 3883 N N . VAL B 1 158 ? -25.047 -18.812 9.844 1 91.19 158 VAL B N 1
ATOM 3884 C CA . VAL B 1 158 ? -24.719 -20.234 9.82 1 91.19 158 VAL B CA 1
ATOM 3885 C C . VAL B 1 158 ? -25.594 -20.953 8.789 1 91.19 158 VAL B C 1
ATOM 3887 O O . VAL B 1 158 ? -26.812 -20.766 8.75 1 91.19 158 VAL B O 1
ATOM 3890 N N . HIS B 1 159 ? -24.875 -21.641 8.047 1 90.06 159 HIS B N 1
ATOM 3891 C CA . HIS B 1 159 ? -25.516 -22.469 7.047 1 90.06 159 HIS B CA 1
ATOM 3892 C C . HIS B 1 159 ? -25.297 -23.953 7.336 1 90.06 159 HIS B C 1
ATOM 3894 O O . HIS B 1 159 ? -24.203 -24.344 7.77 1 90.06 159 HIS B O 1
ATOM 3900 N N . GLY B 1 160 ? -26.25 -24.719 7.18 1 82.88 160 GLY B N 1
ATOM 3901 C CA . GLY B 1 160 ? -26.156 -26.156 7.383 1 82.88 160 GLY B CA 1
ATOM 3902 C C . GLY B 1 160 ? -25.703 -26.547 8.781 1 82.88 160 GLY B C 1
ATOM 3903 O O . GLY B 1 160 ? -26.062 -25.891 9.758 1 82.88 160 GLY B O 1
ATOM 3904 N N . ALA B 1 161 ? -24.984 -27.703 8.953 1 79.5 161 ALA B N 1
ATOM 3905 C CA . ALA B 1 161 ? -24.562 -28.25 10.242 1 79.5 161 ALA B CA 1
ATOM 3906 C C . ALA B 1 161 ? -23.141 -27.844 10.578 1 79.5 161 ALA B C 1
ATOM 3908 O O . ALA B 1 161 ? -22.375 -28.641 11.125 1 79.5 161 ALA B O 1
ATOM 3909 N N . ASP B 1 162 ? -22.859 -26.609 10.367 1 76.94 162 ASP B N 1
ATOM 3910 C CA . ASP B 1 162 ? -21.5 -26.141 10.578 1 76.94 162 ASP B CA 1
ATOM 3911 C C . ASP B 1 162 ? -21.125 -26.188 12.055 1 76.94 162 ASP B C 1
ATOM 3913 O O . ASP B 1 162 ? -21.891 -25.734 12.914 1 76.94 162 ASP B O 1
ATOM 3917 N N . LYS B 1 163 ? -19.969 -26.797 12.43 1 79 163 LYS B N 1
ATOM 3918 C CA . LYS B 1 163 ? -19.5 -26.969 13.797 1 79 163 LYS B CA 1
ATOM 3919 C C . LYS B 1 163 ? -18.266 -26.094 14.062 1 79 163 LYS B C 1
ATOM 3921 O O . LYS B 1 163 ? -17.516 -26.344 15.016 1 79 163 LYS B O 1
ATOM 3926 N N . THR B 1 164 ? -18.078 -25.203 13.18 1 84.81 164 THR B N 1
ATOM 3927 C CA . THR B 1 164 ? -16.891 -24.359 13.297 1 84.81 164 THR B CA 1
ATOM 3928 C C . THR B 1 164 ? -16.891 -23.609 14.633 1 84.81 164 THR B C 1
ATOM 3930 O O . THR B 1 164 ? -17.938 -23.125 15.07 1 84.81 164 THR B O 1
ATOM 3933 N N . ILE B 1 165 ? -15.688 -23.609 15.297 1 84.88 165 ILE B N 1
ATOM 3934 C CA . ILE B 1 165 ? -15.492 -22.844 16.531 1 84.88 165 ILE B CA 1
ATOM 3935 C C . ILE B 1 165 ? -14.922 -21.469 16.203 1 84.88 165 ILE B C 1
ATOM 3937 O O . ILE B 1 165 ? -13.703 -21.312 16.078 1 84.88 165 ILE B O 1
ATOM 3941 N N . TYR B 1 166 ? -15.758 -20.562 16.125 1 91.94 166 TYR B N 1
ATOM 3942 C CA . TYR B 1 166 ? -15.406 -19.219 15.688 1 91.94 166 TYR B CA 1
ATOM 3943 C C . TYR B 1 166 ? -14.656 -18.469 16.781 1 91.94 166 TYR B C 1
ATOM 3945 O O . TYR B 1 166 ? -13.711 -17.719 16.5 1 91.94 166 TYR B O 1
ATOM 3953 N N . GLU B 1 167 ? -15.047 -18.688 18.016 1 90 167 GLU B N 1
ATOM 3954 C CA . GLU B 1 167 ? -14.477 -17.922 19.141 1 90 167 GLU B CA 1
ATOM 3955 C C . GLU B 1 167 ? -12.984 -18.203 19.297 1 90 167 GLU B C 1
ATOM 3957 O O . GLU B 1 167 ? -12.219 -17.312 19.641 1 90 167 GLU B O 1
ATOM 3962 N N . GLY B 1 168 ? -12.594 -19.344 19.031 1 88.88 168 GLY B N 1
ATOM 3963 C CA . GLY B 1 168 ? -11.18 -19.672 19.078 1 88.88 168 GLY B CA 1
ATOM 3964 C C . GLY B 1 168 ? -10.375 -18.984 18 1 88.88 168 GLY B C 1
ATOM 3965 O O . GLY B 1 168 ? -9.219 -18.609 18.219 1 88.88 168 GLY B O 1
ATOM 3966 N N . PHE B 1 169 ? -11.016 -18.719 16.875 1 92.25 169 PHE B N 1
ATOM 3967 C CA . PHE B 1 169 ? -10.336 -18.109 15.742 1 92.25 169 PHE B CA 1
ATOM 3968 C C . PHE B 1 169 ? -10.258 -16.609 15.898 1 92.25 169 PHE B C 1
ATOM 3970 O O . PHE B 1 169 ? -9.195 -16 15.711 1 92.25 169 PHE B O 1
ATOM 3977 N N . PHE B 1 170 ? -11.312 -15.969 16.297 1 94.5 170 PHE B N 1
ATOM 3978 C CA . PHE B 1 170 ? -11.398 -14.516 16.297 1 94.5 170 PHE B CA 1
ATOM 3979 C C . PHE B 1 170 ? -11.031 -13.945 17.656 1 94.5 170 PHE B C 1
ATOM 3981 O O . PHE B 1 170 ? -10.75 -12.75 17.781 1 94.5 170 PHE B O 1
ATOM 3988 N N . SER B 1 171 ? -11.125 -14.773 18.75 1 91.56 171 SER B N 1
ATOM 3989 C CA . SER B 1 171 ? -10.883 -14.359 20.125 1 91.56 171 SER B CA 1
ATOM 3990 C C . SER B 1 171 ? -11.852 -13.25 20.547 1 91.56 171 SER B C 1
ATOM 3992 O O . SER B 1 171 ? -11.438 -12.258 21.141 1 91.56 171 SER B O 1
ATOM 3994 N N . LEU B 1 172 ? -13.094 -13.297 20.062 1 92.75 172 LEU B N 1
ATOM 3995 C CA . LEU B 1 172 ? -14.18 -12.398 20.438 1 92.75 172 LEU B CA 1
ATOM 3996 C C . LEU B 1 172 ? -15.508 -13.133 20.469 1 92.75 172 LEU B C 1
ATOM 3998 O O . LEU B 1 172 ? -15.633 -14.242 19.938 1 92.75 172 LEU B O 1
ATOM 4002 N N . PRO B 1 173 ? -16.547 -12.586 21.219 1 93.62 173 PRO B N 1
ATOM 4003 C CA . PRO B 1 173 ? -17.875 -13.203 21.203 1 93.62 173 PRO B CA 1
ATOM 4004 C C . PRO B 1 173 ? -18.469 -13.305 19.797 1 93.62 173 PRO B C 1
ATOM 4006 O O . PRO B 1 173 ? -18.422 -12.344 19.031 1 93.62 173 PRO B O 1
ATOM 4009 N N . VAL B 1 174 ? -18.969 -14.477 19.469 1 95.5 174 VAL B N 1
ATOM 4010 C CA . VAL B 1 174 ? -19.531 -14.695 18.156 1 95.5 174 VAL B CA 1
ATOM 4011 C C . VAL B 1 174 ? -20.969 -15.211 18.281 1 95.5 174 VAL B C 1
ATOM 4013 O O . VAL B 1 174 ? -21.234 -16.141 19.047 1 95.5 174 VAL B O 1
ATOM 4016 N N . LYS B 1 175 ? -21.859 -14.562 17.625 1 94.5 175 LYS B N 1
ATOM 4017 C CA . LYS B 1 175 ? -23.25 -15.016 17.531 1 94.5 175 LYS B CA 1
ATOM 4018 C C . LYS B 1 175 ? -23.547 -15.602 16.156 1 94.5 175 LYS B C 1
ATOM 4020 O O . LYS B 1 175 ? -23 -15.164 15.156 1 94.5 175 LYS B O 1
ATOM 4025 N N . HIS B 1 176 ? -24.453 -16.562 16.188 1 93.19 176 HIS B N 1
ATOM 4026 C CA . HIS B 1 176 ? -24.859 -17.203 14.945 1 93.19 176 HIS B CA 1
ATOM 4027 C C . HIS B 1 176 ? -26.312 -16.875 14.617 1 93.19 176 HIS B C 1
ATOM 4029 O O . HIS B 1 176 ? -27.234 -17.578 15.039 1 93.19 176 HIS B O 1
ATOM 4035 N N . GLU B 1 177 ? -26.438 -15.844 13.891 1 91 177 GLU B N 1
ATOM 4036 C CA . GLU B 1 177 ? -27.797 -15.43 13.555 1 91 177 GLU B CA 1
ATOM 4037 C C . GLU B 1 177 ? -27.812 -14.547 12.305 1 91 177 GLU B C 1
ATOM 4039 O O . GLU B 1 177 ? -26.766 -14.047 11.883 1 91 177 GLU B O 1
ATOM 4044 N N . GLY B 1 178 ? -28.984 -14.531 11.711 1 91.19 178 GLY B N 1
ATOM 4045 C CA . GLY B 1 178 ? -29.203 -13.578 10.633 1 91.19 178 GLY B CA 1
ATOM 4046 C C . GLY B 1 178 ? -28.578 -14.016 9.32 1 91.19 178 GLY B C 1
ATOM 4047 O O . GLY B 1 178 ? -28.25 -15.188 9.141 1 91.19 178 GLY B O 1
ATOM 4048 N N . ASN B 1 179 ? -28.5 -12.953 8.375 1 94 179 ASN B N 1
ATOM 4049 C CA . ASN B 1 179 ? -28.047 -13.242 7.02 1 94 179 ASN B CA 1
ATOM 4050 C C . ASN B 1 179 ? -26.766 -12.492 6.684 1 94 179 ASN B C 1
ATOM 4052 O O . ASN B 1 179 ? -26.094 -12.797 5.691 1 94 179 ASN B O 1
ATOM 4056 N N . ASP B 1 180 ? -26.453 -11.539 7.547 1 97.38 180 ASP B N 1
ATOM 4057 C CA . ASP B 1 180 ? -25.266 -10.711 7.293 1 97.38 180 ASP B CA 1
ATOM 4058 C C . ASP B 1 180 ? -24.141 -11.07 8.25 1 97.38 180 ASP B C 1
ATOM 4060 O O . ASP B 1 180 ? -24.375 -11.617 9.328 1 97.38 180 ASP B O 1
ATOM 4064 N N . ILE B 1 181 ? -22.922 -10.875 7.801 1 98 181 ILE B N 1
ATOM 4065 C CA . ILE B 1 181 ? -21.797 -10.805 8.719 1 98 181 ILE B CA 1
ATOM 4066 C C . ILE B 1 181 ? -21.766 -9.43 9.398 1 98 181 ILE B C 1
ATOM 4068 O O . ILE B 1 181 ? -21.797 -8.398 8.727 1 98 181 ILE B O 1
ATOM 4072 N N . ILE B 1 182 ? -21.703 -9.398 10.711 1 97.75 182 ILE B N 1
ATOM 4073 C CA . ILE B 1 182 ? -21.797 -8.117 11.398 1 97.75 182 ILE B CA 1
ATOM 4074 C C . ILE B 1 182 ? -20.625 -7.965 12.367 1 97.75 182 ILE B C 1
ATOM 4076 O O . ILE B 1 182 ? -20.422 -8.812 13.234 1 97.75 182 ILE B O 1
ATOM 4080 N N . PHE B 1 183 ? -19.859 -6.93 12.188 1 97.56 183 PHE B N 1
ATOM 4081 C CA . PHE B 1 183 ? -18.859 -6.52 13.156 1 97.56 183 PHE B CA 1
ATOM 4082 C C . PHE B 1 183 ? -19.359 -5.34 13.984 1 97.56 183 PHE B C 1
ATOM 4084 O O . PHE B 1 183 ? -19.859 -4.355 13.438 1 97.56 183 PHE B O 1
ATOM 4091 N N . SER B 1 184 ? -19.219 -5.41 15.258 1 96.88 184 SER B N 1
ATOM 4092 C CA . SER B 1 184 ? -19.609 -4.324 16.156 1 96.88 184 SER B CA 1
ATOM 4093 C C . SER B 1 184 ? -18.406 -3.748 16.891 1 96.88 184 SER B C 1
ATOM 4095 O O . SER B 1 184 ? -17.531 -4.488 17.312 1 96.88 184 SER B O 1
ATOM 4097 N N . PHE B 1 185 ? -18.344 -2.396 17.047 1 97.06 185 PHE B N 1
ATOM 4098 C CA . PHE B 1 185 ? -17.297 -1.724 17.797 1 97.06 185 PHE B CA 1
ATOM 4099 C C . PHE B 1 185 ? -17.766 -0.359 18.297 1 97.06 185 PHE B C 1
ATOM 4101 O O . PHE B 1 185 ? -18.812 0.138 17.844 1 97.06 185 PHE B O 1
ATOM 4108 N N . PRO B 1 186 ? -17.125 0.262 19.234 1 96.94 186 PRO B N 1
ATOM 4109 C CA . PRO B 1 186 ? -17.562 1.565 19.75 1 96.94 186 PRO B CA 1
ATOM 4110 C C . PRO B 1 186 ? -17.594 2.641 18.672 1 96.94 186 PRO B C 1
ATOM 4112 O O . PRO B 1 186 ? -16.656 2.758 17.875 1 96.94 186 PRO B O 1
ATOM 4115 N N . ALA B 1 187 ? -18.594 3.412 18.688 1 96.19 187 ALA B N 1
ATOM 4116 C CA . ALA B 1 187 ? -18.875 4.387 17.625 1 96.19 187 ALA B CA 1
ATOM 4117 C C . ALA B 1 187 ? -17.766 5.418 17.516 1 96.19 187 ALA B C 1
ATOM 4119 O O . ALA B 1 187 ? -17.453 5.887 16.422 1 96.19 187 ALA B O 1
ATOM 4120 N N . HIS B 1 188 ? -17.203 5.727 18.594 1 94.69 188 HIS B N 1
ATOM 4121 C CA . HIS B 1 188 ? -16.188 6.773 18.578 1 94.69 188 HIS B CA 1
ATOM 4122 C C . HIS B 1 188 ? -14.953 6.332 17.797 1 94.69 188 HIS B C 1
ATOM 4124 O O . HIS B 1 188 ? -14.156 7.168 17.359 1 94.69 188 HIS B O 1
ATOM 4130 N N . GLN B 1 189 ? -14.805 5.035 17.547 1 96.25 189 GLN B N 1
ATOM 4131 C CA . GLN B 1 189 ? -13.68 4.512 16.797 1 96.25 189 GLN B CA 1
ATOM 4132 C C . GLN B 1 189 ? -13.766 4.914 15.32 1 96.25 189 GLN B C 1
ATOM 4134 O O . GLN B 1 189 ? -12.781 4.824 14.586 1 96.25 189 GLN B O 1
ATOM 4139 N N . LEU B 1 190 ? -14.922 5.336 14.898 1 95.31 190 LEU B N 1
ATOM 4140 C CA . LEU B 1 190 ? -15.078 5.805 13.523 1 95.31 190 LEU B CA 1
ATOM 4141 C C . LEU B 1 190 ? -14.172 6.996 13.25 1 95.31 190 LEU B C 1
ATOM 4143 O O . LEU B 1 190 ? -13.711 7.188 12.125 1 95.31 190 LEU B O 1
ATOM 4147 N N . ASN B 1 191 ? -13.852 7.742 14.273 1 93.38 191 ASN B N 1
ATOM 4148 C CA . ASN B 1 191 ? -13.031 8.938 14.133 1 93.38 191 ASN B CA 1
ATOM 4149 C C . ASN B 1 191 ? -11.562 8.656 14.438 1 93.38 191 ASN B C 1
ATOM 4151 O O . ASN B 1 191 ? -10.727 9.555 14.383 1 93.38 191 ASN B O 1
ATOM 4155 N N . ARG B 1 192 ? -11.297 7.434 14.711 1 94.5 192 ARG B N 1
ATOM 4156 C CA . ARG B 1 192 ? -9.914 7.07 14.992 1 94.5 192 ARG B CA 1
ATOM 4157 C C . ARG B 1 192 ? -9.031 7.289 13.766 1 94.5 192 ARG B C 1
ATOM 4159 O O . ARG B 1 192 ? -9.305 6.754 12.695 1 94.5 192 ARG B O 1
ATOM 4166 N N . THR B 1 193 ? -7.961 8.07 13.953 1 92.69 193 THR B N 1
ATOM 4167 C CA . THR B 1 193 ? -7.027 8.344 12.867 1 92.69 193 THR B CA 1
ATOM 4168 C C . THR B 1 193 ? -6.078 7.172 12.656 1 92.69 193 THR B C 1
ATOM 4170 O O . THR B 1 193 ? -5.641 6.539 13.625 1 92.69 193 THR B O 1
ATOM 4173 N N . LEU B 1 194 ? -5.758 6.938 11.414 1 94.56 194 LEU B N 1
ATOM 4174 C CA . LEU B 1 194 ? -4.781 5.902 11.086 1 94.56 194 LEU B CA 1
ATOM 4175 C C . LEU B 1 194 ? -3.359 6.41 11.312 1 94.56 194 LEU B C 1
ATOM 4177 O O . LEU B 1 194 ? -3.053 7.566 11.008 1 94.56 194 LEU B O 1
ATOM 4181 N N . ALA B 1 195 ? -2.514 5.52 11.781 1 90.44 195 ALA B N 1
ATOM 4182 C CA . ALA B 1 195 ? -1.102 5.852 11.945 1 90.44 195 ALA B CA 1
ATOM 4183 C C . ALA B 1 195 ? -0.444 6.137 10.602 1 90.44 195 ALA B C 1
ATOM 4185 O O . ALA B 1 195 ? 0.498 6.93 10.516 1 90.44 195 ALA B O 1
ATOM 4186 N N . THR B 1 196 ? -1.005 5.566 9.508 1 94.19 196 THR B N 1
ATOM 4187 C CA . THR B 1 196 ? -0.416 5.672 8.172 1 94.19 196 THR B CA 1
ATOM 4188 C C . THR B 1 196 ? -1.146 6.719 7.34 1 94.19 196 THR B C 1
ATOM 4190 O O . THR B 1 196 ? -0.924 6.828 6.133 1 94.19 196 THR B O 1
ATOM 4193 N N . ALA B 1 197 ? -2.041 7.473 8.016 1 93.62 197 ALA B N 1
ATOM 4194 C CA . ALA B 1 197 ? -2.789 8.492 7.281 1 93.62 197 ALA B CA 1
ATOM 4195 C C . ALA B 1 197 ? -1.848 9.422 6.527 1 93.62 197 ALA B C 1
ATOM 4197 O O . ALA B 1 197 ? -0.889 9.945 7.102 1 93.62 197 ALA B O 1
ATOM 4198 N N . ASN B 1 198 ? -2.088 9.602 5.254 1 94 198 ASN B N 1
ATOM 4199 C CA . ASN B 1 198 ? -1.33 10.477 4.367 1 94 198 ASN B CA 1
ATOM 4200 C C . ASN B 1 198 ? -2.199 11.016 3.23 1 94 198 ASN B C 1
ATOM 4202 O O . ASN B 1 198 ? -2.318 10.375 2.182 1 94 198 ASN B O 1
ATOM 4206 N N . PRO B 1 199 ? -2.727 12.227 3.48 1 89.88 199 PRO B N 1
ATOM 4207 C CA . PRO B 1 199 ? -3.678 12.766 2.506 1 89.88 199 PRO B CA 1
ATOM 4208 C C . PRO B 1 199 ? -3.074 12.906 1.109 1 89.88 199 PRO B C 1
ATOM 4210 O O . PRO B 1 199 ? -3.773 12.734 0.109 1 89.88 199 PRO B O 1
ATOM 4213 N N . ALA B 1 200 ? -1.84 13.281 1.042 1 88.94 200 ALA B N 1
ATOM 4214 C CA . ALA B 1 200 ? -1.195 13.445 -0.259 1 88.94 200 ALA B CA 1
ATOM 4215 C C . ALA B 1 200 ? -1.148 12.125 -1.018 1 88.94 200 ALA B C 1
ATOM 4217 O O . ALA B 1 200 ? -1.482 12.07 -2.203 1 88.94 200 ALA B O 1
ATOM 4218 N N . VAL B 1 201 ? -0.775 11.07 -0.342 1 93.31 201 VAL B N 1
ATOM 4219 C CA . VAL B 1 201 ? -0.706 9.758 -0.981 1 93.31 201 VAL B CA 1
ATOM 4220 C C . VAL B 1 201 ? -2.115 9.266 -1.293 1 93.31 201 VAL B C 1
ATOM 4222 O O . VAL B 1 201 ? -2.352 8.664 -2.346 1 93.31 201 VAL B O 1
ATOM 4225 N N . PHE B 1 202 ? -3.037 9.469 -0.368 1 93.88 202 PHE B N 1
ATOM 4226 C CA . PHE B 1 202 ? -4.43 9.102 -0.594 1 93.88 202 PHE B CA 1
ATOM 4227 C C . PHE B 1 202 ? -4.945 9.711 -1.893 1 93.88 202 PHE B C 1
ATOM 4229 O O . PHE B 1 202 ? -5.504 9.008 -2.736 1 93.88 202 PHE B O 1
ATOM 4236 N N . GLN B 1 203 ? -4.727 10.969 -2.062 1 89.5 203 GLN B N 1
ATOM 4237 C CA . GLN B 1 203 ? -5.207 11.672 -3.25 1 89.5 203 GLN B CA 1
ATOM 4238 C C . GLN B 1 203 ? -4.484 11.188 -4.504 1 89.5 203 GLN B C 1
ATOM 4240 O O . GLN B 1 203 ? -5.09 11.07 -5.57 1 89.5 203 GLN B O 1
ATOM 4245 N N . SER B 1 204 ? -3.234 10.992 -4.359 1 89.75 204 SER B N 1
ATOM 4246 C CA . SER B 1 204 ? -2.48 10.461 -5.488 1 89.75 204 SER B CA 1
ATOM 4247 C C . SER B 1 204 ? -3.021 9.102 -5.918 1 89.75 204 SER B C 1
ATOM 4249 O O . SER B 1 204 ? -3.133 8.82 -7.117 1 89.75 204 SER B O 1
ATOM 4251 N N . ALA B 1 205 ? -3.326 8.266 -4.961 1 92.81 205 ALA B N 1
ATOM 4252 C CA . ALA B 1 205 ? -3.916 6.957 -5.246 1 92.81 205 ALA B CA 1
ATOM 4253 C C . ALA B 1 205 ? -5.242 7.105 -5.988 1 92.81 205 ALA B C 1
ATOM 4255 O O . ALA B 1 205 ? -5.512 6.367 -6.941 1 92.81 205 ALA B O 1
ATOM 4256 N N . LEU B 1 206 ? -6.012 8.055 -5.594 1 89.75 206 LEU B N 1
ATOM 4257 C CA . LEU B 1 206 ? -7.305 8.273 -6.23 1 89.75 206 LEU B CA 1
ATOM 4258 C C . LEU B 1 206 ? -7.121 8.727 -7.68 1 89.75 206 LEU B C 1
ATOM 4260 O O . LEU B 1 206 ? -7.93 8.375 -8.547 1 89.75 206 LEU B O 1
ATOM 4264 N N . THR B 1 207 ? -6.074 9.492 -7.926 1 84.75 207 THR B N 1
ATOM 4265 C CA . THR B 1 207 ? -5.797 9.938 -9.289 1 84.75 207 THR B CA 1
ATOM 4266 C C . THR B 1 207 ? -5.488 8.742 -10.188 1 84.75 207 THR B C 1
ATOM 4268 O O . THR B 1 207 ? -5.73 8.797 -11.398 1 84.75 207 THR B O 1
ATOM 4271 N N . MET B 1 208 ? -5.016 7.711 -9.562 1 87.31 208 MET B N 1
ATOM 4272 C CA . MET B 1 208 ? -4.602 6.535 -10.32 1 87.31 208 MET B CA 1
ATOM 4273 C C . MET B 1 208 ? -5.73 5.512 -10.398 1 87.31 208 MET B C 1
ATOM 4275 O O . MET B 1 208 ? -5.703 4.609 -11.234 1 87.31 208 MET B O 1
ATOM 4279 N N . ALA B 1 209 ? -6.684 5.711 -9.539 1 88.75 209 ALA B N 1
ATOM 4280 C CA . ALA B 1 209 ? -7.832 4.809 -9.531 1 88.75 209 ALA B CA 1
ATOM 4281 C C . ALA B 1 209 ? -8.773 5.105 -10.695 1 88.75 209 ALA B C 1
ATOM 4283 O O . ALA B 1 209 ? -8.727 6.191 -11.273 1 88.75 209 ALA B O 1
ATOM 4284 N N . GLY B 1 210 ? -9.602 4.258 -11.117 1 86.06 210 GLY B N 1
ATOM 4285 C CA . GLY B 1 210 ? -10.508 4.426 -12.242 1 86.06 210 GLY B CA 1
ATOM 4286 C C . GLY B 1 210 ? -11.594 5.449 -11.977 1 86.06 210 GLY B C 1
ATOM 4287 O O . GLY B 1 210 ? -11.961 5.691 -10.828 1 86.06 210 GLY B O 1
ATOM 4288 N N . GLU B 1 211 ? -12.133 6.02 -13.016 1 87.06 211 GLU B N 1
ATOM 4289 C CA . GLU B 1 211 ? -13.156 7.059 -12.922 1 87.06 211 GLU B CA 1
ATOM 4290 C C . GLU B 1 211 ? -14.43 6.523 -12.281 1 87.06 211 GLU B C 1
ATOM 4292 O O . GLU B 1 211 ? -15.094 7.23 -11.516 1 87.06 211 GLU B O 1
ATOM 4297 N N . SER B 1 212 ? -14.797 5.312 -12.617 1 91.38 212 SER B N 1
ATOM 4298 C CA . SER B 1 212 ? -16 4.723 -12.062 1 91.38 212 SER B CA 1
ATOM 4299 C C . SER B 1 212 ? -15.914 4.582 -10.555 1 91.38 212 SER B C 1
ATOM 4301 O O . SER B 1 212 ? -16.859 4.891 -9.828 1 91.38 212 SER B O 1
ATOM 4303 N N . PHE B 1 213 ? -14.758 4.195 -10.156 1 92.81 213 PHE B N 1
ATOM 4304 C CA . PHE B 1 213 ? -14.539 4.086 -8.719 1 92.81 213 PHE B CA 1
ATOM 4305 C C . PHE B 1 213 ? -14.625 5.457 -8.055 1 92.81 213 PHE B C 1
ATOM 4307 O O . PHE B 1 213 ? -15.273 5.613 -7.02 1 92.81 213 PHE B O 1
ATOM 4314 N N . ASN B 1 214 ? -13.961 6.414 -8.586 1 90.88 214 ASN B N 1
ATOM 4315 C CA . ASN B 1 214 ? -13.906 7.75 -8 1 90.88 214 ASN B CA 1
ATOM 4316 C C . ASN B 1 214 ? -15.297 8.391 -7.926 1 90.88 214 ASN B C 1
ATOM 4318 O O . ASN B 1 214 ? -15.594 9.133 -6.992 1 90.88 214 ASN B O 1
ATOM 4322 N N . ALA B 1 215 ? -16.062 8.109 -8.93 1 91.19 215 ALA B N 1
ATOM 4323 C CA . ALA B 1 215 ? -17.438 8.617 -8.914 1 91.19 215 ALA B CA 1
ATOM 4324 C C . ALA B 1 215 ? -18.219 8.047 -7.742 1 91.19 215 ALA B C 1
ATOM 4326 O O . ALA B 1 215 ? -18.953 8.773 -7.055 1 91.19 215 ALA B O 1
ATOM 4327 N N . LEU B 1 216 ? -18.109 6.805 -7.516 1 93.5 216 LEU B N 1
ATOM 4328 C CA . LEU B 1 216 ? -18.797 6.152 -6.406 1 93.5 216 LEU B CA 1
ATOM 4329 C C . LEU B 1 216 ? -18.266 6.633 -5.066 1 93.5 216 LEU B C 1
ATOM 4331 O O . LEU B 1 216 ? -19.016 6.82 -4.113 1 93.5 216 LEU B O 1
ATOM 4335 N N . LEU B 1 217 ? -16.922 6.789 -5 1 94.38 217 LEU B N 1
ATOM 4336 C CA . LEU B 1 217 ? -16.312 7.277 -3.77 1 94.38 217 LEU B CA 1
ATOM 4337 C C . LEU B 1 217 ? -16.812 8.68 -3.432 1 94.38 217 LEU B C 1
ATOM 4339 O O . LEU B 1 217 ? -17.062 8.992 -2.266 1 94.38 217 LEU B O 1
ATOM 4343 N N . GLU B 1 218 ? -16.953 9.477 -4.402 1 92.44 218 GLU B N 1
ATOM 4344 C CA . GLU B 1 218 ? -17.453 10.836 -4.211 1 92.44 218 GLU B CA 1
ATOM 4345 C C . GLU B 1 218 ? -18.844 10.82 -3.58 1 92.44 218 GLU B C 1
ATOM 4347 O O . GLU B 1 218 ? -19.141 11.641 -2.705 1 92.44 218 GLU B O 1
ATOM 4352 N N . VAL B 1 219 ? -19.656 9.93 -4.02 1 93.31 219 VAL B N 1
ATOM 4353 C CA . VAL B 1 219 ? -20.984 9.781 -3.445 1 93.31 219 VAL B CA 1
ATOM 4354 C C . VAL B 1 219 ? -20.875 9.391 -1.972 1 93.31 219 VAL B C 1
ATOM 4356 O O . VAL B 1 219 ? -21.562 9.969 -1.12 1 93.31 219 VAL B O 1
ATOM 4359 N N . GLU B 1 220 ? -20 8.492 -1.708 1 94.12 220 GLU B N 1
ATOM 4360 C CA . GLU B 1 220 ? -19.812 8.031 -0.334 1 94.12 220 GLU B CA 1
ATOM 4361 C C . GLU B 1 220 ? -19.281 9.156 0.553 1 94.12 220 GLU B C 1
ATOM 4363 O O . GLU B 1 220 ? -19.562 9.188 1.753 1 94.12 220 GLU B O 1
ATOM 4368 N N . MET B 1 221 ? -18.531 10.07 -0.029 1 91.94 221 MET B N 1
ATOM 4369 C CA . MET B 1 221 ? -17.906 11.156 0.726 1 91.94 221 MET B CA 1
ATOM 4370 C C . MET B 1 221 ? -18.891 12.289 0.957 1 91.94 221 MET B C 1
ATOM 4372 O O . MET B 1 221 ? -18.641 13.195 1.758 1 91.94 221 MET B O 1
ATOM 4376 N N . GLY B 1 222 ? -19.969 12.312 0.299 1 90.38 222 GLY B N 1
ATOM 4377 C CA . GLY B 1 222 ? -20.969 13.344 0.487 1 90.38 222 GLY B CA 1
ATOM 4378 C C . GLY B 1 222 ? -21 14.359 -0.641 1 90.38 222 GLY B C 1
ATOM 4379 O O . GLY B 1 222 ? -21.562 15.438 -0.493 1 90.38 222 GLY B O 1
ATOM 4380 N N . GLY B 1 223 ? -20.234 14.102 -1.695 1 92.25 223 GLY B N 1
ATOM 4381 C CA . GLY B 1 223 ? -20.328 14.977 -2.854 1 92.25 223 GLY B CA 1
ATOM 4382 C C . GLY B 1 223 ? -18.984 15.562 -3.26 1 92.25 223 GLY B C 1
ATOM 4383 O O . GLY B 1 223 ? -17.953 15.234 -2.676 1 92.25 223 GLY B O 1
ATOM 4384 N N . LEU B 1 224 ? -19.016 16.375 -4.273 1 92.62 224 LEU B N 1
ATOM 4385 C CA . LEU B 1 224 ? -17.812 16.953 -4.867 1 92.62 224 LEU B CA 1
ATOM 4386 C C . LEU B 1 224 ? -17.172 17.938 -3.914 1 92.62 224 LEU B C 1
ATOM 4388 O O . LEU B 1 224 ? -15.938 18.047 -3.859 1 92.62 224 LEU B O 1
ATOM 4392 N N . ARG B 1 225 ? -18 18.672 -3.168 1 92.31 225 ARG B N 1
ATOM 4393 C CA . ARG B 1 225 ? -17.469 19.625 -2.207 1 92.31 225 ARG B CA 1
ATOM 4394 C C . ARG B 1 225 ? -16.516 18.969 -1.228 1 92.31 225 ARG B C 1
ATOM 4396 O O . ARG B 1 225 ? -15.383 19.422 -1.042 1 92.31 225 ARG B O 1
ATOM 4403 N N . GLN B 1 226 ? -17 17.906 -0.7 1 90.5 226 GLN B N 1
ATOM 4404 C CA . GLN B 1 226 ? -16.188 17.188 0.28 1 90.5 226 GLN B CA 1
ATOM 4405 C C . GLN B 1 226 ? -14.914 16.641 -0.357 1 90.5 226 GLN B C 1
ATOM 4407 O O . GLN B 1 226 ? -13.852 16.641 0.26 1 90.5 226 GLN B O 1
ATOM 4412 N N . ARG B 1 227 ? -15.047 16.188 -1.511 1 89.62 227 ARG B N 1
ATOM 4413 C CA . ARG B 1 227 ? -13.898 15.664 -2.246 1 89.62 227 ARG B CA 1
ATOM 4414 C C . ARG B 1 227 ? -12.844 16.75 -2.441 1 89.62 227 ARG B C 1
ATOM 4416 O O . ARG B 1 227 ? -11.648 16.5 -2.26 1 89.62 227 ARG B O 1
ATOM 4423 N N . ILE B 1 228 ? -13.281 17.875 -2.787 1 90.12 228 ILE B N 1
ATOM 4424 C CA . ILE B 1 228 ? -12.359 18.984 -3.031 1 90.12 228 ILE B CA 1
ATOM 4425 C C . ILE B 1 228 ? -11.727 19.422 -1.717 1 90.12 228 ILE B C 1
ATOM 4427 O O . ILE B 1 228 ? -10.531 19.734 -1.669 1 90.12 228 ILE B O 1
ATOM 4431 N N . GLU B 1 229 ? -12.484 19.469 -0.684 1 87.69 229 GLU B N 1
ATOM 4432 C CA . GLU B 1 229 ? -11.945 19.828 0.623 1 87.69 229 GLU B CA 1
ATOM 4433 C C . GLU B 1 229 ? -10.828 18.875 1.045 1 87.69 229 GLU B C 1
ATOM 4435 O O . GLU B 1 229 ? -9.781 19.328 1.524 1 87.69 229 GLU B O 1
ATOM 4440 N N . LEU B 1 230 ? -11.055 17.656 0.851 1 84.19 230 LEU B N 1
ATOM 4441 C CA . LEU B 1 230 ? -10.047 16.656 1.179 1 84.19 230 LEU B CA 1
ATOM 4442 C C . LEU B 1 230 ? -8.812 16.828 0.304 1 84.19 230 LEU B C 1
ATOM 4444 O O . LEU B 1 230 ? -7.684 16.641 0.771 1 84.19 230 LEU B O 1
ATOM 4448 N N . PHE B 1 231 ? -9.031 17.109 -0.89 1 85.44 231 PHE B N 1
ATOM 4449 C CA . PHE B 1 231 ? -7.941 17.344 -1.824 1 85.44 231 PHE B CA 1
ATOM 4450 C C . PHE B 1 231 ? -7.098 18.531 -1.374 1 85.44 231 PHE B C 1
ATOM 4452 O O . PHE B 1 231 ? -5.867 18.438 -1.33 1 85.44 231 PHE B O 1
ATOM 4459 N N . LEU B 1 232 ? -7.754 19.562 -1.019 1 84.5 232 LEU B N 1
ATOM 4460 C CA . LEU B 1 232 ? -7.055 20.781 -0.589 1 84.5 232 LEU B CA 1
ATOM 4461 C C . LEU B 1 232 ? -6.258 20.516 0.687 1 84.5 232 LEU B C 1
ATOM 4463 O O . LEU B 1 232 ? -5.188 21.094 0.882 1 84.5 232 LEU B O 1
ATOM 4467 N N . ASP B 1 233 ? -6.73 19.625 1.494 1 77.56 233 ASP B N 1
ATOM 4468 C CA . ASP B 1 233 ? -6.051 19.25 2.732 1 77.56 233 ASP B CA 1
ATOM 4469 C C . ASP B 1 233 ? -4.738 18.531 2.445 1 77.56 233 ASP B C 1
ATOM 4471 O O . ASP B 1 233 ? -3.836 18.516 3.283 1 77.56 233 ASP B O 1
ATOM 4475 N N . SER B 1 234 ? -4.73 18 1.315 1 78.5 234 SER B N 1
ATOM 4476 C CA . SER B 1 234 ? -3.574 17.188 0.954 1 78.5 234 SER B CA 1
ATOM 4477 C C . SER B 1 234 ? -2.443 18.062 0.405 1 78.5 234 SER B C 1
ATOM 4479 O O . SER B 1 234 ? -1.305 17.594 0.29 1 78.5 234 SER B O 1
ATOM 4481 N N . ILE B 1 235 ? -2.83 19.281 0.06 1 75.31 235 ILE B N 1
ATOM 4482 C CA . ILE B 1 235 ? -1.84 20.203 -0.492 1 75.31 235 ILE B CA 1
ATOM 4483 C C . ILE B 1 235 ? -1.751 21.453 0.381 1 75.31 235 ILE B C 1
ATOM 4485 O O . ILE B 1 235 ? -2.201 22.531 -0.018 1 75.31 235 ILE B O 1
ATOM 4489 N N . PRO B 1 236 ? -1.29 21.438 1.573 1 59.44 236 PRO B N 1
ATOM 4490 C CA . PRO B 1 236 ? -1.445 22.5 2.568 1 59.44 236 PRO B CA 1
ATOM 4491 C C . PRO B 1 236 ? -0.948 23.859 2.064 1 59.44 236 PRO B C 1
ATOM 4493 O O . PRO B 1 236 ? -1.418 24.906 2.525 1 59.44 236 PRO B O 1
ATOM 4496 N N . ASP B 1 237 ? -0.026 23.953 1.338 1 59.41 237 ASP B N 1
ATOM 4497 C CA . ASP B 1 237 ? 0.529 25.297 1.191 1 59.41 237 ASP B CA 1
ATOM 4498 C C . ASP B 1 237 ? 0.111 25.922 -0.138 1 59.41 237 ASP B C 1
ATOM 4500 O O . ASP B 1 237 ? 0.614 26.984 -0.518 1 59.41 237 ASP B O 1
ATOM 4504 N N . GLN B 1 238 ? -0.701 25.172 -0.698 1 66.12 238 GLN B N 1
ATOM 4505 C CA . GLN B 1 238 ? -1.049 25.703 -2.01 1 66.12 238 GLN B CA 1
ATOM 4506 C C . GLN B 1 238 ? -2.539 25.531 -2.297 1 66.12 238 GLN B C 1
ATOM 4508 O O . GLN B 1 238 ? -3.152 24.562 -1.859 1 66.12 238 GLN B O 1
ATOM 4513 N N . TYR B 1 239 ? -3.191 26.641 -2.488 1 79.56 239 TYR B N 1
ATOM 4514 C CA . TYR B 1 239 ? -4.57 2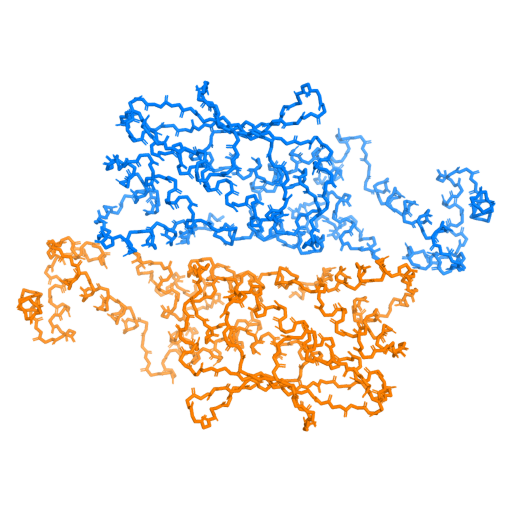6.594 -2.963 1 79.56 239 TYR B CA 1
ATOM 4515 C C . TYR B 1 239 ? -4.629 26.734 -4.477 1 79.56 239 TYR B C 1
ATOM 4517 O O . TYR B 1 239 ? -4.684 27.844 -5 1 79.56 239 TYR B O 1
ATOM 4525 N N . PRO B 1 240 ? -4.609 25.531 -5.055 1 82.12 240 PRO B N 1
ATOM 4526 C CA . PRO B 1 240 ? -4.578 25.547 -6.52 1 82.12 240 PRO B CA 1
ATOM 4527 C C . PRO B 1 240 ? -5.809 26.219 -7.129 1 82.12 240 PRO B C 1
ATOM 4529 O O . PRO B 1 240 ? -6.836 26.359 -6.465 1 82.12 240 PRO B O 1
ATOM 4532 N N . SER B 1 241 ? -5.609 26.625 -8.375 1 87.94 241 SER B N 1
ATOM 4533 C CA . SER B 1 241 ? -6.73 27.188 -9.133 1 87.94 241 SER B CA 1
ATOM 4534 C C . SER B 1 241 ? -7.785 26.125 -9.422 1 87.94 241 SER B C 1
ATOM 4536 O O . SER B 1 241 ? -7.527 24.922 -9.258 1 87.94 241 SER B O 1
ATOM 4538 N N . LEU B 1 242 ? -8.93 26.656 -9.773 1 91.12 242 LEU B N 1
ATOM 4539 C CA . LEU B 1 242 ? -9.992 25.75 -10.188 1 91.12 242 LEU B CA 1
ATOM 4540 C C . LEU B 1 242 ? -9.531 24.859 -11.336 1 91.12 242 LEU B C 1
ATOM 4542 O O . LEU B 1 242 ? -9.844 23.672 -11.359 1 91.12 242 LEU B O 1
ATOM 4546 N N . VAL B 1 243 ? -8.773 25.406 -12.227 1 89.75 243 VAL B N 1
ATOM 4547 C CA . VAL B 1 243 ? -8.281 24.688 -13.391 1 89.75 243 VAL B CA 1
ATOM 4548 C C . VAL B 1 243 ? -7.363 23.547 -12.945 1 89.75 243 VAL B C 1
ATOM 4550 O O . VAL B 1 243 ? -7.504 22.406 -13.398 1 89.75 243 VAL B O 1
ATOM 4553 N N . THR B 1 244 ? -6.512 23.844 -12.055 1 86.12 244 THR B N 1
ATOM 4554 C CA . THR B 1 244 ? -5.57 22.859 -11.547 1 86.12 244 THR B CA 1
ATOM 4555 C C . THR B 1 244 ? -6.297 21.781 -10.758 1 86.12 244 THR B C 1
ATOM 4557 O O . THR B 1 244 ? -6.012 20.594 -10.914 1 86.12 244 THR B O 1
ATOM 4560 N N . THR B 1 245 ? -7.172 22.234 -9.906 1 88.38 245 THR B N 1
ATOM 4561 C CA . THR B 1 245 ? -7.949 21.297 -9.102 1 88.38 245 THR B CA 1
ATOM 4562 C C . THR B 1 245 ? -8.75 20.344 -10 1 88.38 245 THR B C 1
ATOM 4564 O O . THR B 1 245 ? -8.773 19.141 -9.766 1 88.38 245 THR B O 1
ATOM 4567 N N . ALA B 1 246 ? -9.375 20.891 -11.008 1 89.62 246 ALA B N 1
ATOM 4568 C CA . ALA B 1 246 ? -10.172 20.094 -11.945 1 89.62 246 ALA B CA 1
ATOM 4569 C C . ALA B 1 246 ? -9.32 19.031 -12.633 1 89.62 246 ALA B C 1
ATOM 4571 O O . ALA B 1 246 ? -9.75 17.891 -12.797 1 89.62 246 ALA B O 1
ATOM 4572 N N . LYS B 1 247 ? -8.188 19.391 -13 1 84.56 247 LYS B N 1
ATOM 4573 C CA . LYS B 1 247 ? -7.258 18.469 -13.656 1 84.56 247 LYS B CA 1
ATOM 4574 C C . LYS B 1 247 ? -6.941 17.281 -12.758 1 84.56 247 LYS B C 1
ATOM 4576 O O . LYS B 1 247 ? -6.965 16.125 -13.211 1 84.56 247 LYS B O 1
ATOM 4581 N N . TYR B 1 248 ? -6.73 17.547 -11.531 1 80.88 248 TYR B N 1
ATOM 4582 C CA . TYR B 1 248 ? -6.352 16.5 -10.602 1 80.88 248 TYR B CA 1
ATOM 4583 C C . TYR B 1 248 ? -7.543 15.609 -10.273 1 80.88 248 TYR B C 1
ATOM 4585 O O . TYR B 1 248 ? -7.379 14.43 -9.945 1 80.88 248 TYR B O 1
ATOM 4593 N N . LEU B 1 249 ? -8.656 16.188 -10.336 1 83.44 249 LEU B N 1
ATOM 4594 C CA . LEU B 1 249 ? -9.867 15.406 -10.109 1 83.44 249 LEU B CA 1
ATOM 4595 C C . LEU B 1 249 ? -10.336 14.734 -11.391 1 83.44 249 LEU B C 1
ATOM 4597 O O . LEU B 1 249 ? -11.359 14.055 -11.406 1 83.44 249 LEU B O 1
ATOM 4601 N N . ARG B 1 250 ? -9.609 14.945 -12.5 1 80.81 250 ARG B N 1
ATOM 4602 C CA . ARG B 1 250 ? -9.906 14.391 -13.812 1 80.81 250 ARG B CA 1
ATOM 4603 C C . ARG B 1 250 ? -11.281 14.836 -14.297 1 80.81 250 ARG B C 1
ATOM 4605 O O . ARG B 1 250 ? -12.07 14.016 -14.766 1 80.81 250 ARG B O 1
ATOM 4612 N N . MET B 1 251 ? -11.516 16.016 -14.039 1 85.81 251 MET B N 1
ATOM 4613 C CA . MET B 1 251 ? -12.742 16.656 -14.492 1 85.81 251 MET B CA 1
ATOM 4614 C C . MET B 1 251 ? -12.43 17.938 -15.25 1 85.81 251 MET B C 1
ATOM 4616 O O . MET B 1 251 ? -11.297 18.422 -15.219 1 85.81 251 MET B O 1
ATOM 4620 N N . ASN B 1 252 ? -13.383 18.328 -16.016 1 89.44 252 ASN B N 1
ATOM 4621 C CA . ASN B 1 252 ? -13.234 19.656 -16.609 1 89.44 252 ASN B CA 1
ATOM 4622 C C . ASN B 1 252 ? -13.781 20.75 -15.688 1 89.44 252 ASN B C 1
ATOM 4624 O O . ASN B 1 252 ? -14.586 20.469 -14.805 1 89.44 252 ASN B O 1
ATOM 4628 N N . GLU B 1 253 ? -13.328 22 -15.977 1 92.38 253 GLU B N 1
ATOM 4629 C CA . GLU B 1 253 ? -13.695 23.141 -15.141 1 92.38 253 GLU B CA 1
ATOM 4630 C C . GLU B 1 253 ? -15.203 23.359 -15.156 1 92.38 253 GLU B C 1
ATOM 4632 O O . GLU B 1 253 ? -15.797 23.656 -14.117 1 92.38 253 GLU B O 1
ATOM 4637 N N . ARG B 1 254 ? -15.742 23.297 -16.312 1 92.19 254 ARG B N 1
ATOM 4638 C CA . ARG B 1 254 ? -17.172 23.531 -16.453 1 92.19 254 ARG B CA 1
ATOM 4639 C C . ARG B 1 254 ? -17.984 22.547 -15.617 1 92.19 254 ARG B C 1
ATOM 4641 O O . ARG B 1 254 ? -18.953 22.938 -14.953 1 92.19 254 ARG B O 1
ATOM 4648 N N . THR B 1 255 ? -17.562 21.312 -15.633 1 92.69 255 THR B N 1
ATOM 4649 C CA . THR B 1 255 ? -18.234 20.266 -14.867 1 92.69 255 THR B CA 1
ATOM 4650 C C . THR B 1 255 ? -18.109 20.516 -13.375 1 92.69 255 THR B C 1
ATOM 4652 O O . THR B 1 255 ? -19.078 20.375 -12.625 1 92.69 255 THR B O 1
ATOM 4655 N N . VAL B 1 256 ? -16.969 20.891 -12.906 1 94.44 256 VAL B N 1
ATOM 4656 C CA . VAL B 1 256 ? -16.734 21.172 -11.492 1 94.44 256 VAL B CA 1
ATOM 4657 C C . VAL B 1 256 ? -17.625 22.328 -11.047 1 94.44 256 VAL B C 1
ATOM 4659 O O . VAL B 1 256 ? -18.281 22.25 -10.008 1 94.44 256 VAL B O 1
ATOM 4662 N N . ARG B 1 257 ? -17.672 23.344 -11.82 1 94.88 257 ARG B N 1
ATOM 4663 C CA . ARG B 1 257 ? -18.469 24.531 -11.492 1 94.88 257 ARG B CA 1
ATOM 4664 C C . ARG B 1 257 ? -19.953 24.172 -11.398 1 94.88 257 ARG B C 1
ATOM 4666 O O . ARG B 1 257 ? -20.641 24.578 -10.461 1 94.88 257 ARG B O 1
ATOM 4673 N N . ARG B 1 258 ? -20.391 23.453 -12.398 1 94.69 258 ARG B N 1
ATOM 4674 C CA . ARG B 1 258 ? -21.797 23.062 -12.438 1 94.69 258 ARG B CA 1
ATOM 4675 C C . ARG B 1 258 ? -22.156 22.188 -11.242 1 94.69 258 ARG B C 1
ATOM 4677 O O . ARG B 1 258 ? -23.172 22.422 -10.586 1 94.69 258 ARG B O 1
ATOM 4684 N N . ARG B 1 259 ? -21.344 21.234 -11 1 93.62 259 ARG B N 1
ATOM 4685 C CA . ARG B 1 259 ? -21.625 20.297 -9.914 1 93.62 259 ARG B CA 1
ATOM 4686 C C . ARG B 1 259 ? -21.562 20.984 -8.555 1 93.62 259 ARG B C 1
ATOM 4688 O O . ARG B 1 259 ? -22.344 20.656 -7.656 1 93.62 259 ARG B O 1
ATOM 4695 N N . LEU B 1 260 ? -20.641 21.828 -8.383 1 95.56 260 LEU B N 1
ATOM 4696 C CA . LEU B 1 260 ? -20.578 22.594 -7.145 1 95.56 260 LEU B CA 1
ATOM 4697 C C . LEU B 1 260 ? -21.797 23.484 -6.984 1 95.56 260 LEU B C 1
ATOM 4699 O O . LEU B 1 260 ? -22.312 23.641 -5.879 1 95.56 260 LEU B O 1
ATOM 4703 N N . ALA B 1 261 ? -22.219 24.047 -8.055 1 95.19 261 ALA B N 1
ATOM 4704 C CA . ALA B 1 261 ? -23.438 24.859 -8.023 1 95.19 261 ALA B CA 1
ATOM 4705 C C . ALA B 1 261 ? -24.641 24.031 -7.594 1 95.19 261 ALA B C 1
ATOM 4707 O O . ALA B 1 261 ? -25.484 24.5 -6.824 1 95.19 261 ALA B O 1
ATOM 4708 N N . ASP B 1 262 ? -24.719 22.906 -8.109 1 95 262 ASP B N 1
ATOM 4709 C CA . ASP B 1 262 ? -25.781 21.984 -7.734 1 95 262 ASP B CA 1
ATOM 4710 C C . ASP B 1 262 ? -25.75 21.688 -6.234 1 95 262 ASP B C 1
ATOM 4712 O O . ASP B 1 262 ? -26.797 21.406 -5.629 1 95 262 ASP B O 1
ATOM 4716 N N . GLU B 1 263 ? -24.547 21.734 -5.699 1 95.19 263 GLU B N 1
ATOM 4717 C CA . GLU B 1 263 ? -24.375 21.5 -4.27 1 95.19 263 GLU B CA 1
ATOM 4718 C C . GLU B 1 263 ? -24.5 22.797 -3.473 1 95.19 263 GLU B C 1
ATOM 4720 O O . GLU B 1 263 ? -24.312 22.797 -2.256 1 95.19 263 GLU B O 1
ATOM 4725 N N . GLY B 1 264 ? -24.719 23.844 -4.18 1 94.62 264 GLY B N 1
ATOM 4726 C CA . GLY B 1 264 ? -24.953 25.125 -3.547 1 94.62 264 GLY B CA 1
ATOM 4727 C C . GLY B 1 264 ? -23.688 25.828 -3.09 1 94.62 264 GLY B C 1
ATOM 4728 O O . GLY B 1 264 ? -23.703 26.562 -2.107 1 94.62 264 GLY B O 1
ATOM 4729 N N . CYS B 1 265 ? -22.609 25.484 -3.732 1 94.31 265 CYS B N 1
ATOM 4730 C CA . CYS B 1 265 ? -21.359 26.109 -3.316 1 94.31 265 CYS B CA 1
ATOM 4731 C C . CYS B 1 265 ? -20.484 26.422 -4.52 1 94.31 265 CYS B C 1
ATOM 4733 O O . CYS B 1 265 ? -20.781 26.016 -5.641 1 94.31 265 CYS B O 1
ATOM 4735 N N . THR B 1 266 ? -19.438 27.297 -4.301 1 95.31 266 THR B N 1
ATOM 4736 C CA . THR B 1 266 ? -18.438 27.609 -5.32 1 95.31 266 THR B CA 1
ATOM 4737 C C . THR B 1 266 ? -17.047 27.172 -4.879 1 95.31 266 THR B C 1
ATOM 4739 O O . THR B 1 266 ? -16.812 26.938 -3.689 1 95.31 266 THR B O 1
ATOM 4742 N N . TYR B 1 267 ? -16.188 27.062 -5.836 1 94.75 267 TYR B N 1
ATOM 4743 C CA . TYR B 1 267 ? -14.812 26.703 -5.52 1 94.75 267 TYR B CA 1
ATOM 4744 C C . TYR B 1 267 ? -14.195 27.734 -4.582 1 94.75 267 TYR B C 1
ATOM 4746 O O . TYR B 1 267 ? -13.461 27.359 -3.654 1 94.75 267 TYR B O 1
ATOM 4754 N N . ARG B 1 268 ? -14.484 28.969 -4.812 1 92 268 ARG B N 1
ATOM 4755 C CA . ARG B 1 268 ? -13.945 30.047 -3.982 1 92 268 ARG B CA 1
ATOM 4756 C C . ARG B 1 268 ? -14.375 29.875 -2.527 1 92 268 ARG B C 1
ATOM 4758 O O . ARG B 1 268 ? -13.57 30.094 -1.613 1 92 268 ARG B O 1
ATOM 4765 N N . GLN B 1 269 ? -15.562 29.531 -2.348 1 93.12 269 GLN B N 1
ATOM 4766 C CA . GLN B 1 269 ? -16.078 29.328 -0.996 1 93.12 269 GLN B CA 1
ATOM 4767 C C . GLN B 1 269 ? -15.344 28.188 -0.295 1 93.12 269 GLN B C 1
ATOM 4769 O O . GLN B 1 269 ? -15.078 28.25 0.907 1 93.12 269 GLN B O 1
ATOM 4774 N N . ILE B 1 270 ? -15.062 27.141 -1.03 1 93.25 270 ILE B N 1
ATOM 4775 C CA . ILE B 1 270 ? -14.367 25.984 -0.478 1 93.25 270 ILE B CA 1
ATOM 4776 C C . ILE B 1 270 ? -12.945 26.375 -0.077 1 93.25 270 ILE B C 1
ATOM 4778 O O . ILE B 1 270 ? -12.484 26.031 1.011 1 93.25 270 ILE B O 1
ATOM 4782 N N . VAL B 1 271 ? -12.305 27.109 -0.935 1 91 271 VAL B N 1
ATOM 4783 C CA . VAL B 1 271 ? -10.938 27.562 -0.679 1 91 271 VAL B CA 1
ATOM 4784 C C . VAL B 1 271 ? -10.93 28.516 0.518 1 91 271 VAL B C 1
ATOM 4786 O O . VAL B 1 271 ? -10.047 28.422 1.377 1 91 271 VAL B O 1
ATOM 4789 N N . ASP B 1 272 ? -11.906 29.359 0.56 1 89.25 272 ASP B N 1
ATOM 4790 C CA . ASP B 1 272 ? -12.008 30.312 1.665 1 89.25 272 ASP B CA 1
ATOM 4791 C C . ASP B 1 272 ? -12.172 29.578 2.998 1 89.25 272 ASP B C 1
ATOM 4793 O O . ASP B 1 272 ? -11.562 29.969 4 1 89.25 272 ASP B O 1
ATOM 4797 N N . LYS B 1 273 ? -12.992 28.703 2.93 1 89.88 273 LYS B N 1
ATOM 4798 C CA . LYS B 1 273 ? -13.203 27.922 4.145 1 89.88 273 LYS B CA 1
ATOM 4799 C C . LYS B 1 273 ? -11.906 27.234 4.59 1 89.88 273 LYS B C 1
ATOM 4801 O O . LYS B 1 273 ? -11.578 27.234 5.773 1 89.88 273 LYS B O 1
ATOM 4806 N N . ALA B 1 274 ? -11.266 26.625 3.686 1 87.31 274 ALA B N 1
ATOM 4807 C CA . ALA B 1 274 ? -10 25.953 3.98 1 87.31 274 ALA B CA 1
ATOM 4808 C C . ALA B 1 274 ? -8.969 26.938 4.531 1 87.31 274 ALA B C 1
ATOM 4810 O O . ALA B 1 274 ? -8.273 26.641 5.5 1 87.31 274 ALA B O 1
ATOM 4811 N N . ARG B 1 275 ? -8.875 28.062 3.914 1 86.38 275 ARG B N 1
ATOM 4812 C CA . ARG B 1 275 ? -7.949 29.109 4.355 1 86.38 275 ARG B CA 1
ATOM 4813 C C . ARG B 1 275 ? -8.297 29.594 5.758 1 86.38 275 ARG B C 1
ATOM 4815 O O . ARG B 1 275 ? -7.402 29.797 6.582 1 86.38 275 ARG B O 1
ATOM 4822 N N . LYS B 1 276 ? -9.539 29.781 5.945 1 88.88 276 LYS B N 1
ATOM 4823 C CA . LYS B 1 276 ? -10 30.219 7.258 1 88.88 276 LYS B CA 1
ATOM 4824 C C . LYS B 1 276 ? -9.594 29.234 8.344 1 88.88 276 LYS B C 1
ATOM 4826 O O . LYS B 1 276 ? -9.039 29.625 9.375 1 88.88 276 LYS B O 1
ATOM 4831 N N . GLU B 1 277 ? -9.891 28.031 8.094 1 85 277 GLU B N 1
ATOM 4832 C CA . GLU B 1 277 ? -9.578 27 9.078 1 85 277 GLU B CA 1
ATOM 4833 C C . GLU B 1 277 ? -8.078 26.938 9.359 1 85 277 GLU B C 1
ATOM 4835 O O . GLU B 1 277 ? -7.66 26.797 10.508 1 85 277 GLU B O 1
ATOM 4840 N N . ARG B 1 278 ? -7.32 27.047 8.367 1 82.38 278 ARG B N 1
ATOM 4841 C CA . ARG B 1 278 ? -5.871 27.031 8.531 1 82.38 278 ARG B CA 1
ATOM 4842 C C . ARG B 1 278 ? -5.398 28.281 9.266 1 82.38 278 ARG B C 1
ATOM 4844 O O . ARG B 1 278 ? -4.504 28.219 10.109 1 82.38 278 ARG B O 1
ATOM 4851 N N . ALA B 1 279 ? -5.941 29.391 8.891 1 86.44 279 ALA B N 1
ATOM 4852 C CA . ALA B 1 279 ? -5.609 30.641 9.547 1 86.44 279 ALA B CA 1
ATOM 4853 C C . ALA B 1 279 ? -5.891 30.578 11.047 1 86.44 279 ALA B C 1
ATOM 4855 O O . ALA B 1 279 ? -5.059 30.984 11.859 1 86.44 279 ALA B O 1
ATOM 4856 N N . ILE B 1 280 ? -6.977 30.078 11.305 1 87.44 280 ILE B N 1
ATOM 4857 C CA . ILE B 1 280 ? -7.387 29.953 12.703 1 87.44 280 ILE B CA 1
ATOM 4858 C C . ILE B 1 280 ? -6.422 29.031 13.445 1 87.44 280 ILE B C 1
ATOM 4860 O O . ILE B 1 280 ? -5.969 29.359 14.547 1 87.44 280 ILE B O 1
ATOM 4864 N N . ALA B 1 281 ? -6.07 27.969 12.852 1 78.62 281 ALA B N 1
ATOM 4865 C CA . ALA B 1 281 ? -5.141 27.031 13.469 1 78.62 281 ALA B CA 1
ATOM 4866 C C . ALA B 1 281 ? -3.777 27.672 13.703 1 78.62 281 ALA B C 1
ATOM 4868 O O . ALA B 1 281 ? -3.158 27.469 14.75 1 78.62 281 ALA B O 1
ATOM 4869 N N . LEU B 1 282 ? -3.326 28.406 12.766 1 79.94 282 LEU B N 1
ATOM 4870 C CA . LEU B 1 282 ? -2.025 29.062 12.867 1 79.94 282 LEU B CA 1
ATOM 4871 C C . LEU B 1 282 ? -2.047 30.156 13.922 1 79.94 282 LEU B C 1
ATOM 4873 O O . LEU B 1 282 ? -1.065 30.359 14.648 1 79.94 282 LEU B O 1
ATOM 4877 N N . LEU B 1 283 ? -3.127 30.828 14.023 1 84.12 283 LEU B N 1
ATOM 4878 C CA . LEU B 1 283 ? -3.25 31.938 14.969 1 84.12 283 LEU B CA 1
ATOM 4879 C C . LEU B 1 283 ? -3.359 31.422 16.406 1 84.12 283 LEU B C 1
ATOM 4881 O O . LEU B 1 283 ? -2.848 32.031 17.328 1 84.12 283 LEU B O 1
ATOM 4885 N N . LEU B 1 284 ? -3.98 30.297 16.516 1 80 284 LEU B N 1
ATOM 4886 C CA . LEU B 1 284 ? -4.234 29.75 17.844 1 80 284 LEU B CA 1
ATOM 4887 C C . LEU B 1 284 ? -3.039 28.953 18.328 1 80 284 LEU B C 1
ATOM 4889 O O . LEU B 1 284 ? -2.775 28.891 19.531 1 80 284 LEU B O 1
ATOM 4893 N N . ASN B 1 285 ? -2.379 28.344 17.453 1 68.94 285 ASN B N 1
ATOM 4894 C CA . ASN B 1 285 ? -1.403 27.344 17.891 1 68.94 285 ASN B CA 1
ATOM 4895 C C . ASN B 1 285 ? 0.026 27.812 17.625 1 68.94 285 ASN B C 1
ATOM 4897 O O . ASN B 1 285 ? 0.955 27 17.609 1 68.94 285 ASN B O 1
ATOM 4901 N N . SER B 1 286 ? 0.186 29.109 17.312 1 69.25 286 SER B N 1
ATOM 4902 C CA . SER B 1 286 ? 1.55 29.562 17.047 1 69.25 286 SER B CA 1
ATOM 4903 C C . SER B 1 286 ? 1.727 31.031 17.359 1 69.25 286 SER B C 1
ATOM 4905 O O . SER B 1 286 ? 0.747 31.75 17.562 1 69.25 286 SER B O 1
ATOM 4907 N N . SER B 1 287 ? 2.936 31.5 17.547 1 75.19 287 SER B N 1
ATOM 4908 C CA . SER B 1 287 ? 3.291 32.906 17.75 1 75.19 287 SER B CA 1
ATOM 4909 C C . SER B 1 287 ? 3.746 33.531 16.438 1 75.19 287 SER B C 1
ATOM 4911 O O . SER B 1 287 ? 4.391 34.594 16.453 1 75.19 287 SER B O 1
ATOM 4913 N N . ILE B 1 288 ? 3.307 32.875 15.422 1 78.31 288 ILE B N 1
ATOM 4914 C CA . ILE B 1 288 ? 3.711 33.375 14.102 1 78.31 288 ILE B CA 1
ATOM 4915 C C . ILE B 1 288 ? 3.068 34.719 13.828 1 78.31 288 ILE B C 1
ATOM 4917 O O . ILE B 1 288 ? 1.869 34.906 14.055 1 78.31 288 ILE B O 1
ATOM 4921 N N . PRO B 1 289 ? 3.93 35.656 13.398 1 84.94 289 PRO B N 1
ATOM 4922 C CA . PRO B 1 289 ? 3.367 36.969 13.055 1 84.94 289 PRO B CA 1
ATOM 4923 C C . PRO B 1 289 ? 2.32 36.875 11.945 1 84.94 289 PRO B C 1
ATOM 4925 O O . PRO B 1 289 ? 2.422 36.031 11.062 1 84.94 289 PRO B O 1
ATOM 4928 N N . VAL B 1 290 ? 1.408 37.75 11.945 1 87.5 290 VAL B N 1
ATOM 4929 C CA . VAL B 1 290 ? 0.266 37.75 11.039 1 87.5 290 VAL B CA 1
ATOM 4930 C C . VAL B 1 290 ? 0.751 37.875 9.594 1 87.5 290 VAL B C 1
ATOM 4932 O O . VAL B 1 290 ? 0.162 37.281 8.68 1 87.5 290 VAL B O 1
ATOM 4935 N N . ASP B 1 291 ? 1.787 38.688 9.438 1 86.56 291 ASP B N 1
ATOM 4936 C CA . ASP B 1 291 ? 2.324 38.844 8.094 1 86.56 291 ASP B CA 1
ATOM 4937 C C . ASP B 1 291 ? 2.826 37.531 7.523 1 86.56 291 ASP B C 1
ATOM 4939 O O . ASP B 1 291 ? 2.639 37.25 6.34 1 86.56 291 ASP B O 1
ATOM 4943 N N . ARG B 1 292 ? 3.346 36.812 8.344 1 82.75 292 ARG B N 1
ATOM 4944 C CA . ARG B 1 292 ? 3.848 35.531 7.926 1 82.75 292 ARG B CA 1
ATOM 4945 C C . ARG B 1 292 ? 2.701 34.562 7.672 1 82.75 292 ARG B C 1
ATOM 4947 O O . ARG B 1 292 ? 2.775 33.719 6.766 1 82.75 292 ARG B O 1
ATOM 4954 N N . ILE B 1 293 ? 1.727 34.562 8.508 1 84.62 293 ILE B N 1
ATOM 4955 C CA . ILE B 1 293 ? 0.544 33.75 8.297 1 84.62 293 ILE B CA 1
ATOM 4956 C C . ILE B 1 293 ? -0.077 34.062 6.941 1 84.62 293 ILE B C 1
ATOM 4958 O O . ILE B 1 293 ? -0.492 33.156 6.215 1 84.62 293 ILE B O 1
ATOM 4962 N N . SER B 1 294 ? -0.09 35.344 6.645 1 86.69 294 SER B N 1
ATOM 4963 C CA . SER B 1 294 ? -0.594 35.781 5.344 1 86.69 294 SER B CA 1
ATOM 4964 C C . SER B 1 294 ? 0.166 35.125 4.203 1 86.69 294 SER B C 1
ATOM 4966 O O . SER B 1 294 ? -0.441 34.625 3.246 1 86.69 294 SER B O 1
ATOM 4968 N N . ASP B 1 295 ? 1.449 35 4.34 1 78.25 295 ASP B N 1
ATOM 4969 C CA . ASP B 1 295 ? 2.299 34.375 3.32 1 78.25 295 ASP B CA 1
ATOM 4970 C C . ASP B 1 295 ? 2.023 32.875 3.201 1 78.25 295 ASP B C 1
ATOM 4972 O O . ASP B 1 295 ? 1.948 32.344 2.092 1 78.25 295 ASP B O 1
ATOM 4976 N N . ILE B 1 296 ? 1.864 32.312 4.309 1 75.69 296 ILE B N 1
ATOM 4977 C CA . ILE B 1 296 ? 1.629 30.875 4.367 1 75.69 296 ILE B CA 1
ATOM 4978 C C . ILE B 1 296 ? 0.314 30.531 3.664 1 75.69 296 ILE B C 1
ATOM 4980 O O . ILE B 1 296 ? 0.204 29.5 3 1 75.69 296 ILE B O 1
ATOM 4984 N N . LEU B 1 297 ? -0.538 31.406 3.82 1 81.88 297 LEU B N 1
ATOM 4985 C CA . LEU B 1 297 ? -1.867 31.172 3.268 1 81.88 297 LEU B CA 1
ATOM 4986 C C . LEU B 1 297 ? -1.929 31.594 1.803 1 81.88 297 LEU B C 1
ATOM 4988 O O . LEU B 1 297 ? -2.941 31.375 1.133 1 81.88 297 LEU B O 1
ATOM 4992 N N . GLY B 1 298 ? -0.873 32.156 1.279 1 77.69 298 GLY B N 1
ATOM 4993 C CA . GLY B 1 298 ? -0.757 32.438 -0.142 1 77.69 298 GLY B CA 1
ATOM 4994 C C . GLY B 1 298 ? -1.29 33.812 -0.525 1 77.69 298 GLY B C 1
ATOM 4995 O O . GLY B 1 298 ? -1.617 34.062 -1.689 1 77.69 298 GLY B O 1
ATOM 4996 N N . TYR B 1 299 ? -1.382 34.688 0.419 1 83.5 299 TYR B N 1
ATOM 4997 C CA . TYR B 1 299 ? -1.811 36.031 0.091 1 83.5 299 TYR B CA 1
ATOM 4998 C C . TYR B 1 299 ? -0.628 36.906 -0.354 1 83.5 299 TYR B C 1
ATOM 5000 O O . TYR B 1 299 ? 0.468 36.781 0.201 1 83.5 299 TYR B O 1
ATOM 5008 N N . SER B 1 300 ? -0.862 37.625 -1.373 1 83.38 300 SER B N 1
ATOM 5009 C CA . SER B 1 300 ? 0.182 38.531 -1.866 1 83.38 300 SER B CA 1
ATOM 5010 C C . SER B 1 300 ? 0.38 39.719 -0.93 1 83.38 300 SER B C 1
ATOM 5012 O O . SER B 1 300 ? 1.472 40.281 -0.862 1 83.38 300 SER B O 1
ATOM 5014 N N . GLU B 1 301 ? -0.653 40.125 -0.247 1 89.31 301 GLU B N 1
ATOM 5015 C CA . GLU B 1 301 ? -0.604 41.25 0.673 1 89.31 301 GLU B CA 1
ATOM 5016 C C . GLU B 1 301 ? -1.269 40.906 2.004 1 89.31 301 GLU B C 1
ATOM 5018 O O . GLU B 1 301 ? -2.367 40.344 2.029 1 89.31 301 GLU B O 1
ATOM 5023 N N . THR B 1 302 ? -0.61 41.312 3.045 1 91.44 302 THR B N 1
ATOM 5024 C CA . THR B 1 302 ? -1.104 41.031 4.391 1 91.44 302 THR B CA 1
ATOM 5025 C C . THR B 1 302 ? -2.449 41.719 4.621 1 91.44 302 THR B C 1
ATOM 5027 O O . THR B 1 302 ? -3.311 41.188 5.32 1 91.44 302 THR B O 1
ATOM 5030 N N . ALA B 1 303 ? -2.553 42.844 4.023 1 92.31 303 ALA B N 1
ATOM 5031 C CA . ALA B 1 303 ? -3.805 43.594 4.168 1 92.31 303 ALA B CA 1
ATOM 5032 C C . ALA B 1 303 ? -4.984 42.781 3.639 1 92.31 303 ALA B C 1
ATOM 5034 O O . ALA B 1 303 ? -6.07 42.812 4.223 1 92.31 303 ALA B O 1
ATOM 5035 N N . SER B 1 304 ? -4.723 42.156 2.535 1 92.12 304 SER B N 1
ATOM 5036 C CA . SER B 1 304 ? -5.773 41.344 1.938 1 92.12 304 SER B CA 1
ATOM 5037 C C . SER B 1 304 ? -6.184 40.219 2.865 1 92.12 304 SER B C 1
ATOM 5039 O O . SER B 1 304 ? -7.367 39.906 2.977 1 92.12 304 SER B O 1
ATOM 5041 N N . PHE B 1 305 ? -5.199 39.656 3.463 1 93.44 305 PHE B N 1
ATOM 5042 C CA . PHE B 1 305 ? -5.473 38.594 4.418 1 93.44 305 PHE B CA 1
ATOM 5043 C C . PHE B 1 305 ? -6.266 39.125 5.609 1 93.44 305 PHE B C 1
ATOM 5045 O O . PHE B 1 305 ? -7.258 38.5 6.02 1 93.44 305 PHE B O 1
ATOM 5052 N N . ARG B 1 306 ? -5.906 40.188 6.16 1 93.25 306 ARG B N 1
ATOM 5053 C CA . ARG B 1 306 ? -6.574 40.781 7.32 1 93.25 306 ARG B CA 1
ATOM 5054 C C . ARG B 1 306 ? -8.039 41.062 7.016 1 93.25 306 ARG B C 1
ATOM 5056 O O . ARG B 1 306 ? -8.914 40.812 7.855 1 93.25 306 ARG B O 1
ATOM 5063 N N . HIS B 1 307 ? -8.234 41.562 5.859 1 93.81 307 HIS B N 1
ATOM 5064 C CA . HIS B 1 307 ? -9.594 41.875 5.438 1 93.81 307 HIS B CA 1
ATOM 5065 C C . HIS B 1 307 ? -10.43 40.594 5.324 1 93.81 307 HIS B C 1
ATOM 5067 O O . HIS B 1 307 ? -11.578 40.562 5.77 1 93.81 307 HIS B O 1
ATOM 5073 N N . ALA B 1 308 ? -9.812 39.656 4.746 1 92.44 308 ALA B N 1
ATOM 5074 C CA . ALA B 1 308 ? -10.516 38.375 4.582 1 92.44 308 ALA B CA 1
ATOM 5075 C C . ALA B 1 308 ? -10.828 37.75 5.934 1 92.44 308 ALA B C 1
ATOM 5077 O O . ALA B 1 308 ? -11.93 37.25 6.152 1 92.44 308 ALA B O 1
ATOM 5078 N N . PHE B 1 309 ? -9.875 37.719 6.785 1 94.25 309 PHE B N 1
ATOM 5079 C CA . PHE B 1 309 ? -10.039 37.125 8.102 1 94.25 309 PHE B CA 1
ATOM 5080 C C . PHE B 1 309 ? -11.18 37.781 8.867 1 94.25 309 PHE B C 1
ATOM 5082 O O . PHE B 1 309 ? -11.992 37.094 9.5 1 94.25 309 PHE B O 1
ATOM 5089 N N . ARG B 1 310 ? -11.242 39.031 8.758 1 93.12 310 ARG B N 1
ATOM 5090 C CA . ARG B 1 310 ? -12.32 39.781 9.398 1 93.12 310 ARG B CA 1
ATOM 5091 C C . ARG B 1 310 ? -13.672 39.438 8.789 1 93.12 310 ARG B C 1
ATOM 5093 O O . ARG B 1 310 ? -14.664 39.312 9.508 1 93.12 310 ARG B O 1
ATOM 5100 N N . ARG B 1 311 ? -13.633 39.375 7.547 1 92.75 311 ARG B N 1
ATOM 5101 C CA . ARG B 1 311 ? -14.867 39 6.859 1 92.75 311 ARG B CA 1
ATOM 5102 C C . ARG B 1 311 ? -15.32 37.594 7.293 1 92.75 311 ARG B C 1
ATOM 5104 O O . ARG B 1 311 ? -16.516 37.344 7.449 1 92.75 311 ARG B O 1
ATOM 5111 N N . TRP B 1 312 ? -14.375 36.656 7.52 1 91.56 312 TRP B N 1
ATOM 5112 C CA . TRP B 1 312 ? -14.672 35.281 7.863 1 91.56 312 TRP B CA 1
ATOM 5113 C C . TRP B 1 312 ? -15.172 35.156 9.297 1 91.56 312 TRP B C 1
ATOM 5115 O O . TRP B 1 312 ? -16.078 34.375 9.586 1 91.56 312 TRP B O 1
ATOM 5125 N N . THR B 1 313 ? -14.547 35.938 10.227 1 91.31 313 THR B N 1
ATOM 5126 C CA . THR B 1 313 ? -14.719 35.625 11.641 1 91.31 313 THR B CA 1
ATOM 5127 C C . THR B 1 313 ? -15.414 36.781 12.352 1 91.31 313 THR B C 1
ATOM 5129 O O . THR B 1 313 ? -15.891 36.625 13.484 1 91.31 313 THR B O 1
ATOM 5132 N N . GLY B 1 314 ? -15.391 37.906 11.719 1 91.38 314 GLY B N 1
ATOM 5133 C CA . GLY B 1 314 ? -15.945 39.125 12.336 1 91.38 314 GLY B CA 1
ATOM 5134 C C . GLY B 1 314 ? -14.961 39.812 13.25 1 91.38 314 GLY B C 1
ATOM 5135 O O . GLY B 1 314 ? -15.266 40.875 13.789 1 91.38 314 GLY B O 1
ATOM 5136 N N . GLN B 1 315 ? -13.797 39.25 13.422 1 91.81 315 GLN B N 1
ATOM 5137 C CA . GLN B 1 315 ? -12.773 39.812 14.305 1 91.81 315 GLN B CA 1
ATOM 5138 C C . GLN B 1 315 ? -11.461 40.031 13.547 1 91.81 315 GLN B C 1
ATOM 5140 O O . GLN B 1 315 ? -11.234 39.438 12.5 1 91.81 315 GLN B O 1
ATOM 5145 N N . SER B 1 316 ? -10.688 41 14.094 1 91.44 316 SER B N 1
ATOM 5146 C CA . SER B 1 316 ? -9.344 41.156 13.555 1 91.44 316 SER B CA 1
ATOM 5147 C C . SER B 1 316 ? -8.438 40 13.984 1 91.44 316 SER B C 1
ATOM 5149 O O . SER B 1 316 ? -8.742 39.281 14.945 1 91.44 316 SER B O 1
ATOM 5151 N N . THR B 1 317 ? -7.352 39.781 13.203 1 90.5 317 THR B N 1
ATOM 5152 C CA . THR B 1 317 ? -6.387 38.719 13.539 1 90.5 317 THR B CA 1
ATOM 5153 C C . THR B 1 317 ? -5.859 38.906 14.961 1 90.5 317 THR B C 1
ATOM 5155 O O . THR B 1 317 ? -5.68 37.938 15.695 1 90.5 317 THR B O 1
ATOM 5158 N N . THR B 1 318 ? -5.613 40.156 15.375 1 85.94 318 THR B N 1
ATOM 5159 C CA . THR B 1 318 ? -5.082 40.469 16.703 1 85.94 318 THR B CA 1
ATOM 5160 C C . THR B 1 318 ? -6.121 40.219 17.781 1 85.94 318 THR B C 1
ATOM 5162 O O . THR B 1 318 ? -5.797 39.625 18.828 1 85.94 318 THR B O 1
ATOM 5165 N N . GLU B 1 319 ? -7.305 40.656 17.562 1 87.62 319 GLU B N 1
ATOM 5166 C CA . GLU B 1 319 ? -8.391 40.438 18.5 1 87.62 319 GLU B CA 1
ATOM 5167 C C . GLU B 1 319 ? -8.625 38.938 18.719 1 87.62 319 GLU B C 1
ATOM 5169 O O . GLU B 1 319 ? -8.859 38.5 19.844 1 87.62 319 GLU B O 1
ATOM 5174 N N . PHE B 1 320 ? -8.609 38.281 17.594 1 89.12 320 PHE B N 1
ATOM 5175 C CA . PHE B 1 320 ? -8.852 36.844 17.641 1 89.12 320 PHE B CA 1
ATOM 5176 C C . PHE B 1 320 ? -7.781 36.125 18.469 1 89.12 320 PHE B C 1
ATOM 5178 O O . PHE B 1 320 ? -8.094 35.281 19.297 1 89.12 320 PHE B O 1
ATOM 5185 N N . ARG B 1 321 ? -6.523 36.375 18.219 1 84.62 321 ARG B N 1
ATOM 5186 C CA . ARG B 1 321 ? -5.414 35.781 18.953 1 84.62 321 ARG B CA 1
ATOM 5187 C C . ARG B 1 321 ? -5.508 36.125 20.438 1 84.62 321 ARG B C 1
ATOM 5189 O O . ARG B 1 321 ? -5.211 35.281 21.297 1 84.62 321 ARG B O 1
ATOM 5196 N N . ASN B 1 322 ? -5.895 37.344 20.766 1 80.44 322 ASN B N 1
ATOM 5197 C CA . ASN B 1 322 ? -5.984 37.812 22.156 1 80.44 322 ASN B CA 1
ATOM 5198 C C . ASN B 1 322 ? -7.18 37.188 22.875 1 80.44 322 ASN B C 1
ATOM 5200 O O . ASN B 1 322 ? -7.199 37.094 24.094 1 80.44 322 ASN B O 1
ATOM 5204 N N . SER B 1 323 ? -8.18 36.812 22.031 1 76.81 323 SER B N 1
ATOM 5205 C CA . SER B 1 323 ? -9.383 36.25 22.641 1 76.81 323 SER B CA 1
ATOM 5206 C C . SER B 1 323 ? -9.141 34.844 23.141 1 76.81 323 SER B C 1
ATOM 5208 O O . SER B 1 323 ? -9.883 34.344 23.984 1 76.81 323 SER B O 1
ATOM 5210 N N . PHE B 1 324 ? -8.188 34.156 22.672 1 68.31 324 PHE B N 1
ATOM 5211 C CA . PHE B 1 324 ? -7.965 32.75 23.078 1 68.31 324 PHE B CA 1
ATOM 5212 C C . PHE B 1 324 ? -6.707 32.656 23.938 1 68.31 324 PHE B C 1
ATOM 5214 O O . PHE B 1 324 ? -6.309 31.547 24.328 1 68.31 324 PHE B O 1
ATOM 5221 N N . HIS B 1 325 ? -6 33.688 24.141 1 57.81 325 HIS B N 1
ATOM 5222 C CA . HIS B 1 325 ? -4.965 33.781 25.172 1 57.81 325 HIS B CA 1
ATOM 5223 C C . HIS B 1 325 ? -5.48 34.5 26.406 1 57.81 325 HIS B C 1
ATOM 5225 O O . HIS B 1 325 ? -6.324 35.375 26.312 1 57.81 325 HIS B O 1
#

pLDDT: mean 88.76, std 10.32, range [23.17, 98.19]